Protein AF-A0A5P2QY44-F1 (afdb_monomer_lite)

Radius of gyration: 31.61 Å; chains: 1; bounding box: 91×67×86 Å

Sequence (583 aa):
MTDYTVFSAAGVYVKNLEMPDEANALLNTEPGEQLVEGTYFAQTYLKDGVVKEMPPAPHPDYSFDIASEAWIDPRTEADWTAELYARRAVSSMSRVDFVLRCTSFGILTEAEGLVAASGGVPPAMQAIIDSLPAEEQFEAHVRWAAATVIDRTNPLIISMAAAVYIDEWTLDDVFGVTWPAPDSAAGRETLQYLYWYGLTAQRKGCKAIFLYPPWSPQGMEALDPQTMSWFQRQADWWNARPDATIPAYVMPIPAIVAGFRAMFAPQSIYSDGLHLRGSNDAEPNKHMDALAAGLDMMMTGTRPANDPSWTAEMIAQVDIVWAAIRDYACTGLGGAITVTPTPVSADPLPDPMPLLRYGLGEGQIGIHLTTDGARVDGGGQVTGLINQGAAGALFDATVSGAPLTRNGHTLQLSGSTGTPTLATRASIMGIRLMWVMDCAGLTANMRLFGSDVAGTDDYELRMIVAFNRIYAWTNNGGTSAGQNIHSGNYTYPTSGLHLFEIELSPAGWAVYLDGALIGSAVILAAPFQTDFLLDRIGQGATTAVPLVADMGDILGVRLGAGAEDTIAEARTFLRRRFPGLPQ

Organism: NCBI:txid147645

Secondary structure (DSSP, 8-state):
-EEEEEE-TTSBEEEEEEESSHHHHHTT--TT-EEEES---TTEEEETTEEEEPPPPSSTT-EEETTTTEEE----HHHHHHHHHHHHHH-EEEHHHHHHHHHHTTSS-HHHHHHHHTTPPPHHHHHHHTTS-HHHHHHHHHHHHH-SEEETT-HHHHHHHHHTT--HHHHHHHTT-SSPPTTSHHHHHHHHHHHHHHHHHHHTT---EEE-PPPPPTT-GGGHHHHHHHHHHHHHHHHT-TT--S-EEE--HHHHHHHHHHHHTTS-SBSSSSSBP-TTSSSS--HHHHHHHHHHHHHHSSPPPPPTT--HHHHHHHHHHHHHHHHBT-SSS--SBPPPPPP-SS-S-SS--SSS-BSSSTT-EEEEE-STTSEE-TTS-EEEE-B-STTGGGG-EEEESSPBPEETTEEEE-TTS-EEEEEEEEE-TTEEEEEEEE-TT--TTEEEEE---TTS-EEEEEEEGGGTEEEEEEEGGGSS-EEES--EE----SSSEEEEEEEEETTEEEEEETTEEEEEE---STTTTS--EEEEES--S-TTSB--EEEEEEEEEEPSTTHHHHHHHHHHHHHHHSTT---

Structure (mmCIF, N/CA/C/O backbone):
data_AF-A0A5P2QY44-F1
#
_entry.id   AF-A0A5P2QY44-F1
#
loop_
_atom_site.group_PDB
_atom_site.id
_atom_site.type_symbol
_atom_site.label_atom_id
_atom_site.label_alt_id
_atom_site.label_comp_id
_atom_site.label_asym_id
_atom_site.label_entity_id
_atom_site.label_seq_id
_atom_site.pdbx_PDB_ins_code
_atom_site.Cartn_x
_atom_site.Cartn_y
_atom_site.Cartn_z
_atom_site.occupancy
_atom_site.B_iso_or_equiv
_atom_site.auth_seq_id
_atom_site.auth_comp_id
_atom_site.auth_asym_id
_atom_site.auth_atom_id
_atom_site.pdbx_PDB_model_num
ATOM 1 N N . MET A 1 1 ? 4.195 29.727 35.514 1.00 84.50 1 MET A N 1
ATOM 2 C CA . MET A 1 1 ? 5.010 29.977 34.317 1.00 84.50 1 MET A CA 1
ATOM 3 C C . MET A 1 1 ? 4.118 29.676 33.129 1.00 84.50 1 MET A C 1
ATOM 5 O O . MET A 1 1 ? 3.215 28.860 33.286 1.00 84.50 1 MET A O 1
ATOM 9 N N . THR A 1 2 ? 4.312 30.374 32.022 1.00 92.81 2 THR A N 1
ATOM 10 C CA . THR A 1 2 ? 3.603 30.169 30.761 1.00 92.81 2 THR A CA 1
ATOM 11 C C . THR A 1 2 ? 4.590 29.578 29.767 1.00 92.81 2 THR A C 1
ATOM 13 O O . THR A 1 2 ? 5.735 30.036 29.686 1.00 92.81 2 THR A O 1
ATOM 16 N N . ASP A 1 3 ? 4.146 28.565 29.035 1.00 95.69 3 ASP A N 1
ATOM 17 C CA . ASP A 1 3 ? 4.937 27.952 27.979 1.00 95.69 3 ASP A CA 1
ATOM 18 C C . ASP A 1 3 ? 4.791 28.748 26.687 1.00 95.69 3 ASP A C 1
ATOM 20 O O . ASP A 1 3 ? 3.690 29.137 26.299 1.00 95.69 3 ASP A O 1
ATOM 24 N N . TYR A 1 4 ? 5.909 28.968 26.011 1.00 96.62 4 TYR A N 1
ATOM 25 C CA . TYR A 1 4 ? 5.973 29.576 24.694 1.00 96.62 4 TYR A CA 1
ATOM 26 C C . TYR A 1 4 ? 6.819 28.705 23.776 1.00 96.62 4 TYR A C 1
ATOM 28 O O . TYR A 1 4 ? 7.813 28.115 24.198 1.00 96.62 4 TYR A O 1
ATOM 36 N N . THR A 1 5 ? 6.475 28.690 22.498 1.00 97.31 5 THR A N 1
ATOM 37 C CA . THR A 1 5 ? 7.279 28.077 21.448 1.00 97.31 5 THR A CA 1
ATOM 38 C C . THR A 1 5 ? 7.809 29.145 20.516 1.00 97.31 5 THR A C 1
ATOM 40 O O . THR A 1 5 ? 7.104 30.077 20.128 1.00 97.31 5 THR A O 1
ATOM 43 N N . VAL A 1 6 ? 9.068 28.981 20.140 1.00 96.81 6 VAL A N 1
ATOM 44 C CA . VAL A 1 6 ? 9.763 29.844 19.199 1.00 96.81 6 VAL A CA 1
ATOM 45 C C . VAL A 1 6 ? 9.828 29.149 17.843 1.00 96.81 6 VAL A C 1
ATOM 47 O O . VAL A 1 6 ? 10.281 28.006 17.751 1.00 96.81 6 VAL A O 1
ATOM 50 N N . PHE A 1 7 ? 9.404 29.853 16.798 1.00 96.56 7 PHE A N 1
ATOM 51 C CA . PHE A 1 7 ? 9.526 29.451 15.400 1.00 96.56 7 PHE A CA 1
ATOM 52 C C . PHE A 1 7 ? 10.512 30.366 14.673 1.00 96.56 7 PHE A C 1
ATOM 54 O O . PHE A 1 7 ? 10.629 31.548 14.986 1.00 96.56 7 PHE A O 1
ATOM 61 N N . SER A 1 8 ? 11.218 29.842 13.676 1.00 94.69 8 SER A N 1
ATOM 62 C CA . SER A 1 8 ? 12.124 30.629 12.842 1.00 94.69 8 SER A CA 1
ATOM 63 C C . SER A 1 8 ? 11.354 31.604 11.941 1.00 94.69 8 SER A C 1
ATOM 65 O O . SER A 1 8 ? 10.133 31.514 11.790 1.00 94.69 8 SER A O 1
ATOM 67 N N . ALA A 1 9 ? 12.069 32.501 11.258 1.00 91.44 9 ALA A N 1
ATOM 68 C CA . ALA A 1 9 ? 11.470 33.380 10.248 1.00 91.44 9 ALA A CA 1
ATOM 69 C C . ALA A 1 9 ? 10.750 32.605 9.125 1.00 91.44 9 ALA A C 1
ATOM 71 O O . ALA A 1 9 ? 9.775 33.097 8.564 1.00 91.44 9 ALA A O 1
ATOM 72 N N . ALA A 1 10 ? 11.208 31.385 8.821 1.00 88.94 10 ALA A N 1
ATOM 73 C CA . ALA A 1 10 ? 10.591 30.491 7.840 1.00 88.94 10 ALA A CA 1
ATOM 74 C C . ALA A 1 10 ? 9.438 29.651 8.420 1.00 88.94 10 ALA A C 1
ATOM 76 O O . ALA A 1 10 ? 8.832 28.873 7.692 1.00 88.94 10 ALA A O 1
ATOM 77 N N . GLY A 1 11 ? 9.146 29.785 9.718 1.00 92.75 11 GLY A N 1
ATOM 78 C CA . GLY A 1 11 ? 8.083 29.048 10.391 1.00 92.75 11 GLY A CA 1
ATOM 79 C C . GLY A 1 11 ? 8.494 27.681 10.936 1.00 92.75 11 GLY A C 1
ATOM 80 O O . GLY A 1 11 ? 7.628 26.912 11.321 1.00 92.75 11 GLY A O 1
ATOM 81 N N . VAL A 1 12 ? 9.782 27.339 10.988 1.00 92.94 12 VAL A N 1
ATOM 82 C CA . VAL A 1 12 ? 10.246 26.037 11.513 1.00 92.94 12 VAL A CA 1
ATOM 83 C C . VAL A 1 12 ? 10.336 26.092 13.037 1.00 92.94 12 VAL A C 1
ATOM 85 O O . VAL A 1 12 ? 10.842 27.079 13.566 1.00 92.94 12 VAL A O 1
ATOM 88 N N . TYR A 1 13 ? 9.889 25.052 13.746 1.00 94.75 13 TYR A N 1
ATOM 89 C CA . TYR A 1 13 ? 10.088 24.932 15.195 1.00 94.75 13 TYR A CA 1
ATOM 90 C C . TYR A 1 13 ? 11.567 25.115 15.587 1.00 94.75 13 TYR A C 1
ATOM 92 O O . TYR A 1 13 ? 12.456 24.520 14.977 1.00 94.75 13 TYR A O 1
ATOM 100 N N . VAL A 1 14 ? 11.829 25.897 16.638 1.00 95.19 14 VAL A N 1
ATOM 101 C CA . VAL A 1 14 ? 13.180 26.120 17.180 1.00 95.19 14 VAL A CA 1
ATOM 102 C C . VAL A 1 14 ? 13.312 25.533 18.582 1.00 95.19 14 VAL A C 1
ATOM 104 O O . VAL A 1 14 ? 14.170 24.682 18.822 1.00 95.19 14 VAL A O 1
ATOM 107 N N . LYS A 1 15 ? 12.497 26.006 19.532 1.00 95.62 15 LYS A N 1
ATOM 108 C CA . LYS A 1 15 ? 12.607 25.650 20.957 1.00 95.62 15 LYS A CA 1
ATOM 109 C C . LYS A 1 15 ? 11.345 26.004 21.738 1.00 95.62 15 LYS A C 1
ATOM 111 O O . LYS A 1 15 ? 10.602 26.899 21.343 1.00 95.62 15 LYS A O 1
ATOM 116 N N . ASN A 1 16 ? 11.197 25.370 22.899 1.00 96.31 16 ASN A N 1
ATOM 117 C CA . ASN A 1 16 ? 10.220 25.738 23.921 1.00 96.31 16 ASN A CA 1
ATOM 118 C C . ASN A 1 16 ? 10.878 26.563 25.033 1.00 96.31 16 ASN A C 1
ATOM 120 O O . ASN A 1 16 ? 12.041 26.345 25.380 1.00 96.31 16 ASN A O 1
ATOM 124 N N . LEU A 1 17 ? 10.118 27.498 25.592 1.00 95.50 17 LEU A N 1
ATOM 125 C CA . LEU A 1 17 ? 10.496 28.387 26.682 1.00 95.50 17 LEU A CA 1
ATOM 126 C C . LEU A 1 17 ? 9.420 28.323 27.764 1.00 95.50 17 LEU A C 1
ATOM 128 O O . LEU A 1 17 ? 8.251 28.541 27.474 1.00 95.50 17 LEU A O 1
ATOM 132 N N . GLU A 1 18 ? 9.819 28.110 29.012 1.00 95.69 18 GLU A N 1
ATOM 133 C CA . GLU A 1 18 ? 8.933 28.251 30.168 1.00 95.69 18 GLU A CA 1
ATOM 134 C C . GLU A 1 18 ? 9.299 29.562 30.884 1.00 95.69 18 GLU A C 1
ATOM 136 O O . GLU A 1 18 ? 10.388 29.685 31.450 1.00 95.69 18 GLU A O 1
ATOM 141 N N . MET A 1 19 ? 8.431 30.575 30.805 1.00 95.94 19 MET A N 1
ATOM 142 C CA . MET A 1 19 ? 8.733 31.951 31.235 1.00 95.94 19 MET A CA 1
ATOM 143 C C . MET A 1 19 ? 7.590 32.556 32.063 1.00 95.94 19 MET A C 1
ATOM 145 O O . MET A 1 19 ? 6.446 32.121 31.957 1.00 95.94 19 MET A O 1
ATOM 149 N N . PRO A 1 20 ? 7.842 33.560 32.921 1.00 90.81 20 PRO A N 1
ATOM 150 C CA . PRO A 1 20 ? 6.784 34.177 33.726 1.00 90.81 20 PRO A CA 1
ATOM 151 C C . PRO A 1 20 ? 5.775 34.991 32.898 1.00 90.81 20 PRO A C 1
ATOM 153 O O . PRO A 1 20 ? 4.619 35.079 33.302 1.00 90.81 20 PRO A O 1
ATOM 156 N N . ASP A 1 21 ? 6.198 35.567 31.768 1.00 92.75 21 ASP A N 1
ATOM 157 C CA . ASP A 1 21 ? 5.372 36.357 30.851 1.00 92.75 21 ASP A CA 1
ATOM 158 C C . ASP A 1 21 ? 6.006 36.447 29.445 1.00 92.75 21 ASP A C 1
ATOM 160 O O . ASP A 1 21 ? 7.153 36.043 29.229 1.00 92.75 21 ASP A O 1
ATOM 164 N N . GLU A 1 22 ? 5.244 36.987 28.490 1.00 92.12 22 GLU A N 1
ATOM 165 C CA . GLU A 1 22 ? 5.640 37.141 27.085 1.00 92.12 22 GLU A CA 1
ATOM 166 C C . GLU A 1 22 ? 6.847 38.078 26.923 1.00 92.12 22 GLU A C 1
ATOM 168 O O . GLU A 1 22 ? 7.714 37.843 26.084 1.00 92.12 22 GLU A O 1
ATOM 173 N N . ALA A 1 23 ? 6.966 39.111 27.765 1.00 93.81 23 ALA A N 1
ATOM 174 C CA . ALA A 1 23 ? 8.084 40.050 27.708 1.00 93.81 23 ALA A CA 1
ATOM 175 C C . ALA A 1 23 ? 9.417 39.359 28.032 1.00 93.81 23 ALA A C 1
ATOM 177 O O . ALA A 1 23 ? 10.425 39.613 27.374 1.00 93.81 23 ALA A O 1
ATOM 178 N N . ASN A 1 24 ? 9.423 38.446 29.007 1.00 92.38 24 ASN A N 1
ATOM 179 C CA . ASN A 1 24 ? 10.583 37.613 29.313 1.00 92.38 24 ASN A CA 1
ATOM 180 C C . ASN A 1 24 ? 10.847 36.571 28.216 1.00 92.38 24 ASN A C 1
ATOM 182 O O . ASN A 1 24 ? 12.007 36.299 27.904 1.00 92.38 24 ASN A O 1
ATOM 186 N N . ALA A 1 25 ? 9.804 36.017 27.595 1.00 91.94 25 ALA A N 1
ATOM 187 C CA . ALA A 1 25 ? 9.957 35.090 26.477 1.00 91.94 25 ALA A CA 1
ATOM 188 C C . ALA A 1 25 ? 10.575 35.763 25.234 1.00 91.94 25 ALA A C 1
ATOM 190 O O . ALA A 1 25 ? 11.500 35.205 24.646 1.00 91.94 25 ALA A O 1
ATOM 191 N N . LEU A 1 26 ? 10.175 36.997 24.906 1.00 92.56 26 LEU A N 1
ATOM 192 C CA . LEU A 1 26 ? 10.743 37.794 23.807 1.00 92.56 26 LEU A CA 1
ATOM 193 C C . LEU A 1 26 ? 12.228 38.139 24.006 1.00 92.56 26 LEU A C 1
ATOM 195 O O . LEU A 1 26 ? 12.979 38.240 23.040 1.00 92.56 26 LEU A O 1
ATOM 199 N N . LEU A 1 27 ? 12.697 38.279 25.250 1.00 94.88 27 LEU A N 1
ATOM 200 C CA . LEU A 1 27 ? 14.131 38.461 25.529 1.00 94.88 27 LEU A CA 1
ATOM 201 C C . LEU A 1 27 ? 14.972 37.216 25.197 1.00 94.88 27 LEU A C 1
ATOM 203 O O . LEU A 1 27 ? 16.197 37.303 25.165 1.00 94.88 27 LEU A O 1
ATOM 207 N N . ASN A 1 28 ? 14.325 36.070 24.965 1.00 93.31 28 ASN A N 1
ATOM 208 C CA . ASN A 1 28 ? 14.954 34.792 24.639 1.00 93.31 28 ASN A CA 1
ATOM 209 C C . ASN A 1 28 ? 14.725 34.369 23.171 1.00 93.31 28 ASN A C 1
ATOM 211 O O . ASN A 1 28 ? 15.016 33.219 22.819 1.00 93.31 28 ASN A O 1
ATOM 215 N N . THR A 1 29 ? 14.232 35.277 22.321 1.00 94.00 29 THR A N 1
ATOM 216 C CA . THR A 1 29 ? 14.104 35.091 20.865 1.00 94.00 29 THR A CA 1
ATOM 217 C C . THR A 1 29 ? 15.169 35.875 20.101 1.00 94.00 29 THR A C 1
ATOM 219 O O . THR A 1 29 ? 15.502 37.001 20.471 1.00 94.00 29 THR A O 1
ATOM 222 N N . GLU A 1 30 ? 15.672 35.299 19.017 1.00 94.31 30 GLU A N 1
ATOM 223 C CA . GLU A 1 30 ? 16.575 35.942 18.064 1.00 94.31 30 GLU A CA 1
ATOM 224 C C . GLU A 1 30 ? 15.803 36.821 17.057 1.00 94.31 30 GLU A C 1
ATOM 226 O O . GLU A 1 30 ? 14.608 36.614 16.817 1.00 94.31 30 GLU A O 1
ATOM 231 N N . PRO A 1 31 ? 16.458 37.809 16.414 1.00 92.94 31 PRO A N 1
ATOM 232 C CA . PRO A 1 31 ? 15.817 38.638 15.398 1.00 92.94 31 PRO A CA 1
ATOM 233 C C . PRO A 1 31 ? 15.192 37.814 14.259 1.00 92.94 31 PRO A C 1
ATOM 235 O O . PRO A 1 31 ? 15.877 37.058 13.574 1.00 92.94 31 PRO A O 1
ATOM 238 N N . GLY A 1 32 ? 13.894 38.019 14.018 1.00 90.12 32 GLY A N 1
ATOM 239 C CA . GLY A 1 32 ? 13.133 37.328 12.970 1.00 90.12 32 GLY A CA 1
ATOM 240 C C . GLY A 1 32 ? 12.469 36.024 13.420 1.00 90.12 32 GLY A C 1
ATOM 241 O O . GLY A 1 32 ? 11.687 35.464 12.654 1.00 90.12 32 GLY A O 1
ATOM 242 N N . GLU A 1 33 ? 12.729 35.558 14.641 1.00 95.94 33 GLU A N 1
ATOM 243 C CA . GLU A 1 33 ? 11.946 34.485 15.247 1.00 95.94 33 GLU A CA 1
ATOM 244 C C . GLU A 1 33 ? 10.546 34.978 15.641 1.00 95.94 33 GLU A C 1
ATOM 246 O O . GLU A 1 33 ? 10.319 36.155 15.930 1.00 95.94 33 GLU A O 1
ATOM 251 N N . GLN A 1 34 ? 9.593 34.055 15.629 1.00 95.12 34 GLN A N 1
ATOM 252 C CA . GLN A 1 34 ? 8.196 34.287 15.955 1.00 95.12 34 GLN A CA 1
ATOM 253 C C . GLN A 1 34 ? 7.853 33.519 17.230 1.00 95.12 34 GLN A C 1
ATOM 255 O O . GLN A 1 34 ? 8.134 32.325 17.337 1.00 95.12 34 GLN A O 1
ATOM 260 N N . LEU A 1 35 ? 7.251 34.209 18.196 1.00 96.00 35 LEU A N 1
ATOM 261 C CA . LEU A 1 35 ? 6.861 33.645 19.483 1.00 96.00 35 LEU A CA 1
ATOM 262 C C . LEU A 1 35 ? 5.369 33.302 19.471 1.00 96.00 35 LEU A C 1
ATOM 264 O O . LEU A 1 35 ? 4.547 34.134 19.091 1.00 96.00 35 LEU A O 1
ATOM 268 N N . VAL A 1 36 ? 5.020 32.095 19.911 1.00 95.94 36 VAL A N 1
ATOM 269 C CA . VAL A 1 36 ? 3.630 31.643 20.049 1.00 95.94 36 VAL A CA 1
ATOM 270 C C . VAL A 1 36 ? 3.434 31.059 21.443 1.00 95.94 36 VAL A C 1
ATOM 272 O O . VAL A 1 36 ? 4.240 30.250 21.890 1.00 95.94 36 VAL A O 1
ATOM 275 N N . GLU A 1 37 ? 2.370 31.457 22.138 1.00 95.25 37 GLU A N 1
ATOM 276 C CA . GLU A 1 37 ? 1.998 30.864 23.428 1.00 95.25 37 GLU A CA 1
ATOM 277 C C . GLU A 1 37 ? 1.569 29.393 23.251 1.00 95.25 37 GLU A C 1
ATOM 279 O O . GLU A 1 37 ? 0.818 29.048 22.334 1.00 95.25 37 GLU A O 1
ATOM 284 N N . GLY A 1 38 ? 2.063 28.520 24.128 1.00 91.81 38 GLY A N 1
ATOM 285 C CA . GLY A 1 38 ? 1.855 27.074 24.107 1.00 91.81 38 GLY A CA 1
ATOM 286 C C . GLY A 1 38 ? 3.137 26.269 23.878 1.00 91.81 38 GLY A C 1
ATOM 287 O O . GLY A 1 38 ? 4.174 26.791 23.461 1.00 91.81 38 GLY A O 1
ATOM 288 N N . THR A 1 39 ? 3.052 24.968 24.151 1.00 92.62 39 THR A N 1
ATOM 289 C CA . THR A 1 39 ? 4.124 23.994 23.913 1.00 92.62 39 THR A CA 1
ATOM 290 C C . THR A 1 39 ? 3.870 23.265 22.601 1.00 92.62 39 THR A C 1
ATOM 292 O O . THR A 1 39 ? 2.902 22.514 22.489 1.00 92.62 39 THR A O 1
ATOM 295 N N . TYR A 1 40 ? 4.759 23.437 21.629 1.00 93.75 40 TYR A N 1
ATOM 296 C CA . TYR A 1 40 ? 4.749 22.662 20.392 1.00 93.75 40 TYR A CA 1
ATOM 297 C C . TYR A 1 40 ? 6.075 21.908 20.230 1.00 93.75 40 TYR A C 1
ATOM 299 O O . TYR A 1 40 ? 6.967 21.988 21.075 1.00 93.75 40 TYR A O 1
ATOM 307 N N . PHE A 1 41 ? 6.191 21.094 19.185 1.00 91.12 41 PHE A N 1
ATOM 308 C CA . PHE A 1 41 ? 7.309 20.163 19.021 1.00 91.12 41 PHE A CA 1
ATOM 309 C C . PHE A 1 41 ? 7.918 20.282 17.628 1.00 91.12 41 PHE A C 1
ATOM 311 O O . PHE A 1 41 ? 7.348 20.909 16.746 1.00 91.12 41 PHE A O 1
ATOM 318 N N . ALA A 1 42 ? 9.052 19.618 17.401 1.00 87.19 42 ALA A N 1
ATOM 319 C CA . ALA A 1 42 ? 9.777 19.664 16.127 1.00 87.19 42 ALA A CA 1
ATOM 320 C C . ALA A 1 42 ? 8.945 19.271 14.886 1.00 87.19 42 ALA A C 1
ATOM 322 O O . ALA A 1 42 ? 9.333 19.590 13.770 1.00 87.19 42 ALA A O 1
ATOM 323 N N . GLN A 1 43 ? 7.809 18.597 15.081 1.00 87.88 43 GLN A N 1
ATOM 324 C CA . GLN A 1 43 ? 6.859 18.218 14.032 1.00 87.88 43 GLN A CA 1
ATOM 325 C C . GLN A 1 43 ? 5.833 19.322 13.729 1.00 87.88 43 GLN A C 1
ATOM 327 O O . GLN A 1 43 ? 4.854 19.055 13.044 1.00 87.88 43 GLN A O 1
ATOM 332 N N . THR A 1 44 ? 6.005 20.546 14.233 1.00 91.62 44 THR A N 1
ATOM 333 C CA . THR A 1 44 ? 5.114 21.670 13.931 1.00 91.62 44 THR A CA 1
ATOM 334 C C . THR A 1 44 ? 5.813 22.778 13.158 1.00 91.62 44 THR A C 1
ATOM 336 O O . THR A 1 44 ? 7.029 22.971 13.233 1.00 91.62 44 THR A O 1
ATOM 339 N N . TYR A 1 45 ? 5.020 23.529 12.403 1.00 94.44 45 TYR A N 1
ATOM 340 C CA . TYR A 1 45 ? 5.450 24.723 11.699 1.00 94.44 45 TYR A CA 1
ATOM 341 C C . TYR A 1 45 ? 4.433 25.852 11.858 1.00 94.44 45 TYR A C 1
ATOM 343 O O . TYR A 1 45 ? 3.244 25.618 12.060 1.00 94.44 45 TYR A O 1
ATOM 351 N N . LEU A 1 46 ? 4.904 27.088 11.760 1.00 95.44 46 LEU A N 1
ATOM 352 C CA . LEU A 1 46 ? 4.106 28.301 11.822 1.00 95.44 46 LEU A CA 1
ATOM 353 C C . LEU A 1 46 ? 3.942 28.874 10.414 1.00 95.44 46 LEU A C 1
ATOM 355 O O . LEU A 1 46 ? 4.922 29.252 9.774 1.00 95.44 46 LEU A O 1
ATOM 359 N N . LYS A 1 47 ? 2.702 28.983 9.939 1.00 92.50 47 LYS A N 1
ATOM 360 C CA . LYS A 1 47 ? 2.377 29.642 8.668 1.00 92.50 47 LYS A CA 1
ATOM 361 C C . LYS A 1 47 ? 1.174 30.550 8.860 1.00 92.50 47 LYS A C 1
ATOM 363 O O . LYS A 1 47 ? 0.169 30.131 9.427 1.00 92.50 47 LYS A O 1
ATOM 368 N N . ASP A 1 48 ? 1.294 31.797 8.412 1.00 91.12 48 ASP A N 1
ATOM 369 C CA . ASP A 1 48 ? 0.239 32.815 8.503 1.00 91.12 48 ASP A CA 1
ATOM 370 C C . ASP A 1 48 ? -0.323 32.999 9.930 1.00 91.12 48 ASP A C 1
ATOM 372 O O . ASP A 1 48 ? -1.520 33.202 10.128 1.00 91.12 48 ASP A O 1
ATOM 376 N N . GLY A 1 49 ? 0.549 32.905 10.943 1.00 89.75 49 GLY A N 1
ATOM 377 C CA . GLY A 1 49 ? 0.181 33.039 12.358 1.00 89.75 49 GLY A CA 1
ATOM 378 C C . GLY A 1 49 ? -0.493 31.807 12.973 1.00 89.75 49 GLY A C 1
ATOM 379 O O . GLY A 1 49 ? -0.925 31.868 14.121 1.00 89.75 49 GLY A O 1
ATOM 380 N N . VAL A 1 50 ? -0.579 30.691 12.241 1.00 91.88 50 VAL A N 1
ATOM 381 C CA . VAL A 1 50 ? -1.190 29.437 12.703 1.00 91.88 50 VAL A CA 1
ATOM 382 C C . VAL A 1 50 ? -0.129 28.347 12.824 1.00 91.88 50 VAL A C 1
ATOM 384 O O . VAL A 1 50 ? 0.605 28.082 11.870 1.00 91.88 50 VAL A O 1
ATOM 387 N N . VAL A 1 51 ? -0.064 27.702 13.992 1.00 93.62 51 VAL A N 1
ATOM 388 C CA . VAL A 1 51 ? 0.771 26.512 14.199 1.00 93.62 51 VAL A CA 1
ATOM 389 C C . VAL A 1 51 ? 0.056 25.293 13.620 1.00 93.62 51 VAL A C 1
ATOM 391 O O . VAL A 1 51 ? -1.107 25.041 13.930 1.00 93.62 51 VAL A O 1
ATOM 394 N N . LYS A 1 52 ? 0.751 24.546 12.769 1.00 90.69 52 LYS A N 1
ATOM 395 C CA . LYS A 1 52 ? 0.277 23.343 12.081 1.00 90.69 52 LYS A CA 1
ATOM 396 C C . LYS A 1 52 ? 1.244 22.195 12.338 1.00 90.69 52 LYS A C 1
ATOM 398 O O . LYS A 1 52 ? 2.429 22.434 12.553 1.00 90.69 52 LYS A O 1
ATOM 403 N N . GLU A 1 53 ? 0.763 20.960 12.286 1.00 88.62 53 GLU A N 1
ATOM 404 C CA . GLU A 1 53 ? 1.633 19.781 12.270 1.00 88.62 53 GLU A CA 1
ATOM 405 C C . GLU A 1 53 ? 2.114 19.490 10.845 1.00 88.62 53 GLU A C 1
ATOM 407 O O . GLU A 1 53 ? 1.350 19.587 9.882 1.00 88.62 53 GLU A O 1
ATOM 412 N N . MET A 1 54 ? 3.389 19.131 10.708 1.00 82.56 54 MET A N 1
ATOM 413 C CA . MET A 1 54 ? 3.922 18.560 9.479 1.00 82.56 54 MET A CA 1
ATOM 414 C C . MET A 1 54 ? 3.278 17.175 9.272 1.00 82.56 54 MET A C 1
ATOM 416 O O . MET A 1 54 ? 3.255 16.374 10.209 1.00 82.56 54 MET A O 1
ATOM 420 N N . PRO A 1 55 ? 2.759 16.851 8.072 1.00 75.75 55 PRO A N 1
ATOM 421 C CA . PRO A 1 55 ? 2.306 15.491 7.769 1.00 75.75 55 PRO A CA 1
ATOM 422 C C . PRO A 1 55 ? 3.494 14.521 7.849 1.00 75.75 55 PRO A C 1
ATOM 424 O O . PRO A 1 55 ? 4.601 14.964 7.598 1.00 75.75 55 PRO A O 1
ATOM 427 N N . PRO A 1 56 ? 3.339 13.214 8.120 1.00 65.88 56 PRO A N 1
ATOM 428 C CA . PRO A 1 56 ? 4.480 12.296 8.189 1.00 65.88 56 PRO A CA 1
ATOM 429 C C . PRO A 1 56 ? 5.368 12.343 6.936 1.00 65.88 56 PRO A C 1
ATOM 431 O O . PRO A 1 56 ? 4.857 12.355 5.814 1.00 65.88 56 PRO A O 1
ATOM 434 N N . ALA A 1 57 ? 6.690 12.360 7.130 1.00 55.34 57 ALA A N 1
ATOM 435 C CA . ALA A 1 57 ? 7.651 12.364 6.031 1.00 55.34 57 ALA A CA 1
ATOM 436 C C . ALA A 1 57 ? 7.520 11.079 5.187 1.00 55.34 57 ALA A C 1
ATOM 438 O O . ALA A 1 57 ? 7.564 9.989 5.762 1.00 55.34 57 ALA A O 1
ATOM 439 N N . PRO A 1 58 ? 7.405 11.171 3.844 1.00 44.16 58 PRO A N 1
ATOM 440 C CA . PRO A 1 58 ? 7.377 10.006 2.957 1.00 44.16 58 PRO A CA 1
ATOM 441 C C . PRO A 1 58 ? 8.664 9.185 3.044 1.00 44.16 58 PRO A C 1
ATOM 443 O O . PRO A 1 58 ? 8.653 7.973 2.861 1.00 44.16 58 PRO A O 1
ATOM 446 N N . HIS A 1 59 ? 9.777 9.861 3.326 1.00 47.94 59 HIS A N 1
ATOM 447 C CA . HIS A 1 59 ? 11.085 9.267 3.529 1.00 47.94 59 HIS A CA 1
ATOM 448 C C . HIS A 1 59 ? 11.894 10.152 4.495 1.00 47.94 59 HIS A C 1
ATOM 450 O O . HIS A 1 59 ? 11.721 11.373 4.456 1.00 47.94 59 HIS A O 1
ATOM 456 N N . PRO A 1 60 ? 12.786 9.589 5.335 1.00 61.28 60 PRO A N 1
ATOM 457 C CA . PRO A 1 60 ? 13.589 10.356 6.296 1.00 61.28 60 PRO A CA 1
ATOM 458 C C . PRO A 1 60 ? 14.426 11.493 5.696 1.00 61.28 60 PRO A C 1
ATOM 460 O O . PRO A 1 60 ? 14.744 12.447 6.398 1.00 61.28 60 PRO A O 1
ATOM 463 N N . ASP A 1 61 ? 14.766 11.391 4.410 1.00 56.16 61 ASP A N 1
ATOM 464 C CA . ASP A 1 61 ? 15.597 12.380 3.713 1.00 56.16 61 ASP A CA 1
ATOM 465 C C . ASP A 1 61 ? 14.800 13.549 3.118 1.00 56.16 61 ASP A C 1
ATOM 467 O O . ASP A 1 61 ? 15.397 14.513 2.647 1.00 56.16 61 ASP A O 1
ATOM 471 N N . TYR A 1 62 ? 13.465 13.484 3.116 1.00 72.81 62 TYR A N 1
ATOM 472 C CA . TYR A 1 62 ? 12.639 14.556 2.564 1.00 72.81 62 TYR A CA 1
ATOM 473 C C . TYR A 1 62 ? 12.585 15.728 3.545 1.00 72.81 62 TYR A C 1
ATOM 475 O O . TYR A 1 62 ? 12.539 15.544 4.762 1.00 72.81 62 TYR A O 1
ATOM 483 N N . SER A 1 63 ? 12.551 16.947 3.012 1.00 80.25 63 SER A N 1
ATOM 484 C CA . SER A 1 63 ? 12.351 18.173 3.780 1.00 80.25 63 SER A CA 1
ATOM 485 C C . SER A 1 63 ? 10.969 18.753 3.491 1.00 80.25 63 SER A C 1
ATOM 487 O O . SER A 1 63 ? 10.472 18.701 2.365 1.00 80.25 63 SER A O 1
ATOM 489 N N . PHE A 1 64 ? 10.302 19.261 4.528 1.00 82.94 64 PHE A N 1
ATOM 490 C CA . PHE A 1 64 ? 8.982 19.860 4.372 1.00 82.94 64 PHE A CA 1
ATOM 491 C C . PHE A 1 64 ? 9.135 21.326 3.972 1.00 82.94 64 PHE A C 1
ATOM 493 O O . PHE A 1 64 ? 9.647 22.137 4.747 1.00 82.94 64 PHE A O 1
ATOM 500 N N . ASP A 1 65 ? 8.689 21.674 2.768 1.00 85.94 65 ASP A N 1
ATOM 501 C CA . ASP A 1 65 ? 8.630 23.063 2.333 1.00 85.94 65 ASP A CA 1
ATOM 502 C C . ASP A 1 65 ? 7.351 23.721 2.853 1.00 85.94 65 ASP A C 1
ATOM 504 O O . ASP A 1 65 ? 6.245 23.460 2.380 1.00 85.94 65 ASP A O 1
ATOM 508 N N . ILE A 1 66 ? 7.508 24.624 3.820 1.00 89.44 66 ILE A N 1
ATOM 509 C CA . ILE A 1 66 ? 6.404 25.357 4.449 1.00 89.44 66 ILE A CA 1
ATOM 510 C C . ILE A 1 66 ? 5.688 26.275 3.442 1.00 89.44 66 ILE A C 1
ATOM 512 O O . ILE A 1 66 ? 4.480 26.513 3.566 1.00 89.44 66 ILE A O 1
ATOM 516 N N . ALA A 1 67 ? 6.391 26.789 2.424 1.00 84.56 67 ALA A N 1
ATOM 517 C CA . ALA A 1 67 ? 5.793 27.697 1.449 1.00 84.56 67 ALA A CA 1
ATOM 518 C C . ALA A 1 67 ? 4.741 26.976 0.594 1.00 84.56 67 ALA A C 1
ATOM 520 O O . ALA A 1 67 ? 3.600 27.445 0.506 1.00 84.56 67 ALA A O 1
ATOM 521 N N . SER A 1 68 ? 5.100 25.820 0.030 1.00 81.75 68 SER A N 1
ATOM 522 C CA . SER A 1 68 ? 4.196 24.981 -0.767 1.00 81.75 68 SER A CA 1
ATOM 523 C C . SER A 1 68 ? 3.366 23.984 0.051 1.00 81.75 68 SER A C 1
ATOM 525 O O . SER A 1 68 ? 2.417 23.421 -0.488 1.00 81.75 68 SER A O 1
ATOM 527 N N . GLU A 1 69 ? 3.678 23.802 1.339 1.00 82.69 69 GLU A N 1
ATOM 528 C CA . GLU A 1 69 ? 3.098 22.769 2.215 1.00 82.69 69 GLU A CA 1
ATOM 529 C C . GLU A 1 69 ? 3.235 21.354 1.626 1.00 82.69 69 GLU A C 1
ATOM 531 O O . GLU A 1 69 ? 2.322 20.531 1.717 1.00 82.69 69 GLU A O 1
ATOM 536 N N . ALA A 1 70 ? 4.393 21.071 1.020 1.00 69.06 70 ALA A N 1
ATOM 537 C CA . ALA A 1 70 ? 4.704 19.798 0.381 1.00 69.06 70 ALA A CA 1
ATOM 538 C C . ALA A 1 70 ? 6.056 19.238 0.841 1.00 69.06 70 ALA A C 1
ATOM 540 O O . ALA A 1 70 ? 6.989 19.969 1.172 1.00 69.06 70 ALA A O 1
ATOM 541 N N . TRP A 1 71 ? 6.164 17.911 0.820 1.00 65.69 71 TRP A N 1
ATOM 542 C CA . TRP A 1 71 ? 7.430 17.214 1.005 1.00 65.69 71 TRP A CA 1
ATOM 543 C C . TRP A 1 71 ? 8.257 17.289 -0.279 1.00 65.69 71 TRP A C 1
ATOM 545 O O . TRP A 1 71 ? 7.790 16.881 -1.343 1.00 65.69 71 TRP A O 1
ATOM 555 N N . ILE A 1 72 ? 9.482 17.793 -0.172 1.00 61.03 72 ILE A N 1
ATOM 556 C CA . ILE A 1 72 ? 10.447 17.882 -1.267 1.00 61.03 72 ILE A CA 1
ATOM 557 C C . ILE A 1 72 ? 11.594 16.929 -0.949 1.00 61.03 72 ILE A C 1
ATOM 559 O O . ILE A 1 72 ? 12.052 16.883 0.190 1.00 61.03 72 ILE A O 1
ATOM 563 N N . ASP A 1 73 ? 12.062 16.178 -1.943 1.00 60.59 73 ASP A N 1
ATOM 564 C CA . ASP A 1 73 ? 13.326 15.456 -1.822 1.00 60.59 73 ASP A CA 1
ATOM 565 C C . ASP A 1 73 ? 14.471 16.440 -2.099 1.00 60.59 73 ASP A C 1
ATOM 567 O O . ASP A 1 73 ? 14.628 16.879 -3.243 1.00 60.59 73 ASP A O 1
ATOM 571 N N . PRO A 1 74 ? 15.247 16.859 -1.085 1.00 65.94 74 PRO A N 1
ATOM 572 C CA . PRO A 1 74 ? 16.345 17.788 -1.291 1.00 65.94 74 PRO A CA 1
ATOM 573 C C . PRO A 1 74 ? 17.565 17.106 -1.924 1.00 65.94 74 PRO A C 1
ATOM 575 O O . PRO A 1 74 ? 18.531 17.800 -2.245 1.00 65.94 74 PRO A O 1
ATOM 578 N N . ARG A 1 75 ? 17.558 15.771 -2.070 1.00 64.44 75 ARG A N 1
ATOM 579 C CA . ARG A 1 75 ? 18.705 15.003 -2.553 1.00 64.44 75 ARG A CA 1
ATOM 580 C C . ARG A 1 75 ? 18.975 15.285 -4.025 1.00 64.44 75 ARG A C 1
ATOM 582 O O . ARG A 1 75 ? 18.123 15.141 -4.902 1.00 64.44 75 ARG A O 1
ATOM 589 N N . THR A 1 76 ? 20.210 15.677 -4.284 1.00 59.88 76 THR A N 1
ATOM 590 C CA . THR A 1 76 ? 20.778 15.918 -5.607 1.00 59.88 76 THR A CA 1
ATOM 591 C C . THR A 1 76 ? 21.226 14.609 -6.260 1.00 59.88 76 THR A C 1
ATOM 593 O O . THR A 1 76 ? 21.357 13.580 -5.603 1.00 59.88 76 THR A O 1
ATOM 596 N N . GLU A 1 77 ? 21.539 14.631 -7.558 1.00 45.09 77 GLU A N 1
ATOM 597 C CA . GLU A 1 77 ? 22.150 13.488 -8.261 1.00 45.09 77 GLU A CA 1
ATOM 598 C C . GLU A 1 77 ? 23.409 12.953 -7.550 1.00 45.09 77 GLU A C 1
ATOM 600 O O . GLU A 1 77 ? 23.647 11.744 -7.509 1.00 45.09 77 GLU A O 1
ATOM 605 N N . ALA A 1 78 ? 24.185 13.844 -6.925 1.00 49.47 78 ALA A N 1
ATOM 606 C CA . ALA A 1 78 ? 25.352 13.469 -6.137 1.00 49.47 78 ALA A CA 1
ATOM 607 C C . ALA A 1 78 ? 24.975 12.673 -4.875 1.00 49.47 78 ALA A C 1
ATOM 609 O O . ALA A 1 78 ? 25.690 11.738 -4.517 1.00 49.47 78 ALA A O 1
ATOM 610 N N . ASP A 1 79 ? 23.844 12.989 -4.241 1.00 50.31 79 ASP A N 1
ATOM 611 C CA . ASP A 1 79 ? 23.348 12.289 -3.052 1.00 50.31 79 ASP A CA 1
ATOM 612 C C . ASP A 1 79 ? 22.815 10.896 -3.411 1.00 50.31 79 ASP A C 1
ATOM 614 O O . ASP A 1 79 ? 23.140 9.914 -2.745 1.00 50.31 79 ASP A O 1
ATOM 618 N N . TRP A 1 80 ? 22.093 10.774 -4.529 1.00 46.94 80 TRP A N 1
ATOM 619 C CA . TRP A 1 80 ? 21.650 9.481 -5.067 1.00 46.94 80 TRP A CA 1
ATOM 620 C C . TRP A 1 80 ? 22.817 8.576 -5.450 1.00 46.94 80 TRP A C 1
ATOM 622 O O . TRP A 1 80 ? 22.835 7.378 -5.163 1.00 46.94 80 TRP A O 1
ATOM 632 N N . THR A 1 81 ? 23.832 9.176 -6.060 1.00 56.00 81 THR A N 1
ATOM 633 C CA . THR A 1 81 ? 25.082 8.507 -6.399 1.00 56.00 81 THR A CA 1
ATOM 634 C C . THR A 1 81 ? 25.817 8.051 -5.134 1.00 56.00 81 THR A C 1
ATOM 636 O O . THR A 1 81 ? 26.306 6.922 -5.075 1.00 56.00 81 THR A O 1
ATOM 639 N N . ALA A 1 82 ? 25.856 8.885 -4.091 1.00 60.19 82 ALA A N 1
ATOM 640 C CA . ALA A 1 82 ? 26.429 8.524 -2.799 1.00 60.19 82 ALA A CA 1
ATOM 641 C C . ALA A 1 82 ? 25.659 7.377 -2.123 1.00 60.19 82 ALA A C 1
ATOM 643 O O . ALA A 1 82 ? 26.288 6.481 -1.560 1.00 60.19 82 ALA A O 1
ATOM 644 N N . GLU A 1 83 ? 24.328 7.348 -2.226 1.00 56.31 83 GLU A N 1
ATOM 645 C CA . GLU A 1 83 ? 23.499 6.255 -1.709 1.00 56.31 83 GLU A CA 1
ATOM 646 C C . GLU A 1 83 ? 23.771 4.936 -2.448 1.00 56.31 83 GLU A C 1
ATOM 648 O O . GLU A 1 83 ? 23.978 3.898 -1.812 1.00 56.31 83 GLU A O 1
ATOM 653 N N . LEU A 1 84 ? 23.849 4.963 -3.782 1.00 58.03 84 LEU A N 1
ATOM 654 C CA . LEU A 1 84 ? 24.244 3.800 -4.580 1.00 58.03 84 LEU A CA 1
ATOM 655 C C . LEU A 1 84 ? 25.639 3.302 -4.180 1.00 58.03 84 LEU A C 1
ATOM 657 O O . LEU A 1 84 ? 25.833 2.102 -3.976 1.00 58.03 84 LEU A O 1
ATOM 661 N N . TYR A 1 85 ? 26.607 4.206 -4.003 1.00 70.31 85 TYR A N 1
ATOM 662 C CA . TYR A 1 85 ? 27.941 3.837 -3.529 1.00 70.31 85 TYR A CA 1
ATOM 663 C C . TYR A 1 85 ? 27.929 3.270 -2.108 1.00 70.31 85 TYR A C 1
ATOM 665 O O . TYR A 1 85 ? 28.655 2.312 -1.844 1.00 70.31 85 TYR A O 1
ATOM 673 N N . ALA A 1 86 ? 27.087 3.786 -1.212 1.00 65.44 86 ALA A N 1
ATOM 674 C CA . ALA A 1 86 ? 26.923 3.245 0.133 1.00 65.44 86 ALA A CA 1
ATOM 675 C C . ALA A 1 86 ? 26.336 1.824 0.100 1.00 65.44 86 ALA A C 1
ATOM 677 O O . ALA A 1 86 ? 26.853 0.934 0.775 1.00 65.44 86 ALA A O 1
ATOM 678 N N . ARG A 1 87 ? 25.322 1.576 -0.741 1.00 59.56 87 ARG A N 1
ATOM 679 C CA . ARG A 1 87 ? 24.746 0.237 -0.962 1.00 59.56 87 ARG A CA 1
ATOM 680 C C . ARG A 1 87 ? 25.782 -0.729 -1.536 1.00 59.56 87 ARG A C 1
ATOM 682 O O . ARG A 1 87 ? 25.941 -1.832 -1.016 1.00 59.56 87 ARG A O 1
ATOM 689 N N . ARG A 1 88 ? 26.546 -0.305 -2.547 1.00 77.81 88 ARG A N 1
ATOM 690 C CA . ARG A 1 88 ? 27.670 -1.075 -3.110 1.00 77.81 88 ARG A CA 1
ATOM 691 C C . ARG A 1 88 ? 28.722 -1.396 -2.049 1.00 77.81 88 ARG A C 1
ATOM 693 O O . ARG A 1 88 ? 29.186 -2.528 -1.989 1.00 77.81 88 ARG A O 1
ATOM 700 N N . ALA A 1 89 ? 29.067 -0.432 -1.195 1.00 74.56 89 ALA A N 1
ATOM 701 C CA . ALA A 1 89 ? 30.091 -0.582 -0.162 1.00 74.56 89 ALA A CA 1
ATOM 702 C C . ALA A 1 89 ? 29.742 -1.618 0.914 1.00 74.56 89 ALA A C 1
ATOM 704 O O . ALA A 1 89 ? 30.651 -2.215 1.484 1.00 74.56 89 ALA A O 1
ATOM 705 N N . VAL A 1 90 ? 28.452 -1.844 1.180 1.00 72.69 90 VAL A N 1
ATOM 706 C CA . VAL A 1 90 ? 27.986 -2.856 2.144 1.00 72.69 90 VAL A CA 1
ATOM 707 C C . VAL A 1 90 ? 27.530 -4.162 1.485 1.00 72.69 90 VAL A C 1
ATOM 709 O O . VAL A 1 90 ? 27.162 -5.099 2.189 1.00 72.69 90 VAL A O 1
ATOM 712 N N . SER A 1 91 ? 27.540 -4.238 0.150 1.00 77.75 91 SER A N 1
ATOM 713 C CA . SER A 1 91 ? 27.104 -5.420 -0.595 1.00 77.75 91 SER A CA 1
ATOM 714 C C . SER A 1 91 ? 28.211 -6.468 -0.646 1.00 77.75 91 SER A C 1
ATOM 716 O O . SER A 1 91 ? 29.264 -6.261 -1.253 1.00 77.75 91 SER A O 1
ATOM 718 N N . SER A 1 92 ? 27.951 -7.618 -0.035 1.00 87.94 92 SER A N 1
ATOM 719 C CA . SER A 1 92 ? 28.859 -8.759 -0.021 1.00 87.94 92 SER A CA 1
ATOM 720 C C . SER A 1 92 ? 28.087 -10.076 0.009 1.00 87.94 92 SER A C 1
ATOM 722 O O . SER A 1 92 ? 26.894 -10.116 0.315 1.00 87.94 92 SER A O 1
ATOM 724 N N . MET A 1 93 ? 28.754 -11.173 -0.339 1.00 84.50 93 MET A N 1
ATOM 725 C CA . MET A 1 93 ? 28.188 -12.520 -0.232 1.00 84.50 93 MET A CA 1
ATOM 726 C C . MET A 1 93 ? 29.263 -13.572 0.006 1.00 84.50 93 MET A C 1
ATOM 728 O O . MET A 1 93 ? 30.455 -13.290 -0.103 1.00 84.50 93 MET A O 1
ATOM 732 N N . SER A 1 94 ? 28.865 -14.807 0.318 1.00 92.19 94 SER A N 1
ATOM 733 C CA . SER A 1 94 ? 29.833 -15.895 0.451 1.00 92.19 94 SER A CA 1
ATOM 734 C C . SER A 1 94 ? 30.528 -16.183 -0.888 1.00 92.19 94 SER A C 1
ATOM 736 O O . SER A 1 94 ? 29.934 -16.023 -1.955 1.00 92.19 94 SER A O 1
ATOM 738 N N . ARG A 1 95 ? 31.779 -16.665 -0.859 1.00 91.62 95 ARG A N 1
ATOM 739 C CA . ARG A 1 95 ? 32.490 -17.076 -2.089 1.00 91.62 95 ARG A CA 1
ATOM 740 C C . ARG A 1 95 ? 31.716 -18.132 -2.880 1.00 91.62 95 ARG A C 1
ATOM 742 O O . ARG A 1 95 ? 31.759 -18.129 -4.105 1.00 91.62 95 ARG A O 1
ATOM 749 N N . VAL A 1 96 ? 31.001 -19.019 -2.189 1.00 85.81 96 VAL A N 1
ATOM 750 C CA . VAL A 1 96 ? 30.180 -20.058 -2.823 1.00 85.81 96 VAL A CA 1
ATOM 751 C C . VAL A 1 96 ? 29.017 -19.430 -3.591 1.00 85.81 96 VAL A C 1
ATOM 753 O O . VAL A 1 96 ? 28.839 -19.744 -4.765 1.00 85.81 96 VAL A O 1
ATOM 756 N N . ASP A 1 97 ? 28.281 -18.505 -2.974 1.00 78.94 97 ASP A N 1
ATOM 757 C CA . ASP A 1 97 ? 27.152 -17.827 -3.625 1.00 78.94 97 ASP A CA 1
ATOM 758 C C . ASP A 1 97 ? 27.616 -16.952 -4.791 1.00 78.94 97 ASP A C 1
ATOM 760 O O . ASP A 1 97 ? 26.988 -16.954 -5.849 1.00 78.94 97 ASP A O 1
ATOM 764 N N . PHE A 1 98 ? 28.757 -16.274 -4.632 1.00 86.94 98 PHE A N 1
ATOM 765 C CA . PHE A 1 98 ? 29.373 -15.476 -5.691 1.00 86.94 98 PHE A CA 1
ATOM 766 C C . PHE A 1 98 ? 29.691 -16.333 -6.916 1.00 86.94 98 PHE A C 1
ATOM 768 O O . PHE A 1 98 ? 29.298 -16.002 -8.031 1.00 86.94 98 PHE A O 1
ATOM 775 N N . VAL A 1 99 ? 30.336 -17.481 -6.712 1.00 89.38 99 VAL A N 1
ATOM 776 C CA . VAL A 1 99 ? 30.690 -18.405 -7.793 1.00 89.38 99 VAL A CA 1
ATOM 777 C C . VAL A 1 99 ? 29.453 -19.013 -8.459 1.00 89.38 99 VAL A C 1
ATOM 779 O O . VAL A 1 99 ? 29.408 -19.109 -9.688 1.00 89.38 99 VAL A O 1
ATOM 782 N N . LEU A 1 100 ? 28.437 -19.395 -7.677 1.00 77.69 100 LEU A N 1
ATOM 783 C CA . LEU A 1 100 ? 27.170 -19.904 -8.210 1.00 77.69 100 LEU A CA 1
ATOM 784 C C . LEU A 1 100 ? 26.471 -18.854 -9.077 1.00 77.69 100 LEU A C 1
ATOM 786 O O . LEU A 1 100 ? 26.022 -19.177 -10.177 1.00 77.69 100 LEU A O 1
ATOM 790 N N . ARG A 1 101 ? 26.442 -17.594 -8.626 1.00 76.44 101 ARG A N 1
ATOM 791 C CA . ARG A 1 101 ? 25.890 -16.479 -9.401 1.00 76.44 101 ARG A CA 1
ATOM 792 C C . ARG A 1 101 ? 26.712 -16.186 -10.650 1.00 76.44 101 ARG A C 1
ATOM 794 O O . ARG A 1 101 ? 26.149 -16.113 -11.734 1.00 76.44 101 ARG A O 1
ATOM 801 N N . CYS A 1 102 ? 28.036 -16.112 -10.566 1.00 77.31 102 CYS A N 1
ATOM 802 C CA . CYS A 1 102 ? 28.867 -15.947 -11.760 1.00 77.31 102 CYS A CA 1
ATOM 803 C C . CYS A 1 102 ? 28.637 -17.073 -12.781 1.00 77.31 102 CYS A C 1
ATOM 805 O O . CYS A 1 102 ? 28.581 -16.814 -13.980 1.00 77.31 102 CYS A O 1
ATOM 807 N N . THR A 1 103 ? 28.430 -18.309 -12.325 1.00 78.00 103 THR A N 1
ATOM 808 C CA . THR A 1 103 ? 28.114 -19.437 -13.215 1.00 78.00 103 THR A CA 1
ATOM 809 C C . THR A 1 103 ? 26.722 -19.291 -13.841 1.00 78.00 103 THR A C 1
ATOM 811 O O . THR A 1 103 ? 26.569 -19.497 -15.043 1.00 78.00 103 THR A O 1
ATOM 814 N N . SER A 1 104 ? 25.704 -18.873 -13.077 1.00 64.75 104 SER A N 1
ATOM 815 C CA . SER A 1 104 ? 24.346 -18.673 -13.612 1.00 64.75 104 SER A CA 1
ATOM 816 C C . SER A 1 104 ? 24.252 -17.520 -14.612 1.00 64.75 104 SER A C 1
ATOM 818 O O . SER A 1 104 ? 23.418 -17.559 -15.510 1.00 64.75 104 SER A O 1
ATOM 820 N N . PHE A 1 105 ? 25.109 -16.507 -14.467 1.00 58.78 105 PHE A N 1
ATOM 821 C CA . PHE A 1 105 ? 25.246 -15.397 -15.414 1.00 58.78 105 PHE A CA 1
ATOM 822 C C . PHE A 1 105 ? 26.161 -15.736 -16.607 1.00 58.78 105 PHE A C 1
ATOM 824 O O . PHE A 1 105 ? 26.381 -14.890 -17.468 1.00 58.78 105 PHE A O 1
ATOM 831 N N . GLY A 1 106 ? 26.706 -16.958 -16.679 1.00 67.31 106 GLY A N 1
ATOM 832 C CA . GLY A 1 106 ? 27.613 -17.382 -17.752 1.00 67.31 106 GLY A CA 1
ATOM 833 C C . GLY A 1 106 ? 28.989 -16.708 -17.719 1.00 67.31 106 GLY A C 1
ATOM 834 O O . GLY A 1 106 ? 29.737 -16.804 -18.688 1.00 67.31 106 GLY A O 1
ATOM 835 N N . ILE A 1 107 ? 29.324 -16.039 -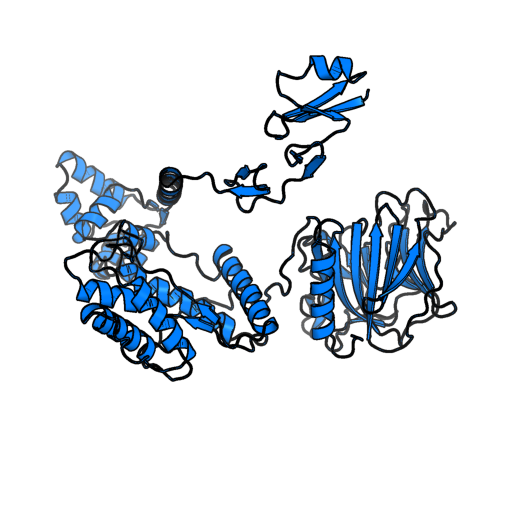16.613 1.00 75.31 107 ILE A N 1
ATOM 836 C CA . ILE A 1 107 ? 30.605 -15.359 -16.382 1.00 75.31 107 ILE A CA 1
ATOM 837 C C . ILE A 1 107 ? 31.716 -16.385 -16.150 1.00 75.31 107 ILE A C 1
ATOM 839 O O . ILE A 1 107 ? 32.843 -16.208 -16.603 1.00 75.31 107 ILE A O 1
ATOM 843 N N . LEU A 1 108 ? 31.388 -17.465 -15.439 1.00 82.38 108 LEU A N 1
ATOM 844 C CA . LEU A 1 108 ? 32.248 -18.630 -15.278 1.00 82.38 108 LEU A CA 1
ATOM 845 C C . LEU A 1 108 ? 31.587 -19.828 -15.948 1.00 82.38 108 LEU A C 1
ATOM 847 O O . LEU A 1 108 ? 30.379 -20.035 -15.828 1.00 82.38 108 LEU A O 1
ATOM 851 N N . THR A 1 109 ? 32.386 -20.666 -16.599 1.00 85.62 109 THR A N 1
ATOM 852 C CA . THR A 1 109 ? 31.932 -22.019 -16.933 1.00 85.62 109 THR A CA 1
ATOM 853 C C . THR A 1 109 ? 31.799 -22.859 -15.659 1.00 85.62 109 THR A C 1
ATOM 855 O O . THR A 1 109 ? 32.436 -22.576 -14.646 1.00 85.62 109 THR A O 1
ATOM 858 N N . GLU A 1 110 ? 31.027 -23.948 -15.696 1.00 85.12 110 GLU A N 1
ATOM 859 C CA . GLU A 1 110 ? 30.890 -24.850 -14.538 1.00 85.12 110 GLU A CA 1
ATOM 860 C C . GLU A 1 110 ? 32.246 -25.380 -14.034 1.00 85.12 110 GLU A C 1
ATOM 862 O O . GLU A 1 110 ? 32.477 -25.481 -12.829 1.00 85.12 110 GLU A O 1
ATOM 867 N N . ALA A 1 111 ? 33.174 -25.676 -14.952 1.00 89.56 111 ALA A N 1
ATOM 868 C CA . ALA A 1 111 ? 34.517 -26.140 -14.609 1.00 89.56 111 ALA A CA 1
ATOM 869 C C . ALA A 1 111 ? 35.324 -25.062 -13.868 1.00 89.56 111 ALA A C 1
ATOM 871 O O . ALA A 1 111 ? 36.002 -25.353 -12.883 1.00 89.56 111 ALA A O 1
ATOM 872 N N . GLU A 1 112 ? 35.221 -23.811 -14.311 1.00 88.12 112 GLU A N 1
ATOM 873 C CA . GLU A 1 112 ? 35.864 -22.670 -13.659 1.00 88.12 112 GLU A CA 1
ATOM 874 C C . GLU A 1 112 ? 35.209 -22.341 -12.321 1.00 88.12 112 GLU A C 1
ATOM 876 O O . GLU A 1 112 ? 35.912 -22.026 -11.362 1.00 88.12 112 GLU A O 1
ATOM 881 N N . GLY A 1 113 ? 33.887 -22.494 -12.225 1.00 88.25 113 GLY A N 1
ATOM 882 C CA . GLY A 1 113 ? 33.147 -22.364 -10.980 1.00 88.25 113 GLY A CA 1
ATOM 883 C C . GLY A 1 113 ? 33.621 -23.367 -9.927 1.00 88.25 113 GLY A C 1
ATOM 884 O O . GLY A 1 113 ? 33.885 -22.990 -8.790 1.00 88.25 113 GLY A O 1
ATOM 885 N N . LEU A 1 114 ? 33.847 -24.632 -10.290 1.00 90.44 114 LEU A N 1
ATOM 886 C CA . LEU A 1 114 ? 34.389 -25.628 -9.354 1.00 90.44 114 LEU A CA 1
ATOM 887 C C . LEU A 1 114 ? 35.799 -25.268 -8.857 1.00 90.44 114 LEU A C 1
ATOM 889 O O . LEU A 1 114 ? 36.087 -25.402 -7.664 1.00 90.44 114 LEU A O 1
ATOM 893 N N . VAL A 1 115 ? 36.664 -24.765 -9.745 1.00 91.56 115 VAL A N 1
ATOM 894 C CA . VAL A 1 115 ? 38.002 -24.279 -9.371 1.00 91.56 115 VAL A CA 1
ATOM 895 C C . VAL A 1 115 ? 37.882 -23.098 -8.403 1.00 91.56 115 VAL A C 1
ATOM 897 O O . VAL A 1 115 ? 38.456 -23.145 -7.313 1.00 91.56 115 VAL A O 1
ATOM 900 N N . ALA A 1 116 ? 37.065 -22.102 -8.746 1.00 89.12 116 ALA A N 1
ATOM 901 C CA . ALA A 1 116 ? 36.821 -20.900 -7.955 1.00 89.12 116 ALA A CA 1
ATOM 902 C C . ALA A 1 116 ? 36.236 -21.209 -6.564 1.00 89.12 116 ALA A C 1
ATOM 904 O O . ALA A 1 116 ? 36.711 -20.690 -5.552 1.00 89.12 116 ALA A O 1
ATOM 905 N N . ALA A 1 117 ? 35.255 -22.113 -6.487 1.00 87.50 117 ALA A N 1
ATOM 906 C CA . ALA A 1 117 ? 34.623 -22.528 -5.235 1.00 87.50 117 ALA A CA 1
ATOM 907 C C . ALA A 1 117 ? 35.617 -23.194 -4.270 1.00 87.50 117 ALA A C 1
ATOM 909 O O . ALA A 1 117 ? 35.529 -23.002 -3.055 1.00 87.50 117 ALA A O 1
ATOM 910 N N . SER A 1 118 ? 36.597 -23.935 -4.801 1.00 88.19 118 SER A N 1
ATOM 911 C CA . SER A 1 118 ? 37.643 -24.589 -4.003 1.00 88.19 118 SER A CA 1
ATOM 912 C C . SER A 1 118 ? 38.752 -23.641 -3.517 1.00 88.19 118 SER A C 1
ATOM 914 O O . SER A 1 118 ? 39.645 -24.067 -2.786 1.00 88.19 118 SER A O 1
ATOM 916 N N . GLY A 1 119 ? 38.694 -22.357 -3.891 1.00 86.00 119 GLY A N 1
ATOM 917 C CA . GLY A 1 119 ? 39.726 -21.356 -3.603 1.00 86.00 119 GLY A CA 1
ATOM 918 C C . GLY A 1 119 ? 40.878 -21.341 -4.612 1.00 86.00 119 GLY A C 1
ATOM 919 O O . GLY A 1 119 ? 41.833 -20.587 -4.432 1.00 86.00 119 GLY A O 1
ATOM 920 N N . GLY A 1 120 ? 40.792 -22.147 -5.674 1.00 89.75 120 GLY A N 1
ATOM 921 C CA . GLY A 1 120 ? 41.665 -22.037 -6.839 1.00 89.75 120 GLY A CA 1
ATOM 922 C C . GLY A 1 120 ? 41.310 -20.814 -7.687 1.00 89.75 120 GLY A C 1
ATOM 923 O O . GLY A 1 120 ? 40.176 -20.340 -7.666 1.00 89.75 120 GLY A O 1
ATOM 924 N N . VAL A 1 121 ? 42.278 -20.294 -8.438 1.00 88.38 121 VAL A N 1
ATOM 925 C CA . VAL A 1 121 ? 42.071 -19.161 -9.351 1.00 88.38 121 VAL A CA 1
ATOM 926 C C . VAL A 1 121 ? 41.601 -19.700 -10.711 1.00 88.38 121 VAL A C 1
ATOM 928 O O . VAL A 1 121 ? 42.334 -20.478 -11.326 1.00 88.38 121 VAL A O 1
ATOM 931 N N . PRO A 1 122 ? 40.395 -19.349 -11.198 1.00 86.38 122 PRO A N 1
ATOM 932 C CA . PRO A 1 122 ? 39.951 -19.756 -12.530 1.00 86.38 122 PRO A CA 1
ATOM 933 C C . PRO A 1 122 ? 40.752 -19.032 -13.634 1.00 86.38 122 PRO A C 1
ATOM 935 O O . PRO A 1 122 ? 41.210 -17.913 -13.405 1.00 86.38 122 PRO A O 1
ATOM 938 N N . PRO A 1 123 ? 40.895 -19.604 -14.847 1.00 83.50 123 PRO A N 1
ATOM 939 C CA . PRO A 1 123 ? 41.665 -19.018 -15.951 1.00 83.50 123 PRO A CA 1
ATOM 940 C C . PRO A 1 123 ? 41.270 -17.579 -16.298 1.00 83.50 123 PRO A C 1
ATOM 942 O O . PRO A 1 123 ? 42.150 -16.747 -16.515 1.00 83.50 123 PRO A O 1
ATOM 945 N N . ALA A 1 124 ? 39.969 -17.267 -16.280 1.00 72.75 124 ALA A N 1
ATOM 946 C CA . ALA A 1 124 ? 39.474 -15.907 -16.486 1.00 72.75 124 ALA A CA 1
ATOM 947 C C . ALA A 1 124 ? 40.039 -14.909 -15.459 1.00 72.75 124 ALA A C 1
ATOM 949 O O . ALA A 1 124 ? 40.415 -13.802 -15.822 1.00 72.75 124 ALA A O 1
ATOM 950 N N . MET A 1 125 ? 40.164 -15.312 -14.191 1.00 79.94 125 MET A N 1
ATOM 951 C CA . MET A 1 125 ? 40.758 -14.493 -13.130 1.00 79.94 125 MET A CA 1
ATOM 952 C C . MET A 1 125 ? 42.288 -14.489 -13.201 1.00 79.94 125 MET A C 1
ATOM 954 O O . MET A 1 125 ? 42.908 -13.460 -12.940 1.00 79.94 125 MET A O 1
ATOM 958 N N . GLN A 1 126 ? 42.901 -15.606 -13.601 1.00 86.12 126 GLN A N 1
ATOM 959 C CA . GLN A 1 126 ? 44.351 -15.716 -13.753 1.00 86.12 126 GLN A CA 1
ATOM 960 C C . GLN A 1 126 ? 44.880 -14.707 -14.772 1.00 86.12 126 GLN A C 1
ATOM 962 O O . GLN A 1 126 ? 45.840 -14.004 -14.481 1.00 86.12 126 GLN A O 1
ATOM 967 N N . ALA A 1 127 ? 44.202 -14.557 -15.914 1.00 80.31 127 ALA A N 1
ATOM 968 C CA . ALA A 1 127 ? 44.572 -13.578 -16.934 1.00 80.31 127 ALA A CA 1
ATOM 969 C C . ALA A 1 127 ? 44.603 -12.131 -16.399 1.00 80.31 127 ALA A C 1
ATOM 971 O O . ALA A 1 127 ? 45.369 -11.305 -16.893 1.00 80.31 127 ALA A O 1
ATOM 972 N N . ILE A 1 128 ? 43.796 -11.825 -15.376 1.00 78.50 128 ILE A N 1
ATOM 973 C CA . ILE A 1 128 ? 43.728 -10.488 -14.768 1.00 78.50 128 ILE A CA 1
ATOM 974 C C . ILE A 1 128 ? 44.833 -10.315 -13.754 1.00 78.50 128 ILE A C 1
ATOM 976 O O . ILE A 1 128 ? 45.511 -9.290 -13.761 1.00 78.50 128 ILE A O 1
ATOM 980 N N . ILE A 1 129 ? 45.064 -11.333 -12.931 1.00 83.44 129 ILE A N 1
ATOM 981 C CA . ILE A 1 129 ? 46.176 -11.313 -11.991 1.00 83.44 129 ILE A CA 1
ATOM 982 C C . ILE A 1 129 ? 47.503 -11.187 -12.748 1.00 83.44 129 ILE A C 1
ATOM 984 O O . ILE A 1 129 ? 48.342 -10.387 -12.353 1.00 83.44 129 ILE A O 1
ATOM 988 N N . ASP A 1 130 ? 47.659 -11.872 -13.881 1.00 86.50 130 ASP A N 1
ATOM 989 C CA . ASP A 1 130 ? 48.855 -11.788 -14.725 1.00 86.50 130 ASP A CA 1
ATOM 990 C C . ASP A 1 130 ? 49.070 -10.384 -15.329 1.00 86.50 130 ASP A C 1
ATOM 992 O O . ASP A 1 130 ? 50.195 -10.037 -15.698 1.00 86.50 130 ASP A O 1
ATOM 996 N N . SER A 1 131 ? 48.013 -9.565 -15.416 1.00 78.75 131 SER A N 1
ATOM 997 C CA . SER A 1 131 ? 48.073 -8.176 -15.895 1.00 78.75 131 SER A CA 1
ATOM 998 C C . SER A 1 131 ? 48.451 -7.155 -14.812 1.00 78.75 131 SER A C 1
ATOM 1000 O O . SER A 1 131 ? 48.797 -6.019 -15.143 1.00 78.75 131 SER A O 1
ATOM 1002 N N . LEU A 1 132 ? 48.418 -7.547 -13.531 1.00 76.81 132 LEU A N 1
ATOM 1003 C CA . LEU A 1 132 ? 48.855 -6.704 -12.416 1.00 76.81 132 LEU A CA 1
ATOM 1004 C C . LEU A 1 132 ? 50.395 -6.616 -12.362 1.00 76.81 132 LEU A C 1
ATOM 1006 O O . LEU A 1 132 ? 51.078 -7.540 -12.821 1.00 76.81 132 LEU A O 1
ATOM 1010 N N . PRO A 1 133 ? 50.971 -5.551 -11.766 1.00 85.62 133 PRO A N 1
ATOM 1011 C CA . PRO A 1 133 ? 52.398 -5.494 -11.446 1.00 85.62 133 PRO A CA 1
ATOM 1012 C C . PRO A 1 133 ? 52.853 -6.745 -10.686 1.00 85.62 133 PRO A C 1
ATOM 1014 O O . PRO A 1 133 ? 52.116 -7.264 -9.848 1.00 85.62 133 PRO A O 1
ATOM 1017 N N . ALA A 1 134 ? 54.065 -7.236 -10.963 1.00 84.19 134 ALA A N 1
ATOM 1018 C CA . ALA A 1 134 ? 54.565 -8.514 -10.438 1.00 84.19 134 ALA A CA 1
ATOM 1019 C C . ALA A 1 134 ? 54.500 -8.600 -8.899 1.00 84.19 134 ALA A C 1
ATOM 1021 O O . ALA A 1 134 ? 54.261 -9.666 -8.332 1.00 84.19 134 ALA A O 1
ATOM 1022 N N . GLU A 1 135 ? 54.684 -7.465 -8.231 1.00 82.00 135 GLU A N 1
ATOM 1023 C CA . GLU A 1 135 ? 54.577 -7.286 -6.787 1.00 82.00 135 GLU A CA 1
ATOM 1024 C C . GLU A 1 135 ? 53.148 -7.452 -6.228 1.00 82.00 135 GLU A C 1
ATOM 1026 O O . GLU A 1 135 ? 53.000 -7.866 -5.079 1.00 82.00 135 GLU A O 1
ATOM 1031 N N . GLU A 1 136 ? 52.105 -7.205 -7.024 1.00 79.06 136 GLU A N 1
ATOM 1032 C CA . GLU A 1 136 ? 50.689 -7.292 -6.627 1.00 79.06 136 GLU A CA 1
ATOM 1033 C C . GLU A 1 136 ? 50.070 -8.665 -6.940 1.00 79.06 136 GLU A C 1
ATOM 1035 O O . GLU A 1 136 ? 49.084 -9.074 -6.317 1.00 79.06 136 GLU A O 1
ATOM 1040 N N . GLN A 1 137 ? 50.671 -9.429 -7.861 1.00 85.31 137 GLN A N 1
ATOM 1041 C CA . GLN A 1 137 ? 50.135 -10.724 -8.294 1.00 85.31 137 GLN A CA 1
ATOM 1042 C C . GLN A 1 137 ? 50.056 -11.729 -7.143 1.00 85.31 137 GLN A C 1
ATOM 1044 O O . GLN A 1 137 ? 49.042 -12.407 -6.969 1.00 85.31 137 GLN A O 1
ATOM 1049 N N . PHE A 1 138 ? 51.114 -11.828 -6.332 1.00 85.06 138 PHE A N 1
ATOM 1050 C CA . PHE A 1 138 ? 51.146 -12.747 -5.191 1.00 85.06 138 PHE A CA 1
ATOM 1051 C C . PHE A 1 138 ? 50.052 -12.415 -4.169 1.00 85.06 138 PHE A C 1
ATOM 1053 O O . PHE A 1 138 ? 49.367 -13.310 -3.673 1.00 85.06 138 PHE A O 1
ATOM 1060 N N . GLU A 1 139 ? 49.845 -11.128 -3.893 1.00 81.38 139 GLU A N 1
ATOM 1061 C CA . GLU A 1 139 ? 48.816 -10.671 -2.966 1.00 81.38 139 GLU A CA 1
ATOM 1062 C C . GLU A 1 139 ? 47.402 -10.985 -3.475 1.00 81.38 139 GLU A C 1
ATOM 1064 O O . GLU A 1 139 ? 46.577 -11.474 -2.700 1.00 81.38 139 GLU A O 1
ATOM 1069 N N . ALA A 1 140 ? 47.130 -10.794 -4.769 1.00 81.56 140 ALA A N 1
ATOM 1070 C CA . ALA A 1 140 ? 45.843 -11.137 -5.374 1.00 81.56 140 ALA A CA 1
ATOM 1071 C C . ALA A 1 140 ? 45.518 -12.640 -5.248 1.00 81.56 140 ALA A C 1
ATOM 1073 O O . ALA A 1 140 ? 44.408 -12.994 -4.841 1.00 81.56 140 ALA A O 1
ATOM 1074 N N . HIS A 1 141 ? 46.498 -13.521 -5.498 1.00 86.69 141 HIS A N 1
ATOM 1075 C CA . HIS A 1 141 ? 46.337 -14.971 -5.318 1.00 86.69 141 HIS A CA 1
ATOM 1076 C C . HIS A 1 141 ? 46.023 -15.335 -3.861 1.00 86.69 141 HIS A C 1
ATOM 1078 O O . HIS A 1 141 ? 45.107 -16.114 -3.597 1.00 86.69 141 HIS A O 1
ATOM 1084 N N . VAL A 1 142 ? 46.767 -14.767 -2.906 1.00 82.38 142 VAL A N 1
ATOM 1085 C CA . VAL A 1 142 ? 46.580 -15.049 -1.474 1.00 82.38 142 VAL A CA 1
ATOM 1086 C C . VAL A 1 142 ? 45.223 -14.541 -0.986 1.00 82.38 142 VAL A C 1
ATOM 1088 O O . VAL A 1 142 ? 44.512 -15.274 -0.296 1.00 82.38 142 VAL A O 1
ATOM 1091 N N . ARG A 1 143 ? 44.834 -13.316 -1.362 1.00 83.25 143 ARG A N 1
ATOM 1092 C CA . ARG A 1 143 ? 43.549 -12.718 -0.973 1.00 83.25 143 ARG A CA 1
ATOM 1093 C C . ARG A 1 143 ? 42.367 -13.511 -1.524 1.00 83.25 143 ARG A C 1
ATOM 1095 O O . ARG A 1 143 ? 41.447 -13.795 -0.765 1.00 83.25 143 ARG A O 1
ATOM 1102 N N . TRP A 1 144 ? 42.403 -13.921 -2.793 1.00 87.50 144 TRP A N 1
ATOM 1103 C CA . TRP A 1 144 ? 41.355 -14.766 -3.375 1.00 87.50 144 TRP A CA 1
ATOM 1104 C C . TRP A 1 144 ? 41.253 -16.131 -2.682 1.00 87.50 144 TRP A C 1
ATOM 1106 O O . TRP A 1 144 ? 40.167 -16.549 -2.268 1.00 87.50 144 TRP A O 1
ATOM 1116 N N . ALA A 1 145 ? 42.390 -16.810 -2.502 1.00 87.81 145 ALA A N 1
ATOM 1117 C CA . ALA A 1 145 ? 42.428 -18.132 -1.887 1.00 87.81 145 ALA A CA 1
ATOM 1118 C C . ALA A 1 145 ? 41.869 -18.116 -0.452 1.00 87.81 145 ALA A C 1
ATOM 1120 O O . ALA A 1 145 ? 41.148 -19.037 -0.055 1.00 87.81 145 ALA A O 1
ATOM 1121 N N . ALA A 1 146 ? 42.149 -17.050 0.305 1.00 85.69 146 ALA A N 1
ATOM 1122 C CA . ALA A 1 146 ? 41.681 -16.869 1.677 1.00 85.69 146 ALA A CA 1
ATOM 1123 C C . ALA A 1 146 ? 40.247 -16.317 1.796 1.00 85.69 146 ALA A C 1
ATOM 1125 O O . ALA A 1 146 ? 39.652 -16.425 2.869 1.00 85.69 146 ALA A O 1
ATOM 1126 N N . ALA A 1 147 ? 39.684 -15.729 0.736 1.00 86.88 147 ALA A N 1
ATOM 1127 C CA . ALA A 1 147 ? 38.384 -15.072 0.800 1.00 86.88 147 ALA A CA 1
ATOM 1128 C C . ALA A 1 147 ? 37.243 -16.070 1.052 1.00 86.88 147 ALA A C 1
ATOM 1130 O O . ALA A 1 147 ? 36.983 -16.970 0.255 1.00 86.88 147 ALA A O 1
ATOM 1131 N N . THR A 1 148 ? 36.524 -15.887 2.157 1.00 89.12 148 THR A N 1
ATOM 1132 C CA . THR A 1 148 ? 35.272 -16.604 2.460 1.00 89.12 148 THR A CA 1
ATOM 1133 C C . THR A 1 148 ? 34.037 -15.756 2.160 1.00 89.12 148 THR A C 1
ATOM 1135 O O . THR A 1 148 ? 32.975 -16.303 1.858 1.00 89.12 148 THR A O 1
ATOM 1138 N N . VAL A 1 149 ? 34.204 -14.433 2.182 1.00 90.38 149 VAL A N 1
ATOM 1139 C CA . VAL A 1 149 ? 33.233 -13.410 1.790 1.00 90.38 149 VAL A CA 1
ATOM 1140 C C . VAL A 1 149 ? 33.847 -12.594 0.658 1.00 90.38 149 VAL A C 1
ATOM 1142 O O . VAL A 1 149 ? 35.039 -12.283 0.689 1.00 90.38 149 VAL A O 1
ATOM 1145 N N . ILE A 1 150 ? 33.039 -12.293 -0.349 1.00 91.50 150 ILE A N 1
ATOM 1146 C CA . ILE A 1 150 ? 33.393 -11.466 -1.492 1.00 91.50 150 ILE A CA 1
ATOM 1147 C C . ILE A 1 150 ? 32.598 -10.174 -1.375 1.00 91.50 150 ILE A C 1
ATOM 1149 O O . ILE A 1 150 ? 31.370 -10.213 -1.322 1.00 91.50 150 ILE A O 1
ATOM 1153 N N . ASP A 1 151 ? 33.300 -9.048 -1.342 1.00 89.75 151 ASP A N 1
ATOM 1154 C CA . ASP A 1 151 ? 32.696 -7.719 -1.356 1.00 89.75 151 ASP A CA 1
ATOM 1155 C C . ASP A 1 151 ? 32.572 -7.223 -2.796 1.00 89.75 151 ASP A C 1
ATOM 1157 O O . ASP A 1 151 ? 33.509 -7.366 -3.589 1.00 89.75 151 ASP A O 1
ATOM 1161 N N . ARG A 1 152 ? 31.447 -6.581 -3.126 1.00 88.38 152 ARG A N 1
ATOM 1162 C CA . ARG A 1 152 ? 31.219 -5.982 -4.449 1.00 88.38 152 ARG A CA 1
ATOM 1163 C C . ARG A 1 152 ? 32.322 -4.991 -4.804 1.00 88.38 152 ARG A C 1
ATOM 1165 O O . ARG A 1 152 ? 32.786 -4.942 -5.939 1.00 88.38 152 ARG A O 1
ATOM 1172 N N . THR A 1 153 ? 32.748 -4.193 -3.829 1.00 85.44 153 THR A N 1
ATOM 1173 C CA . THR A 1 153 ? 33.762 -3.141 -3.994 1.00 85.44 153 THR A CA 1
ATOM 1174 C C . THR A 1 153 ? 35.201 -3.656 -3.972 1.00 85.44 153 THR A C 1
ATOM 1176 O O . THR A 1 153 ? 36.135 -2.855 -4.018 1.00 85.44 153 THR A O 1
ATOM 1179 N N . ASN A 1 154 ? 35.419 -4.974 -3.912 1.00 85.06 154 ASN A N 1
ATOM 1180 C CA . ASN A 1 154 ? 36.761 -5.539 -3.917 1.00 85.06 154 ASN A CA 1
ATOM 1181 C C . ASN A 1 154 ? 37.483 -5.212 -5.248 1.00 85.06 154 ASN A C 1
ATOM 1183 O O . ASN A 1 154 ? 36.981 -5.577 -6.313 1.00 85.06 154 ASN A O 1
ATOM 1187 N N . PRO A 1 155 ? 38.680 -4.587 -5.220 1.00 79.50 155 PRO A N 1
ATOM 1188 C CA . PRO A 1 155 ? 39.399 -4.182 -6.432 1.00 79.50 155 PRO A CA 1
ATOM 1189 C C . PRO A 1 155 ? 39.696 -5.320 -7.415 1.00 79.50 155 PRO A C 1
ATOM 1191 O O . PRO A 1 155 ? 39.699 -5.092 -8.624 1.00 79.50 155 PRO A O 1
ATOM 1194 N N . LEU A 1 156 ? 39.902 -6.547 -6.920 1.00 79.50 156 LEU A N 1
ATOM 1195 C CA . LEU A 1 156 ? 40.110 -7.724 -7.768 1.00 79.50 156 LEU A CA 1
ATOM 1196 C C . LEU A 1 156 ? 38.820 -8.112 -8.504 1.00 79.50 156 LEU A C 1
ATOM 1198 O O . LEU A 1 156 ? 38.871 -8.500 -9.665 1.00 79.50 156 LEU A O 1
ATOM 1202 N N . ILE A 1 157 ? 37.666 -7.962 -7.849 1.00 84.75 157 ILE A N 1
ATOM 1203 C CA . ILE A 1 157 ? 36.346 -8.256 -8.422 1.00 84.75 157 ILE A CA 1
ATOM 1204 C C . ILE A 1 157 ? 35.958 -7.207 -9.466 1.00 84.75 157 ILE A C 1
ATOM 1206 O O . ILE A 1 157 ? 35.520 -7.577 -10.551 1.00 84.75 157 ILE A O 1
ATOM 1210 N N . ILE A 1 158 ? 36.195 -5.922 -9.185 1.00 78.00 158 ILE A N 1
ATOM 1211 C CA . ILE A 1 158 ? 35.975 -4.828 -10.146 1.00 78.00 158 ILE A CA 1
ATOM 1212 C C . ILE A 1 158 ? 36.883 -5.003 -11.374 1.00 78.00 158 ILE A C 1
ATOM 1214 O O . ILE A 1 158 ? 36.416 -4.930 -12.508 1.00 78.00 158 ILE A O 1
ATOM 1218 N N . SER A 1 159 ? 38.170 -5.297 -11.161 1.00 71.81 159 SER A N 1
ATOM 1219 C CA . SER A 1 159 ? 39.126 -5.532 -12.256 1.00 71.81 159 SER A CA 1
ATOM 1220 C C . SER A 1 159 ? 38.760 -6.762 -13.086 1.00 71.81 159 SER A C 1
ATOM 1222 O O . SER A 1 159 ? 38.874 -6.737 -14.310 1.00 71.81 159 SER A O 1
ATOM 1224 N N . MET A 1 160 ? 38.283 -7.827 -12.433 1.00 71.88 160 MET A N 1
ATOM 1225 C CA . MET A 1 160 ? 37.786 -9.015 -13.119 1.00 71.88 160 MET A CA 1
ATOM 1226 C C . MET A 1 160 ? 36.569 -8.676 -13.978 1.00 71.88 160 MET A C 1
ATOM 1228 O O . MET A 1 160 ? 36.572 -9.005 -15.160 1.00 71.88 160 MET A O 1
ATOM 1232 N N . ALA A 1 161 ? 35.575 -7.981 -13.415 1.00 68.62 161 ALA A N 1
ATOM 1233 C CA . ALA A 1 161 ? 34.379 -7.565 -14.139 1.00 68.62 161 ALA A CA 1
ATOM 1234 C C . ALA A 1 161 ? 34.735 -6.734 -15.381 1.00 68.62 161 ALA A C 1
ATOM 1236 O O . ALA A 1 161 ? 34.351 -7.096 -16.492 1.00 68.62 161 ALA A O 1
ATOM 1237 N N . ALA A 1 162 ? 35.578 -5.711 -15.223 1.00 63.66 162 ALA A N 1
ATOM 1238 C CA . ALA A 1 162 ? 36.020 -4.865 -16.328 1.00 63.66 162 ALA A CA 1
ATOM 1239 C C . ALA A 1 162 ? 36.696 -5.660 -17.460 1.00 63.66 162 ALA A C 1
ATOM 1241 O O . ALA A 1 162 ? 36.485 -5.377 -18.639 1.00 63.66 162 ALA A O 1
ATOM 1242 N N . ALA A 1 163 ? 37.496 -6.669 -17.122 1.00 62.47 163 ALA A N 1
ATOM 1243 C CA . ALA A 1 163 ? 38.280 -7.402 -18.104 1.00 62.47 163 ALA A CA 1
ATOM 1244 C C . ALA A 1 163 ? 37.524 -8.524 -18.831 1.00 62.47 163 ALA A C 1
ATOM 1246 O O . ALA A 1 163 ? 37.923 -8.913 -19.929 1.00 62.47 163 ALA A O 1
ATOM 1247 N N . VAL A 1 164 ? 36.417 -9.008 -18.264 1.00 63.16 164 VAL A N 1
ATOM 1248 C CA . VAL A 1 164 ? 35.454 -9.862 -18.980 1.00 63.16 164 VAL A CA 1
ATOM 1249 C C . VAL A 1 164 ? 34.273 -9.064 -19.548 1.00 63.16 164 VAL A C 1
ATOM 1251 O O . VAL A 1 164 ? 33.264 -9.650 -19.929 1.00 63.16 164 VAL A O 1
ATOM 1254 N N . TYR A 1 165 ? 34.413 -7.736 -19.651 1.00 59.03 165 TYR A N 1
ATOM 1255 C CA . TYR A 1 165 ? 33.410 -6.811 -20.194 1.00 59.03 165 TYR A CA 1
ATOM 1256 C C . TYR A 1 165 ? 32.056 -6.852 -19.466 1.00 59.03 165 TYR A C 1
ATOM 1258 O O . TYR A 1 165 ? 31.009 -6.625 -20.068 1.00 59.03 165 TYR A O 1
ATOM 1266 N N . ILE A 1 166 ? 32.084 -7.127 -18.163 1.00 60.34 166 ILE A N 1
ATOM 1267 C CA . ILE A 1 166 ? 30.941 -6.996 -17.260 1.00 60.34 166 ILE A CA 1
ATOM 1268 C C . ILE A 1 166 ? 30.894 -5.546 -16.786 1.00 60.34 166 ILE A C 1
ATOM 1270 O O . ILE A 1 166 ? 31.845 -5.053 -16.175 1.00 60.34 166 ILE A O 1
ATOM 1274 N N . ASP A 1 167 ? 29.789 -4.865 -17.071 1.00 61.94 167 ASP A N 1
ATOM 1275 C CA . ASP A 1 167 ? 29.556 -3.508 -16.585 1.00 61.94 167 ASP A CA 1
ATOM 1276 C C . ASP A 1 167 ? 29.242 -3.476 -15.075 1.00 61.94 167 ASP A C 1
ATOM 1278 O O . ASP A 1 167 ? 28.938 -4.485 -14.433 1.00 61.94 167 ASP A O 1
ATOM 1282 N N . GLU A 1 168 ? 29.320 -2.281 -14.484 1.00 64.75 168 GLU A N 1
ATOM 1283 C CA . GLU A 1 168 ? 29.072 -2.056 -13.051 1.00 64.75 168 GLU A CA 1
ATOM 1284 C C . GLU A 1 168 ? 27.675 -2.517 -12.600 1.00 64.75 168 GLU A C 1
ATOM 1286 O O . GLU A 1 168 ? 27.473 -2.752 -11.410 1.00 64.75 168 GLU A O 1
ATOM 1291 N N . TRP A 1 169 ? 26.734 -2.666 -13.533 1.00 57.84 169 TRP A N 1
ATOM 1292 C CA . TRP A 1 169 ? 25.339 -3.012 -13.276 1.00 57.84 169 TRP A CA 1
ATOM 1293 C C . TRP A 1 169 ? 25.091 -4.515 -13.287 1.00 57.84 169 TRP A C 1
ATOM 1295 O O . TRP A 1 169 ? 24.441 -5.043 -12.399 1.00 57.84 169 TRP A O 1
ATOM 1305 N N . THR A 1 170 ? 25.702 -5.236 -14.217 1.00 62.97 170 THR A N 1
ATOM 1306 C CA . THR A 1 170 ? 25.750 -6.698 -14.206 1.00 62.97 170 THR A CA 1
ATOM 1307 C C . THR A 1 170 ? 26.533 -7.183 -12.987 1.00 62.97 170 THR A C 1
ATOM 1309 O O . THR A 1 170 ? 26.187 -8.190 -12.369 1.00 62.97 170 THR A O 1
ATOM 1312 N N . LEU A 1 171 ? 27.572 -6.442 -12.585 1.00 78.62 171 LEU A N 1
ATOM 1313 C CA . LEU A 1 171 ? 28.252 -6.690 -11.321 1.00 78.62 171 LEU A CA 1
ATOM 1314 C C . LEU A 1 171 ? 27.319 -6.434 -10.127 1.00 78.62 171 LEU A C 1
ATOM 1316 O O . LEU A 1 171 ? 27.234 -7.264 -9.227 1.00 78.62 171 LEU A O 1
ATOM 1320 N N . ASP A 1 172 ? 26.577 -5.332 -10.132 1.00 75.62 172 ASP A N 1
ATOM 1321 C CA . ASP A 1 172 ? 25.530 -5.042 -9.148 1.00 75.62 172 ASP A CA 1
ATOM 1322 C C . ASP A 1 172 ? 24.472 -6.163 -9.087 1.00 75.62 172 ASP A C 1
ATOM 1324 O O . ASP A 1 172 ? 24.1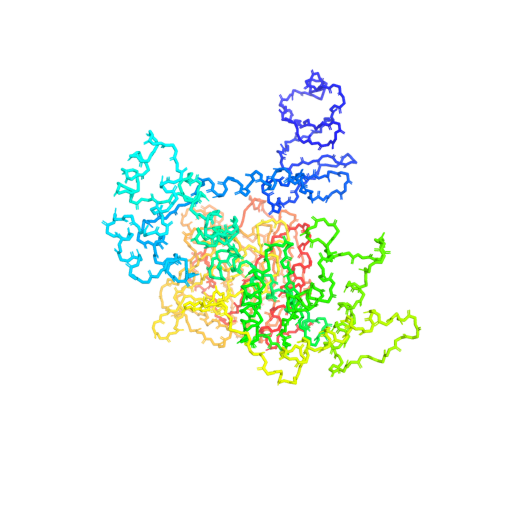36 -6.609 -7.992 1.00 75.62 172 ASP A O 1
ATOM 1328 N N . ASP A 1 173 ? 24.058 -6.736 -10.217 1.00 66.56 173 ASP A N 1
ATOM 1329 C CA . ASP A 1 173 ? 23.134 -7.874 -10.296 1.00 66.56 173 ASP A CA 1
ATOM 1330 C C . ASP A 1 173 ? 23.713 -9.153 -9.689 1.00 66.56 173 ASP A C 1
ATOM 1332 O O . ASP A 1 173 ? 23.031 -9.851 -8.924 1.00 66.56 173 ASP A O 1
ATOM 1336 N N . VAL A 1 174 ? 24.992 -9.444 -9.962 1.00 74.62 174 VAL A N 1
ATOM 1337 C CA . VAL A 1 174 ? 25.720 -10.525 -9.286 1.00 74.62 174 VAL A CA 1
ATOM 1338 C C . VAL A 1 174 ? 25.644 -10.304 -7.779 1.00 74.62 174 VAL A C 1
ATOM 1340 O O . VAL A 1 174 ? 25.334 -11.252 -7.066 1.00 74.62 174 VAL A O 1
ATOM 1343 N N . PHE A 1 175 ? 25.784 -9.065 -7.300 1.00 78.00 175 PHE A N 1
ATOM 1344 C CA . PHE A 1 175 ? 25.689 -8.694 -5.884 1.00 78.00 175 PHE A CA 1
ATOM 1345 C C . PHE A 1 175 ? 24.277 -8.409 -5.345 1.00 78.00 175 PHE A C 1
ATOM 1347 O O . PHE A 1 175 ? 24.131 -8.155 -4.151 1.00 78.00 175 PHE A O 1
ATOM 1354 N N . GLY A 1 176 ? 23.229 -8.549 -6.162 1.00 62.38 176 GLY A N 1
ATOM 1355 C CA . GLY A 1 176 ? 21.838 -8.347 -5.740 1.00 62.38 176 GLY A CA 1
ATOM 1356 C C . GLY A 1 176 ? 21.430 -6.882 -5.549 1.00 62.38 176 GLY A C 1
ATOM 1357 O O . GLY A 1 176 ? 20.458 -6.603 -4.851 1.00 62.38 176 GLY A O 1
ATOM 1358 N N . VAL A 1 177 ? 22.141 -5.951 -6.177 1.00 67.38 177 VAL A N 1
ATOM 1359 C CA . VAL A 1 177 ? 21.806 -4.525 -6.271 1.00 67.38 177 VAL A CA 1
ATOM 1360 C C . VAL A 1 177 ? 20.841 -4.329 -7.470 1.00 67.38 177 VAL A C 1
ATOM 1362 O O . VAL A 1 177 ? 21.153 -3.644 -8.434 1.00 67.38 177 VAL A O 1
ATOM 1365 N N . THR A 1 178 ? 19.673 -4.992 -7.423 1.00 64.38 178 THR A N 1
ATOM 1366 C CA . THR A 1 178 ? 18.637 -5.088 -8.489 1.00 64.38 178 THR A CA 1
ATOM 1367 C C . THR A 1 178 ? 17.317 -4.397 -8.098 1.00 64.38 178 THR A C 1
ATOM 1369 O O . THR A 1 178 ? 17.186 -3.883 -6.984 1.00 64.38 178 THR A O 1
ATOM 1372 N N . TRP A 1 179 ? 16.277 -4.480 -8.952 1.00 67.81 179 TRP A N 1
ATOM 1373 C CA . TRP A 1 179 ? 14.879 -4.286 -8.520 1.00 67.81 179 TRP A CA 1
ATOM 1374 C C . TRP A 1 179 ? 14.586 -5.099 -7.244 1.00 67.81 179 TRP A C 1
ATOM 1376 O O . TRP A 1 179 ? 15.066 -6.236 -7.131 1.00 67.81 179 TRP A O 1
ATOM 1386 N N . PRO A 1 180 ? 13.788 -4.573 -6.292 1.00 68.38 180 PRO A N 1
ATOM 1387 C CA . PRO A 1 180 ? 13.440 -5.317 -5.089 1.00 68.38 180 PRO A CA 1
ATOM 1388 C C . PRO A 1 180 ? 12.741 -6.631 -5.439 1.00 68.38 180 PRO A C 1
ATOM 1390 O O . PRO A 1 180 ? 11.840 -6.659 -6.282 1.00 68.38 180 PRO A O 1
ATOM 1393 N N . ALA A 1 181 ? 13.111 -7.721 -4.765 1.00 72.00 181 ALA A N 1
ATOM 1394 C CA . ALA A 1 181 ? 12.403 -8.989 -4.922 1.00 72.00 181 ALA A CA 1
ATOM 1395 C C . ALA A 1 181 ? 10.901 -8.789 -4.612 1.00 72.00 181 ALA A C 1
ATOM 1397 O O . ALA A 1 181 ? 10.588 -8.087 -3.645 1.00 72.00 181 ALA A O 1
ATOM 1398 N N . PRO A 1 182 ? 9.957 -9.360 -5.384 1.00 75.94 182 PRO A N 1
ATOM 1399 C CA . PRO A 1 182 ? 8.526 -9.109 -5.174 1.00 75.94 182 PRO A CA 1
ATOM 1400 C C . PRO A 1 182 ? 8.013 -9.487 -3.773 1.00 75.94 182 PRO A C 1
ATOM 1402 O O . PRO A 1 182 ? 7.079 -8.871 -3.274 1.00 75.94 182 PRO A O 1
ATOM 1405 N N . ASP A 1 183 ? 8.637 -10.469 -3.120 1.00 75.12 183 ASP A N 1
ATOM 1406 C CA . ASP A 1 183 ? 8.341 -10.931 -1.757 1.00 75.12 183 ASP A CA 1
ATOM 1407 C C . ASP A 1 183 ? 9.111 -10.170 -0.654 1.00 75.12 183 ASP A C 1
ATOM 1409 O O . ASP A 1 183 ? 8.857 -10.357 0.545 1.00 75.12 183 ASP A O 1
ATOM 1413 N N . SER A 1 184 ? 10.011 -9.257 -1.029 1.00 70.12 184 SER A N 1
ATOM 1414 C CA . SER A 1 184 ? 10.639 -8.311 -0.100 1.00 70.12 184 SER A CA 1
ATOM 1415 C C . SER A 1 184 ? 9.627 -7.286 0.431 1.00 70.12 184 SER A C 1
ATOM 1417 O O . SER A 1 184 ? 8.519 -7.161 -0.087 1.00 70.12 184 SER A O 1
ATOM 1419 N N . ALA A 1 185 ? 10.002 -6.521 1.461 1.00 61.75 185 ALA A N 1
ATOM 1420 C CA . ALA A 1 185 ? 9.151 -5.453 1.993 1.00 61.75 185 ALA A CA 1
ATOM 1421 C C . ALA A 1 185 ? 8.797 -4.400 0.923 1.00 61.75 185 ALA A C 1
ATOM 1423 O O . ALA A 1 185 ? 7.625 -4.085 0.747 1.00 61.75 185 ALA A O 1
ATOM 1424 N N . ALA A 1 186 ? 9.784 -3.934 0.150 1.00 63.94 186 ALA A N 1
ATOM 1425 C CA . ALA A 1 186 ? 9.571 -2.964 -0.929 1.00 63.94 186 ALA A CA 1
ATOM 1426 C C . ALA A 1 186 ? 8.779 -3.554 -2.116 1.00 63.94 186 ALA A C 1
ATOM 1428 O O . ALA A 1 186 ? 7.966 -2.870 -2.741 1.00 63.94 186 ALA A O 1
ATOM 1429 N N . GLY A 1 187 ? 8.968 -4.845 -2.414 1.00 74.00 187 GLY A N 1
ATOM 1430 C CA . GLY A 1 187 ? 8.161 -5.554 -3.413 1.00 74.00 187 GLY A CA 1
ATOM 1431 C C . GLY A 1 187 ? 6.689 -5.649 -3.004 1.00 74.00 187 GLY A C 1
ATOM 1432 O O . GLY A 1 187 ? 5.800 -5.308 -3.784 1.00 74.00 187 GLY A O 1
ATOM 1433 N N . ARG A 1 188 ? 6.429 -6.015 -1.744 1.00 75.94 188 ARG A N 1
ATOM 1434 C CA . ARG A 1 188 ? 5.081 -6.038 -1.160 1.00 75.94 188 ARG A CA 1
ATOM 1435 C C . ARG A 1 188 ? 4.433 -4.665 -1.138 1.00 75.94 188 ARG A C 1
ATOM 1437 O O . ARG A 1 188 ? 3.261 -4.549 -1.475 1.00 75.94 188 ARG A O 1
ATOM 1444 N N . GLU A 1 189 ? 5.190 -3.632 -0.793 1.00 72.19 189 GLU A N 1
ATOM 1445 C CA . GLU A 1 189 ? 4.717 -2.251 -0.842 1.00 72.19 189 GLU A CA 1
ATOM 1446 C C . GLU A 1 189 ? 4.307 -1.844 -2.266 1.00 72.19 189 GLU A C 1
ATOM 1448 O O . GLU A 1 189 ? 3.225 -1.296 -2.471 1.00 72.19 189 GLU A O 1
ATOM 1453 N N . THR A 1 190 ? 5.105 -2.195 -3.276 1.00 81.00 190 THR A N 1
ATOM 1454 C CA . THR A 1 190 ? 4.746 -1.951 -4.683 1.00 81.00 190 THR A CA 1
ATOM 1455 C C . THR A 1 190 ? 3.418 -2.624 -5.047 1.00 81.00 190 THR A C 1
ATOM 1457 O O . THR A 1 190 ? 2.539 -1.995 -5.638 1.00 81.00 190 THR A O 1
ATOM 1460 N N . LEU A 1 191 ? 3.237 -3.893 -4.668 1.00 87.62 191 LEU A N 1
ATOM 1461 C CA . LEU A 1 191 ? 1.989 -4.623 -4.915 1.00 87.62 191 LEU A CA 1
ATOM 1462 C C . LEU A 1 191 ? 0.805 -4.021 -4.154 1.00 87.62 191 LEU A C 1
ATOM 1464 O O . LEU A 1 191 ? -0.308 -3.981 -4.679 1.00 87.62 191 LEU A O 1
ATOM 1468 N N . GLN A 1 192 ? 1.045 -3.500 -2.952 1.00 82.38 192 GLN A N 1
ATOM 1469 C CA . GLN A 1 192 ? 0.041 -2.797 -2.164 1.00 82.38 192 GLN A CA 1
ATOM 1470 C C . GLN A 1 192 ? -0.428 -1.516 -2.872 1.00 82.38 192 GLN A C 1
ATOM 1472 O O . GLN A 1 192 ? -1.635 -1.268 -2.956 1.00 82.38 192 GLN A O 1
ATOM 1477 N N . TYR A 1 193 ? 0.491 -0.745 -3.459 1.00 79.31 193 TYR A N 1
ATOM 1478 C CA . TYR A 1 193 ? 0.136 0.406 -4.289 1.00 79.31 193 TYR A CA 1
ATOM 1479 C C . TYR A 1 193 ? -0.611 -0.005 -5.555 1.00 79.31 193 TYR A C 1
ATOM 1481 O O . TYR A 1 193 ? -1.654 0.575 -5.859 1.00 79.31 193 TYR A O 1
ATOM 1489 N N . LEU A 1 194 ? -0.129 -1.023 -6.275 1.00 90.56 194 LEU A N 1
ATOM 1490 C CA . LEU A 1 194 ? -0.814 -1.540 -7.460 1.00 90.56 194 LEU A CA 1
ATOM 1491 C C . LEU A 1 194 ? -2.250 -1.956 -7.132 1.00 90.56 194 LEU A C 1
ATOM 1493 O O . LEU A 1 194 ? -3.173 -1.614 -7.868 1.00 90.56 194 LEU A O 1
ATOM 1497 N N . TYR A 1 195 ? -2.453 -2.635 -6.008 1.00 85.88 195 TYR A N 1
ATOM 1498 C CA . TYR A 1 195 ? -3.775 -3.026 -5.545 1.00 85.88 195 TYR A CA 1
ATOM 1499 C C . TYR A 1 195 ? -4.692 -1.823 -5.333 1.00 85.88 195 TYR A C 1
ATOM 1501 O O . TYR A 1 195 ? -5.805 -1.782 -5.863 1.00 85.88 195 TYR A O 1
ATOM 1509 N N . TRP A 1 196 ? -4.220 -0.799 -4.622 1.00 80.06 196 TRP A N 1
ATOM 1510 C CA . TRP A 1 196 ? -4.996 0.417 -4.405 1.00 80.06 196 TRP A CA 1
ATOM 1511 C C . TRP A 1 196 ? -5.300 1.178 -5.696 1.00 80.06 196 TRP A C 1
ATOM 1513 O O . TRP A 1 196 ? -6.435 1.635 -5.893 1.00 80.06 196 TRP A O 1
ATOM 1523 N N . TYR A 1 197 ? -4.319 1.305 -6.591 1.00 83.38 197 TYR A N 1
ATOM 1524 C CA . TYR A 1 197 ? -4.510 1.940 -7.891 1.00 83.38 197 TYR A CA 1
ATOM 1525 C C . TYR A 1 197 ? -5.498 1.160 -8.747 1.00 83.38 197 TYR A C 1
ATOM 1527 O O . TYR A 1 197 ? -6.404 1.761 -9.326 1.00 83.38 197 TYR A O 1
ATOM 1535 N N . GLY A 1 198 ? -5.393 -0.166 -8.769 1.00 87.00 198 GLY A N 1
ATOM 1536 C CA . GLY A 1 198 ? -6.288 -1.024 -9.525 1.00 87.00 198 GLY A CA 1
ATOM 1537 C C . GLY A 1 198 ? -7.721 -0.981 -9.005 1.00 87.00 198 GLY A C 1
ATOM 1538 O O . GLY A 1 198 ? -8.650 -0.752 -9.780 1.00 87.00 198 GLY A O 1
ATOM 1539 N N . LEU A 1 199 ? -7.927 -1.070 -7.687 1.00 80.56 199 LEU A N 1
ATOM 1540 C CA . LEU A 1 199 ? -9.254 -0.892 -7.090 1.00 80.56 199 LEU A CA 1
ATOM 1541 C C . LEU A 1 199 ? -9.833 0.494 -7.393 1.00 80.56 199 LEU A C 1
ATOM 1543 O O . LEU A 1 199 ? -11.024 0.633 -7.679 1.00 80.56 199 LEU A O 1
ATOM 1547 N N . THR A 1 200 ? -9.001 1.532 -7.356 1.00 76.00 200 THR A N 1
ATOM 1548 C CA . THR A 1 200 ? -9.416 2.898 -7.690 1.00 76.00 200 THR A CA 1
ATOM 1549 C C . THR A 1 200 ? -9.792 3.033 -9.162 1.00 76.00 200 THR A C 1
ATOM 1551 O O . THR A 1 200 ? -10.829 3.625 -9.464 1.00 76.00 200 THR A O 1
ATOM 1554 N N . ALA A 1 201 ? -9.018 2.443 -10.070 1.00 81.62 201 ALA A N 1
ATOM 1555 C CA . ALA A 1 201 ? -9.323 2.402 -11.495 1.00 81.62 201 ALA A CA 1
ATOM 1556 C C . ALA A 1 201 ? -10.663 1.690 -11.753 1.00 81.62 201 ALA A C 1
ATOM 1558 O O . ALA A 1 201 ? -11.527 2.235 -12.442 1.00 81.62 201 ALA A O 1
ATOM 1559 N N . GLN A 1 202 ? -10.898 0.536 -11.118 1.00 88.75 202 GLN A N 1
ATOM 1560 C CA . GLN A 1 202 ? -12.181 -0.179 -11.187 1.00 88.75 202 GLN A CA 1
ATOM 1561 C C . GLN A 1 202 ? -13.351 0.684 -10.713 1.00 88.75 202 GLN A C 1
ATOM 1563 O O . GLN A 1 202 ? -14.367 0.775 -11.400 1.00 88.75 202 GLN A O 1
ATOM 1568 N N . ARG A 1 203 ? -13.201 1.363 -9.566 1.00 76.50 203 ARG A N 1
ATOM 1569 C CA . ARG A 1 203 ? -14.226 2.273 -9.019 1.00 76.50 203 ARG A CA 1
ATOM 1570 C C . ARG A 1 203 ? -14.537 3.432 -9.965 1.00 76.50 203 ARG A C 1
ATOM 1572 O O . ARG A 1 203 ? -15.688 3.840 -10.069 1.00 76.50 203 ARG A O 1
ATOM 1579 N N . LYS A 1 204 ? -13.528 3.938 -10.678 1.00 76.31 204 LYS A N 1
ATOM 1580 C CA . LYS A 1 204 ? -13.676 4.998 -11.687 1.00 76.31 204 LYS A CA 1
ATOM 1581 C C . LYS A 1 204 ? -14.212 4.493 -13.033 1.00 76.31 204 LYS A C 1
ATOM 1583 O O . LYS A 1 204 ? -14.381 5.290 -13.950 1.00 76.31 204 LYS A O 1
ATOM 1588 N N . GLY A 1 205 ? -14.492 3.196 -13.166 1.00 85.62 205 GLY A N 1
ATOM 1589 C CA . GLY A 1 205 ? -15.019 2.606 -14.395 1.00 85.62 205 GLY A CA 1
ATOM 1590 C C . GLY A 1 205 ? -13.976 2.411 -15.499 1.00 85.62 205 GLY A C 1
ATOM 1591 O O . GLY A 1 205 ? -14.361 2.204 -16.654 1.00 85.62 205 GLY A O 1
ATOM 1592 N N . CYS A 1 206 ? -12.679 2.457 -15.165 1.00 88.31 206 CYS A N 1
ATOM 1593 C CA . CYS A 1 206 ? -11.606 2.084 -16.087 1.00 88.31 206 CYS A CA 1
ATOM 1594 C C . CYS A 1 206 ? -11.803 0.644 -16.585 1.00 88.31 206 CYS A C 1
ATOM 1596 O O . CYS A 1 206 ? -12.508 -0.152 -15.966 1.00 88.31 206 CYS A O 1
ATOM 1598 N N . LYS A 1 207 ? -11.195 0.311 -17.728 1.00 88.62 207 LYS A N 1
ATOM 1599 C CA . LYS A 1 207 ? -11.342 -1.008 -18.369 1.00 88.62 207 LYS A CA 1
ATOM 1600 C C . LYS A 1 207 ? -10.094 -1.878 -18.298 1.00 88.62 207 LYS A C 1
ATOM 1602 O O . LYS A 1 207 ? -10.210 -3.077 -18.504 1.00 88.62 207 LYS A O 1
ATOM 1607 N N . ALA A 1 208 ? -8.943 -1.285 -18.006 1.00 88.44 208 ALA A N 1
ATOM 1608 C CA . ALA A 1 208 ? -7.668 -1.970 -17.864 1.00 88.44 208 ALA A CA 1
ATOM 1609 C C . ALA A 1 208 ? -6.686 -1.100 -17.067 1.00 88.44 208 ALA A C 1
ATOM 1611 O O . ALA A 1 208 ? -6.908 0.105 -16.903 1.00 88.44 208 ALA A O 1
ATOM 1612 N N . ILE A 1 209 ? -5.600 -1.720 -16.615 1.00 90.56 209 ILE A N 1
ATOM 1613 C CA . ILE A 1 209 ? -4.401 -1.074 -16.077 1.00 90.56 209 ILE A CA 1
ATOM 1614 C C . ILE A 1 209 ? -3.263 -1.332 -17.064 1.00 90.56 209 ILE A C 1
ATOM 1616 O O . ILE A 1 209 ? -3.052 -2.467 -17.486 1.00 90.56 209 ILE A O 1
ATOM 1620 N N . PHE A 1 210 ? -2.513 -0.293 -17.413 1.00 88.81 210 PHE A N 1
ATOM 1621 C CA . PHE A 1 210 ? -1.300 -0.426 -18.213 1.00 88.81 210 PHE A CA 1
ATOM 1622 C C . PHE A 1 210 ? -0.100 -0.102 -17.332 1.00 88.81 210 PHE A C 1
ATOM 1624 O O . PHE A 1 210 ? 0.086 1.041 -16.920 1.00 88.81 210 PHE A O 1
ATOM 1631 N N . LEU A 1 211 ? 0.685 -1.126 -17.010 1.00 90.62 211 LEU A N 1
ATOM 1632 C CA . LEU A 1 211 ? 1.961 -0.970 -16.338 1.00 90.62 211 LEU A CA 1
ATOM 1633 C C . LEU A 1 211 ? 2.996 -0.503 -17.361 1.00 90.62 211 LEU A C 1
ATOM 1635 O O . LEU A 1 211 ? 3.103 -1.082 -18.444 1.00 90.62 211 LEU A O 1
ATOM 1639 N N . TYR A 1 212 ? 3.742 0.537 -17.001 1.00 89.44 212 TYR A N 1
ATOM 1640 C CA . TYR A 1 212 ? 4.754 1.171 -17.839 1.00 89.44 212 TYR A CA 1
ATOM 1641 C C . TYR A 1 212 ? 6.138 0.899 -17.238 1.00 89.44 212 TYR A C 1
ATOM 1643 O O . TYR A 1 212 ? 6.543 1.610 -16.315 1.00 89.44 212 TYR A O 1
ATOM 1651 N N . PRO A 1 213 ? 6.854 -0.145 -17.690 1.00 88.75 213 PRO A N 1
ATOM 1652 C CA . PRO A 1 213 ? 8.206 -0.402 -17.225 1.00 88.75 213 PRO A CA 1
ATOM 1653 C C . PRO A 1 213 ? 9.147 0.704 -17.711 1.00 88.75 213 PRO A C 1
ATOM 1655 O O . PRO A 1 213 ? 9.002 1.155 -18.852 1.00 88.75 213 PRO A O 1
ATOM 1658 N N . PRO A 1 214 ? 10.128 1.128 -16.902 1.00 83.25 214 PRO A N 1
ATOM 1659 C CA . PRO A 1 214 ? 11.186 1.990 -17.402 1.00 83.25 214 PRO A CA 1
ATOM 1660 C C . PRO A 1 214 ? 12.030 1.236 -18.438 1.00 83.25 214 PRO A C 1
ATOM 1662 O O . PRO A 1 214 ? 12.120 0.008 -18.424 1.00 83.25 214 PRO A O 1
ATOM 1665 N N . TRP A 1 215 ? 12.646 1.978 -19.347 1.00 82.44 215 TRP A N 1
ATOM 1666 C CA . TRP A 1 215 ? 13.665 1.450 -20.250 1.00 82.44 215 TRP A CA 1
ATOM 1667 C C . TRP A 1 215 ? 15.046 1.501 -19.588 1.00 82.44 215 TRP A C 1
ATOM 1669 O O . TRP A 1 215 ? 15.286 2.324 -18.701 1.00 82.44 215 TRP A O 1
ATOM 1679 N N . SER A 1 216 ? 15.976 0.663 -20.051 1.00 74.56 216 SER A N 1
ATOM 1680 C CA . SER A 1 216 ? 17.373 0.744 -19.624 1.00 74.56 216 SER A CA 1
ATOM 1681 C C . SER A 1 216 ? 18.029 2.091 -19.964 1.00 74.56 216 SER A C 1
ATOM 1683 O O . SER A 1 216 ? 17.823 2.600 -21.077 1.00 74.56 216 SER A O 1
ATOM 1685 N N . PRO A 1 217 ? 18.889 2.626 -19.074 1.00 71.12 217 PRO A N 1
ATOM 1686 C CA . PRO A 1 217 ? 19.850 3.665 -19.433 1.00 71.12 217 PRO A CA 1
ATOM 1687 C C . PRO A 1 217 ? 20.776 3.214 -20.573 1.00 71.12 217 PRO A C 1
ATOM 1689 O O . PRO A 1 217 ? 20.926 2.019 -20.852 1.00 71.12 217 PRO A O 1
ATOM 1692 N N . GLN A 1 218 ? 21.419 4.174 -21.232 1.00 68.00 218 GLN A N 1
ATOM 1693 C CA . GLN A 1 218 ? 22.365 3.907 -22.309 1.00 68.00 218 GLN A CA 1
ATOM 1694 C C . GLN A 1 218 ? 23.535 3.048 -21.811 1.00 68.00 218 GLN A C 1
ATOM 1696 O O . GLN A 1 218 ? 24.195 3.399 -20.834 1.00 68.00 218 GLN A O 1
ATOM 1701 N N . GLY A 1 219 ? 23.826 1.952 -22.515 1.00 58.22 219 GLY A N 1
ATOM 1702 C CA . GLY A 1 219 ? 24.880 1.013 -22.128 1.00 58.22 219 GLY A CA 1
ATOM 1703 C C . GLY A 1 219 ? 24.471 0.033 -21.025 1.00 58.22 219 GLY A C 1
ATOM 1704 O O . GLY A 1 219 ? 25.331 -0.674 -20.517 1.00 58.22 219 GLY A O 1
ATOM 1705 N N . MET A 1 220 ? 23.190 0.002 -20.641 1.00 60.41 220 MET A N 1
ATOM 1706 C CA . MET A 1 220 ? 22.629 -0.909 -19.633 1.00 60.41 220 MET A CA 1
ATOM 1707 C C . MET A 1 220 ? 21.491 -1.763 -20.204 1.00 60.41 220 MET A C 1
ATOM 1709 O O . MET A 1 220 ? 20.573 -2.184 -19.494 1.00 60.41 220 MET A O 1
ATOM 1713 N N . GLU A 1 221 ? 21.508 -2.011 -21.512 1.00 74.12 221 GLU A N 1
ATOM 1714 C CA . GLU A 1 221 ? 20.443 -2.702 -22.245 1.00 74.12 221 GLU A CA 1
ATOM 1715 C C . GLU A 1 221 ? 20.197 -4.137 -21.742 1.00 74.12 221 GLU A C 1
ATOM 1717 O O . GLU A 1 221 ? 19.129 -4.701 -21.967 1.00 74.12 221 GLU A O 1
ATOM 1722 N N . ALA A 1 222 ? 21.149 -4.718 -21.006 1.00 66.00 222 ALA A N 1
ATOM 1723 C CA . ALA A 1 222 ? 20.999 -6.014 -20.350 1.00 66.00 222 ALA A CA 1
ATOM 1724 C C . ALA A 1 222 ? 19.895 -6.046 -19.269 1.00 66.00 222 ALA A C 1
ATOM 1726 O O . ALA A 1 222 ? 19.385 -7.125 -18.968 1.00 66.00 222 ALA A O 1
ATOM 1727 N N . LEU A 1 223 ? 19.475 -4.894 -18.722 1.00 66.38 223 LEU A N 1
ATOM 1728 C CA . LEU A 1 223 ? 18.396 -4.822 -17.721 1.00 66.38 223 LEU A CA 1
ATOM 1729 C C . LEU A 1 223 ? 16.984 -4.936 -18.316 1.00 66.38 223 LEU A C 1
ATOM 1731 O O . LEU A 1 223 ? 16.019 -5.177 -17.583 1.00 66.38 223 LEU A O 1
ATOM 1735 N N . ASP A 1 224 ? 16.837 -4.773 -19.631 1.00 80.38 224 ASP A N 1
ATOM 1736 C CA . ASP A 1 224 ? 15.537 -4.737 -20.301 1.00 80.38 224 ASP A CA 1
ATOM 1737 C C . ASP A 1 224 ? 14.708 -6.028 -20.065 1.00 80.38 224 ASP A C 1
ATOM 1739 O O . ASP A 1 224 ? 13.538 -5.925 -19.674 1.00 80.38 224 ASP A O 1
ATOM 1743 N N . PRO A 1 225 ? 15.265 -7.255 -20.199 1.00 79.94 225 PRO A N 1
ATOM 1744 C CA . PRO A 1 225 ? 14.533 -8.488 -19.895 1.00 79.94 225 PRO A CA 1
ATOM 1745 C C . PRO A 1 225 ? 14.133 -8.624 -18.421 1.00 79.94 225 PRO A C 1
ATOM 1747 O O . PRO A 1 225 ? 13.032 -9.096 -18.127 1.00 79.94 225 PRO A O 1
ATOM 1750 N N . GLN A 1 226 ? 14.998 -8.208 -17.490 1.00 76.81 226 GLN A N 1
ATOM 1751 C CA . GLN A 1 226 ? 14.719 -8.276 -16.052 1.00 76.81 226 GLN A CA 1
ATOM 1752 C C . GLN A 1 226 ? 13.578 -7.326 -15.678 1.00 76.81 226 GLN A C 1
ATOM 1754 O O . GLN A 1 226 ? 12.653 -7.710 -14.960 1.00 76.81 226 GLN A O 1
ATOM 1759 N N . THR A 1 227 ? 13.608 -6.112 -16.225 1.00 84.56 227 THR A N 1
ATOM 1760 C CA . THR A 1 227 ? 12.564 -5.106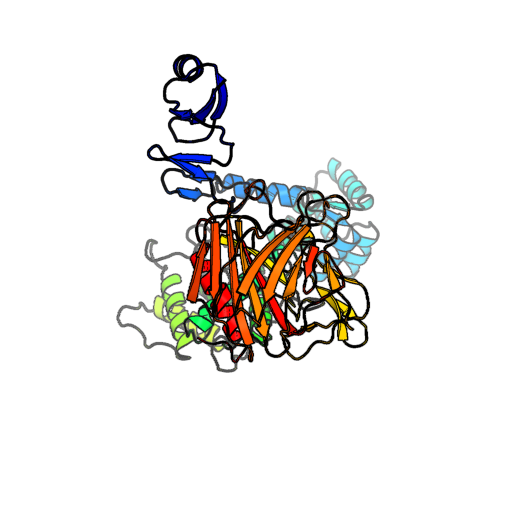 -16.032 1.00 84.56 227 THR A CA 1
ATOM 1761 C C . THR A 1 227 ? 11.222 -5.610 -16.562 1.00 84.56 227 THR A C 1
ATOM 1763 O O . THR A 1 227 ? 10.221 -5.573 -15.845 1.00 84.56 227 THR A O 1
ATOM 1766 N N . MET A 1 228 ? 11.198 -6.203 -17.762 1.00 89.19 228 MET A N 1
ATOM 1767 C CA . MET A 1 228 ? 9.990 -6.850 -18.287 1.00 89.19 228 MET A CA 1
ATOM 1768 C C . MET A 1 228 ? 9.484 -7.975 -17.373 1.00 89.19 228 MET A C 1
ATOM 1770 O O . MET A 1 228 ? 8.289 -8.040 -17.090 1.00 89.19 228 MET A O 1
ATOM 1774 N N . SER A 1 229 ? 10.374 -8.840 -16.879 1.00 86.19 229 SER A N 1
ATOM 1775 C CA . SER A 1 229 ? 10.016 -9.963 -15.999 1.00 86.19 229 SER A CA 1
ATOM 1776 C C . SER A 1 229 ? 9.405 -9.504 -14.667 1.00 86.19 229 SER A C 1
ATOM 1778 O O . SER A 1 229 ? 8.407 -10.068 -14.202 1.00 86.19 229 SER A O 1
ATOM 1780 N N . TRP A 1 230 ? 9.948 -8.434 -14.080 1.00 87.81 230 TRP A N 1
ATOM 1781 C CA . TRP A 1 230 ? 9.481 -7.891 -12.805 1.00 87.81 230 TRP A CA 1
ATOM 1782 C C . TRP A 1 230 ? 8.100 -7.234 -12.923 1.00 87.81 230 TRP A C 1
ATOM 1784 O O . TRP A 1 230 ? 7.217 -7.468 -12.094 1.00 87.81 230 TRP A O 1
ATOM 1794 N N . PHE A 1 231 ? 7.860 -6.472 -13.992 1.00 92.44 231 PHE A N 1
ATOM 1795 C CA . PHE A 1 231 ? 6.540 -5.895 -14.258 1.00 92.44 231 PHE A CA 1
ATOM 1796 C C . PHE A 1 231 ? 5.510 -6.948 -14.677 1.00 92.44 231 PHE A C 1
ATOM 1798 O O . PHE A 1 231 ? 4.349 -6.859 -14.270 1.00 92.44 231 PHE A O 1
ATOM 1805 N N . GLN A 1 232 ? 5.923 -7.990 -15.408 1.00 91.69 232 GLN A N 1
ATOM 1806 C CA . GLN A 1 232 ? 5.035 -9.111 -15.722 1.00 91.69 232 GLN A CA 1
ATOM 1807 C C . GLN A 1 232 ? 4.552 -9.802 -14.449 1.00 91.69 232 GLN A C 1
ATOM 1809 O O . GLN A 1 232 ? 3.367 -10.106 -14.333 1.00 91.69 232 GLN A O 1
ATOM 1814 N N . ARG A 1 233 ? 5.425 -9.973 -13.445 1.00 92.31 233 ARG A N 1
ATOM 1815 C CA . ARG A 1 233 ? 5.016 -10.554 -12.161 1.00 92.31 233 ARG A CA 1
ATOM 1816 C C . ARG A 1 233 ? 3.911 -9.755 -11.475 1.00 92.31 233 ARG A C 1
ATOM 1818 O O . ARG A 1 233 ? 2.990 -10.357 -10.930 1.00 92.31 233 ARG A O 1
ATOM 1825 N N . GLN A 1 234 ? 3.985 -8.430 -11.511 1.00 93.00 234 GLN A N 1
ATOM 1826 C CA . GLN A 1 234 ? 2.961 -7.566 -10.924 1.00 93.00 234 GLN A CA 1
ATOM 1827 C C . GLN A 1 234 ? 1.632 -7.637 -11.678 1.00 93.00 234 GLN A C 1
ATOM 1829 O O . GLN A 1 234 ? 0.579 -7.745 -11.049 1.00 93.00 234 GLN A O 1
ATOM 1834 N N . ALA A 1 235 ? 1.673 -7.619 -13.016 1.00 92.81 235 ALA A N 1
ATOM 1835 C CA . ALA A 1 235 ? 0.476 -7.781 -13.836 1.00 92.81 235 ALA A CA 1
ATOM 1836 C C . ALA A 1 235 ? -0.194 -9.137 -13.575 1.00 92.81 235 ALA A C 1
ATOM 1838 O O . ALA A 1 235 ? -1.399 -9.189 -13.346 1.00 92.81 235 ALA A O 1
ATOM 1839 N N . ASP A 1 236 ? 0.585 -10.220 -13.541 1.00 92.44 236 ASP A N 1
ATOM 1840 C CA . ASP A 1 236 ? 0.086 -11.562 -13.235 1.00 92.44 236 ASP A CA 1
ATOM 1841 C C . ASP A 1 236 ? -0.529 -11.641 -11.838 1.00 92.44 236 ASP A C 1
ATOM 1843 O O . ASP A 1 236 ? -1.595 -12.229 -11.674 1.00 92.44 236 ASP A O 1
ATOM 1847 N N . TRP A 1 237 ? 0.134 -11.051 -10.836 1.00 95.25 237 TRP A N 1
ATOM 1848 C CA . TRP A 1 237 ? -0.373 -11.009 -9.468 1.00 95.25 237 TRP A CA 1
ATOM 1849 C C . TRP A 1 237 ? -1.730 -10.311 -9.411 1.00 95.25 237 TRP A C 1
ATOM 1851 O O . TRP A 1 237 ? -2.678 -10.891 -8.891 1.00 95.25 237 TRP A O 1
ATOM 1861 N N . TRP A 1 238 ? -1.850 -9.119 -10.011 1.00 94.75 238 TRP A N 1
ATOM 1862 C CA . TRP A 1 238 ? -3.116 -8.387 -10.095 1.00 94.75 238 TRP A CA 1
ATOM 1863 C C . TRP A 1 238 ? -4.196 -9.201 -10.820 1.00 94.75 238 TRP A C 1
ATOM 1865 O O . TRP A 1 238 ? -5.302 -9.353 -10.310 1.00 94.75 238 TRP A O 1
ATOM 1875 N N . ASN A 1 239 ? -3.867 -9.773 -11.979 1.00 92.38 239 ASN A N 1
ATOM 1876 C CA . ASN A 1 239 ? -4.803 -10.544 -12.800 1.00 92.38 239 ASN A CA 1
ATOM 1877 C C . ASN A 1 239 ? -5.276 -11.841 -12.133 1.00 92.38 239 ASN A C 1
ATOM 1879 O O . ASN A 1 239 ? -6.354 -12.335 -12.457 1.00 92.38 239 ASN A O 1
ATOM 1883 N N . ALA A 1 240 ? -4.480 -12.407 -11.225 1.00 92.38 240 ALA A N 1
ATOM 1884 C CA . ALA A 1 240 ? -4.852 -13.590 -10.460 1.00 92.38 240 ALA A CA 1
ATOM 1885 C C . ALA A 1 240 ? -5.788 -13.273 -9.283 1.00 92.38 240 ALA A C 1
ATOM 1887 O O . ALA A 1 240 ? -6.337 -14.199 -8.679 1.00 92.38 240 ALA A O 1
ATOM 1888 N N . ARG A 1 241 ? -5.972 -11.993 -8.927 1.00 88.50 241 ARG A N 1
ATOM 1889 C CA . ARG A 1 241 ? -6.751 -11.636 -7.746 1.00 88.50 241 ARG A CA 1
ATOM 1890 C C . ARG A 1 241 ? -8.255 -11.822 -7.955 1.00 88.50 241 ARG A C 1
ATOM 1892 O O . ARG A 1 241 ? -8.790 -11.424 -8.988 1.00 88.50 241 ARG A O 1
ATOM 1899 N N . PRO A 1 242 ? -8.984 -12.318 -6.939 1.00 85.06 242 PRO A N 1
ATOM 1900 C CA . PRO A 1 242 ? -10.436 -12.480 -7.024 1.00 85.06 242 PRO A CA 1
ATOM 1901 C C . PRO A 1 242 ? -11.203 -11.146 -7.028 1.00 85.06 242 PRO A C 1
ATOM 1903 O O . PRO A 1 242 ? -12.348 -11.092 -7.468 1.00 85.06 242 PRO A O 1
ATOM 1906 N N . ASP A 1 243 ? -10.592 -10.076 -6.520 1.00 80.75 243 ASP A N 1
ATOM 1907 C CA . ASP A 1 243 ? -11.158 -8.724 -6.445 1.00 80.75 243 ASP A CA 1
ATOM 1908 C C . ASP A 1 243 ? -10.785 -7.838 -7.655 1.00 80.75 243 ASP A C 1
ATOM 1910 O O . ASP A 1 243 ? -11.318 -6.726 -7.803 1.00 80.75 243 ASP A O 1
ATOM 1914 N N . ALA A 1 244 ? -9.935 -8.344 -8.556 1.00 89.56 244 ALA A N 1
ATOM 1915 C CA . ALA A 1 244 ? -9.619 -7.720 -9.830 1.00 89.56 244 ALA A CA 1
ATOM 1916 C C . ALA A 1 244 ? -10.691 -8.065 -10.881 1.00 89.56 244 ALA A C 1
ATOM 1918 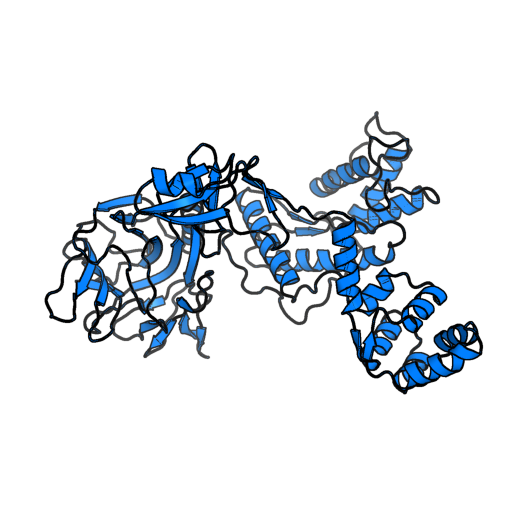O O . ALA A 1 244 ? -10.856 -9.201 -11.314 1.00 89.56 244 ALA A O 1
ATOM 1919 N N . THR A 1 245 ? -11.441 -7.053 -11.306 1.00 91.44 245 THR A N 1
ATOM 1920 C CA . THR A 1 245 ? -12.460 -7.109 -12.364 1.00 91.44 245 THR A CA 1
ATOM 1921 C C . THR A 1 245 ? -11.995 -6.485 -13.680 1.00 91.44 245 THR A C 1
ATOM 1923 O O . THR A 1 245 ? -12.676 -6.634 -14.695 1.00 91.44 245 THR A O 1
ATOM 1926 N N . ILE A 1 246 ? -10.844 -5.801 -13.685 1.00 91.69 246 ILE A N 1
ATOM 1927 C CA . ILE A 1 246 ? -10.191 -5.289 -14.898 1.00 91.69 246 ILE A CA 1
ATOM 1928 C C . ILE A 1 246 ? -8.789 -5.889 -15.033 1.00 91.69 246 ILE A C 1
ATOM 1930 O O . ILE A 1 246 ? -8.102 -6.032 -14.023 1.00 91.69 246 ILE A O 1
ATOM 1934 N N . PRO A 1 247 ? -8.333 -6.215 -16.251 1.00 90.62 247 PRO A N 1
ATOM 1935 C CA . PRO A 1 247 ? -6.998 -6.759 -16.464 1.00 90.62 247 PRO A CA 1
ATOM 1936 C C . PRO A 1 247 ? -5.896 -5.696 -16.324 1.00 90.62 247 PRO A C 1
ATOM 1938 O O . PRO A 1 247 ? -6.101 -4.526 -16.656 1.00 90.62 247 PRO A O 1
ATOM 1941 N N . ALA A 1 248 ? -4.709 -6.121 -15.895 1.00 91.38 248 ALA A N 1
ATOM 1942 C CA . ALA A 1 248 ? -3.453 -5.390 -16.014 1.00 91.38 248 ALA A CA 1
ATOM 1943 C C . ALA A 1 248 ? -2.599 -5.959 -17.155 1.00 91.38 248 ALA A C 1
ATOM 1945 O O . ALA A 1 248 ? -2.482 -7.177 -17.308 1.00 91.38 248 ALA A O 1
ATOM 1946 N N . TYR A 1 249 ? -1.963 -5.075 -17.918 1.00 89.00 249 TYR A N 1
ATOM 1947 C CA . TYR A 1 249 ? -1.034 -5.411 -18.996 1.00 89.00 249 TYR A CA 1
ATOM 1948 C C . TYR A 1 249 ? 0.290 -4.679 -18.802 1.00 89.00 249 TYR A C 1
ATOM 1950 O O . TYR A 1 249 ? 0.316 -3.587 -18.239 1.00 89.00 249 TYR A O 1
ATOM 1958 N N . VAL A 1 250 ? 1.378 -5.254 -19.309 1.00 90.00 250 VAL A N 1
ATOM 1959 C CA . VAL A 1 250 ? 2.705 -4.630 -19.300 1.00 90.00 250 VAL A CA 1
ATOM 1960 C C . VAL A 1 250 ? 3.002 -4.089 -20.685 1.00 90.00 250 VAL A C 1
ATOM 1962 O O . VAL A 1 250 ? 3.067 -4.864 -21.632 1.00 90.00 250 VAL A O 1
ATOM 1965 N N . MET A 1 251 ? 3.201 -2.780 -20.822 1.00 90.44 251 MET A N 1
ATOM 1966 C CA . MET A 1 251 ? 3.661 -2.210 -22.088 1.00 90.44 251 MET A CA 1
ATOM 1967 C C . MET A 1 251 ? 5.117 -2.642 -22.346 1.00 90.44 251 MET A C 1
ATOM 1969 O O . MET A 1 251 ? 5.936 -2.542 -21.431 1.00 90.44 251 MET A O 1
ATOM 1973 N N . PRO A 1 252 ? 5.495 -3.095 -23.558 1.00 91.81 252 PRO A N 1
ATOM 1974 C CA . PRO A 1 252 ? 6.813 -3.668 -23.823 1.00 91.81 252 PRO A CA 1
ATOM 1975 C C . PRO A 1 252 ? 7.843 -2.565 -24.104 1.00 91.81 252 PRO A C 1
ATOM 1977 O O . PRO A 1 252 ? 8.540 -2.583 -25.115 1.00 91.81 252 PRO A O 1
ATOM 1980 N N . ILE A 1 253 ? 7.910 -1.577 -23.210 1.00 93.12 253 ILE A N 1
ATOM 1981 C CA . ILE A 1 253 ? 8.726 -0.367 -23.334 1.00 93.12 253 ILE A CA 1
ATOM 1982 C C . ILE A 1 253 ? 10.206 -0.698 -23.584 1.00 93.12 253 ILE A C 1
ATOM 1984 O O . ILE A 1 253 ? 10.723 -0.253 -24.610 1.00 93.12 253 ILE A O 1
ATOM 1988 N N . PRO A 1 254 ? 10.866 -1.540 -22.764 1.00 92.00 254 PRO A N 1
ATOM 1989 C CA . PRO A 1 254 ? 12.196 -2.073 -23.055 1.00 92.00 254 PRO A CA 1
ATOM 1990 C C . PRO A 1 254 ? 12.401 -2.579 -24.494 1.00 92.00 254 PRO A C 1
ATOM 1992 O O . PRO A 1 254 ? 13.370 -2.217 -25.159 1.00 92.00 254 PRO A O 1
ATOM 1995 N N . ALA A 1 255 ? 11.458 -3.364 -25.027 1.00 91.62 255 ALA A N 1
ATOM 1996 C CA . ALA A 1 255 ? 11.559 -3.916 -26.380 1.00 91.62 255 ALA A CA 1
ATOM 1997 C C . ALA A 1 255 ? 11.380 -2.843 -27.468 1.00 91.62 255 ALA A C 1
ATOM 1999 O O . ALA A 1 255 ? 12.076 -2.863 -28.485 1.00 91.62 255 ALA A O 1
ATOM 2000 N N . ILE A 1 256 ? 10.478 -1.882 -27.248 1.00 94.75 256 ILE A N 1
ATOM 2001 C CA . ILE A 1 256 ? 10.281 -0.738 -28.146 1.00 94.75 256 ILE A CA 1
ATOM 2002 C C . ILE A 1 256 ? 11.563 0.096 -28.216 1.00 94.75 256 ILE A C 1
ATOM 2004 O O . ILE A 1 256 ? 12.059 0.392 -29.305 1.00 94.75 256 ILE A O 1
ATOM 2008 N N . VAL A 1 257 ? 12.128 0.437 -27.056 1.00 93.19 257 VAL A N 1
ATOM 2009 C CA . VAL A 1 257 ? 13.341 1.254 -26.960 1.00 93.19 257 VAL A CA 1
ATOM 2010 C C . VAL A 1 257 ? 14.547 0.518 -27.546 1.00 93.19 257 VAL A C 1
ATOM 2012 O O . VAL A 1 257 ? 15.350 1.137 -28.241 1.00 93.19 257 VAL A O 1
ATOM 2015 N N . ALA A 1 258 ? 14.638 -0.807 -27.393 1.00 90.38 258 ALA A N 1
ATOM 2016 C CA . ALA A 1 258 ? 15.630 -1.617 -28.101 1.00 90.38 258 ALA A CA 1
ATOM 2017 C C . ALA A 1 258 ? 15.523 -1.478 -29.629 1.00 90.38 258 ALA A C 1
ATOM 2019 O O . ALA A 1 258 ? 16.542 -1.328 -30.308 1.00 90.38 258 ALA A O 1
ATOM 2020 N N . GLY A 1 259 ? 14.300 -1.466 -30.167 1.00 93.50 259 GLY A N 1
ATOM 2021 C CA . GLY A 1 259 ? 14.052 -1.206 -31.583 1.00 93.50 259 GLY A CA 1
ATOM 2022 C C . GLY A 1 259 ? 14.500 0.193 -32.016 1.00 93.50 259 GLY A C 1
ATOM 2023 O O . GLY A 1 259 ? 15.138 0.332 -33.060 1.00 93.50 259 GLY A O 1
ATOM 2024 N N . PHE A 1 260 ? 14.249 1.219 -31.197 1.00 93.50 260 PHE A N 1
ATOM 2025 C CA . PHE A 1 260 ? 14.747 2.574 -31.461 1.00 93.50 260 PHE A CA 1
ATOM 2026 C C . PHE A 1 260 ? 16.278 2.622 -31.461 1.00 93.50 260 PHE A C 1
ATOM 2028 O O . PHE A 1 260 ? 16.866 3.134 -32.410 1.00 93.50 260 PHE A O 1
ATOM 2035 N N . ARG A 1 261 ? 16.946 2.023 -30.466 1.00 88.62 261 ARG A N 1
ATOM 2036 C CA . ARG A 1 261 ? 18.419 1.956 -30.427 1.00 88.62 261 ARG A CA 1
ATOM 2037 C C . ARG A 1 261 ? 18.982 1.292 -31.680 1.00 88.62 261 ARG A C 1
ATOM 2039 O O . ARG A 1 261 ? 19.947 1.791 -32.245 1.00 88.62 261 ARG A O 1
ATOM 2046 N N . ALA A 1 262 ? 18.363 0.207 -32.148 1.00 90.94 262 ALA A N 1
ATOM 2047 C CA . ALA A 1 262 ? 18.780 -0.469 -33.374 1.00 90.94 262 ALA A CA 1
ATOM 2048 C C . ALA A 1 262 ? 18.586 0.404 -34.626 1.00 90.94 262 ALA A C 1
ATOM 2050 O O . ALA A 1 262 ? 19.446 0.415 -35.504 1.00 90.94 262 ALA A O 1
ATOM 2051 N N . MET A 1 263 ? 17.477 1.145 -34.703 1.00 91.56 263 MET A N 1
ATOM 2052 C CA . MET A 1 263 ? 17.173 2.041 -35.821 1.00 91.56 263 MET A CA 1
ATOM 2053 C C . MET A 1 263 ? 18.150 3.219 -35.915 1.00 91.56 263 MET A C 1
ATOM 2055 O O . MET A 1 263 ? 18.530 3.607 -37.018 1.00 91.56 263 MET A O 1
ATOM 2059 N N . PHE A 1 264 ? 18.545 3.779 -34.773 1.00 85.56 264 PHE A N 1
ATOM 2060 C CA . PHE A 1 264 ? 19.368 4.985 -34.703 1.00 85.56 264 PHE A CA 1
ATOM 2061 C C . PHE A 1 264 ? 20.847 4.714 -34.438 1.00 85.56 264 PHE A C 1
ATOM 2063 O O . PHE A 1 264 ? 21.611 5.662 -34.327 1.00 85.56 264 PHE A O 1
ATOM 2070 N N . ALA A 1 265 ? 21.289 3.458 -34.354 1.00 79.06 265 ALA A N 1
ATOM 2071 C CA . ALA A 1 265 ? 22.697 3.152 -34.131 1.00 79.06 265 ALA A CA 1
ATOM 2072 C C . ALA A 1 265 ? 23.594 3.704 -35.266 1.00 79.06 265 ALA A C 1
ATOM 2074 O O . ALA A 1 265 ? 23.265 3.549 -36.446 1.00 79.06 265 ALA A O 1
ATOM 2075 N N . PRO A 1 266 ? 24.775 4.276 -34.944 1.00 78.88 266 PRO A N 1
ATOM 2076 C CA . PRO A 1 266 ? 25.392 4.380 -33.615 1.00 78.88 266 PRO A CA 1
ATOM 2077 C C . PRO A 1 266 ? 25.001 5.644 -32.822 1.00 78.88 266 PRO A C 1
ATOM 2079 O O . PRO A 1 266 ? 25.577 5.897 -31.764 1.00 78.88 266 PRO A O 1
ATOM 2082 N N . GLN A 1 267 ? 24.090 6.477 -33.328 1.00 79.94 267 GLN A N 1
ATOM 2083 C CA . GLN A 1 267 ? 23.626 7.663 -32.618 1.00 79.94 267 GLN A CA 1
ATOM 2084 C C . GLN A 1 267 ? 22.823 7.274 -31.367 1.00 79.94 267 GLN A C 1
ATOM 2086 O O . GLN A 1 267 ? 21.990 6.370 -31.384 1.00 79.94 267 GLN A O 1
ATOM 2091 N N . SER A 1 268 ? 23.071 7.981 -30.263 1.00 80.38 268 SER A N 1
ATOM 2092 C CA . SER A 1 268 ? 22.280 7.797 -29.046 1.00 80.38 268 SER A CA 1
ATOM 2093 C C . SER A 1 268 ? 20.882 8.386 -29.218 1.00 80.38 268 SER A C 1
ATOM 2095 O O . SER A 1 268 ? 20.737 9.512 -29.697 1.00 80.38 268 SER A O 1
ATOM 2097 N N . ILE A 1 269 ? 19.879 7.636 -28.764 1.00 82.75 269 ILE A N 1
ATOM 2098 C CA . ILE A 1 269 ? 18.478 8.069 -28.653 1.00 82.75 269 ILE A CA 1
ATOM 2099 C C . ILE A 1 269 ? 18.184 8.782 -27.326 1.00 82.75 269 ILE A C 1
ATOM 2101 O O . ILE A 1 269 ? 17.049 9.180 -27.074 1.00 82.75 269 ILE A O 1
ATOM 2105 N N . TYR A 1 270 ? 19.192 8.921 -26.460 1.00 78.25 270 TYR A N 1
ATOM 2106 C CA . TYR A 1 270 ? 19.069 9.526 -25.139 1.00 78.25 270 TYR A CA 1
ATOM 2107 C C . TYR A 1 270 ? 19.637 10.949 -25.137 1.00 78.25 270 TYR A C 1
ATOM 2109 O O . TYR A 1 270 ? 20.594 11.253 -25.864 1.00 78.25 270 TYR A O 1
ATOM 2117 N N . SER A 1 271 ? 19.037 11.839 -24.350 1.00 76.12 271 SER A N 1
ATOM 2118 C CA . SER A 1 271 ? 19.524 13.213 -24.164 1.00 76.12 271 SER A CA 1
ATOM 2119 C C . SER A 1 271 ? 20.625 13.283 -23.100 1.00 76.12 271 SER A C 1
ATOM 2121 O O . SER A 1 271 ? 21.611 13.990 -23.291 1.00 76.12 271 SER A O 1
ATOM 2123 N N . ASP A 1 272 ? 20.498 12.496 -22.031 1.00 65.25 272 ASP A N 1
ATOM 2124 C CA . ASP A 1 272 ? 21.389 12.485 -20.861 1.00 65.25 272 ASP A CA 1
ATOM 2125 C C . ASP A 1 272 ? 21.853 11.071 -20.455 1.00 65.25 272 ASP A C 1
ATOM 2127 O O . ASP A 1 272 ? 22.378 10.860 -19.367 1.00 65.25 272 ASP A O 1
ATOM 2131 N N . GLY A 1 273 ? 21.659 10.087 -21.336 1.00 64.25 273 GLY A N 1
ATOM 2132 C CA . GLY A 1 273 ? 21.957 8.681 -21.053 1.00 64.25 273 GLY A CA 1
ATOM 2133 C C . GLY A 1 273 ? 20.844 7.939 -20.309 1.00 64.25 273 GLY A C 1
ATOM 2134 O O . GLY A 1 273 ? 20.944 6.723 -20.173 1.00 64.25 273 GLY A O 1
ATOM 2135 N N . LEU A 1 274 ? 19.764 8.613 -19.898 1.00 69.25 274 LEU A N 1
ATOM 2136 C CA . LEU A 1 274 ? 18.578 7.991 -19.308 1.00 69.25 274 LEU A CA 1
ATOM 2137 C C . LEU A 1 274 ? 17.306 8.384 -20.055 1.00 69.25 274 LEU A C 1
ATOM 2139 O O . LEU A 1 274 ? 16.559 7.512 -20.473 1.00 69.25 274 LEU A O 1
ATOM 2143 N N . HIS A 1 275 ? 17.035 9.668 -20.248 1.00 78.44 275 HIS A N 1
ATOM 2144 C CA . HIS A 1 275 ? 15.810 10.146 -20.876 1.00 78.44 275 HIS A CA 1
ATOM 2145 C C . HIS A 1 275 ? 15.889 10.034 -22.397 1.00 78.44 275 HIS A C 1
ATOM 2147 O O . HIS A 1 275 ? 16.884 10.419 -23.014 1.00 78.44 275 HIS A O 1
ATOM 2153 N N . LEU A 1 276 ? 14.822 9.520 -23.015 1.00 82.81 276 LEU A N 1
ATOM 2154 C CA . LEU A 1 276 ? 14.685 9.530 -24.469 1.00 82.81 276 LEU A CA 1
ATOM 2155 C C . LEU A 1 276 ? 14.630 10.972 -24.972 1.00 82.81 276 LEU A C 1
ATOM 2157 O O . LEU A 1 276 ? 13.935 11.811 -24.393 1.00 82.81 276 LEU A O 1
ATOM 2161 N N . ARG A 1 277 ? 15.325 11.242 -26.078 1.00 78.56 277 ARG A N 1
ATOM 2162 C CA . ARG A 1 277 ? 15.242 12.537 -26.755 1.00 78.56 277 ARG A CA 1
ATOM 2163 C C . ARG A 1 277 ? 13.803 12.839 -27.149 1.00 78.56 277 ARG A C 1
ATOM 2165 O O . ARG A 1 277 ? 13.072 11.962 -27.622 1.00 78.56 277 ARG A O 1
ATOM 2172 N N . GLY A 1 278 ? 13.413 14.090 -26.948 1.00 75.06 278 GLY A N 1
ATOM 2173 C CA . GLY A 1 278 ? 12.058 14.574 -27.177 1.00 75.06 278 GLY A CA 1
ATOM 2174 C C . GLY A 1 278 ? 12.007 15.761 -28.131 1.00 75.06 278 GLY A C 1
ATOM 2175 O O . GLY A 1 278 ? 12.999 16.176 -28.722 1.00 75.06 278 GLY A O 1
ATOM 2176 N N . SER A 1 279 ? 10.831 16.376 -28.242 1.00 68.44 279 SER A N 1
ATOM 2177 C CA . SER A 1 279 ? 10.560 17.479 -29.175 1.00 68.44 279 SER A CA 1
ATOM 2178 C C . SER A 1 279 ? 11.461 18.715 -29.029 1.00 68.44 279 SER A C 1
ATOM 2180 O O . SER A 1 279 ? 11.446 19.568 -29.913 1.00 68.44 279 SER A O 1
ATOM 2182 N N . ASN A 1 280 ? 12.198 18.833 -27.921 1.00 72.00 280 ASN A N 1
ATOM 2183 C CA . ASN A 1 280 ? 13.111 19.943 -27.642 1.00 72.00 280 ASN A CA 1
ATOM 2184 C C . ASN A 1 280 ? 14.548 19.694 -28.136 1.00 72.00 280 ASN A C 1
ATOM 2186 O O . ASN A 1 280 ? 15.347 20.629 -28.155 1.00 72.00 280 ASN A O 1
ATOM 2190 N N . ASP A 1 281 ? 14.882 18.467 -28.532 1.00 73.44 281 ASP A N 1
ATOM 2191 C CA . ASP A 1 281 ? 16.197 18.104 -29.058 1.00 73.44 281 ASP A CA 1
ATOM 2192 C C . ASP A 1 281 ? 16.260 18.339 -30.590 1.00 73.44 281 ASP A C 1
ATOM 2194 O O . ASP A 1 281 ? 15.233 18.531 -31.251 1.00 73.44 281 ASP A O 1
ATOM 2198 N N . ALA A 1 282 ? 17.453 18.288 -31.204 1.00 65.75 282 ALA A N 1
ATOM 2199 C CA . ALA A 1 282 ? 17.626 18.340 -32.671 1.00 65.75 282 ALA A CA 1
ATOM 2200 C C . ALA A 1 282 ? 17.457 16.948 -33.303 1.00 65.75 282 ALA A C 1
ATOM 2202 O O . ALA A 1 282 ? 18.015 16.010 -32.742 1.00 65.75 282 ALA A O 1
ATOM 2203 N N . GLU A 1 283 ? 16.650 16.798 -34.369 1.00 59.78 283 GLU A N 1
ATOM 2204 C CA . GLU A 1 283 ? 16.223 15.486 -34.923 1.00 59.78 283 GLU A CA 1
ATOM 2205 C C . GLU A 1 283 ? 17.376 14.460 -34.984 1.00 59.78 283 GLU A C 1
ATOM 2207 O O . GLU A 1 283 ? 18.498 14.843 -35.348 1.00 59.78 283 GLU A O 1
ATOM 2212 N N . PRO A 1 284 ? 17.138 13.170 -34.669 1.00 59.34 284 PRO A N 1
ATOM 2213 C CA . PRO A 1 284 ? 15.836 12.484 -34.634 1.00 59.34 284 PRO A CA 1
ATOM 2214 C C . PRO A 1 284 ? 15.241 12.268 -33.227 1.00 59.34 284 PRO A C 1
ATOM 2216 O O . PRO A 1 284 ? 15.788 11.482 -32.461 1.00 59.34 284 PRO A O 1
ATOM 2219 N N . ASN A 1 285 ? 14.118 12.914 -32.861 1.00 72.00 285 ASN A N 1
ATOM 2220 C CA . ASN A 1 285 ? 13.650 12.928 -31.445 1.00 72.00 285 ASN A CA 1
ATOM 2221 C C . ASN A 1 285 ? 12.153 12.692 -31.246 1.00 72.00 285 ASN A C 1
ATOM 2223 O O . ASN A 1 285 ? 11.500 13.269 -30.370 1.00 72.00 285 ASN A O 1
ATOM 2227 N N . LYS A 1 286 ? 11.587 11.843 -32.096 1.00 80.44 286 LYS A N 1
ATOM 2228 C CA . LYS A 1 286 ? 10.166 11.485 -32.061 1.00 80.44 286 LYS A CA 1
ATOM 2229 C C . LYS A 1 286 ? 9.869 10.230 -31.238 1.00 80.44 286 LYS A C 1
ATOM 2231 O O . LYS A 1 286 ? 8.768 9.699 -31.316 1.00 80.44 286 LYS A O 1
ATOM 2236 N N . HIS A 1 287 ? 10.810 9.794 -30.398 1.00 87.69 287 HIS A N 1
ATOM 2237 C CA . HIS A 1 287 ? 10.700 8.559 -29.616 1.00 87.69 287 HIS A CA 1
ATOM 2238 C C . HIS A 1 287 ? 9.491 8.572 -28.669 1.00 87.69 287 HIS A C 1
ATOM 2240 O O . HIS A 1 287 ? 8.699 7.630 -28.656 1.00 87.69 287 HIS A O 1
ATOM 2246 N N . MET A 1 288 ? 9.313 9.663 -27.913 1.00 82.81 288 MET A N 1
ATOM 2247 C CA . MET A 1 288 ? 8.181 9.818 -26.990 1.00 82.81 288 MET A CA 1
ATOM 2248 C C . MET A 1 288 ? 6.845 9.969 -27.730 1.00 82.81 288 MET A C 1
ATOM 2250 O O . MET A 1 288 ? 5.843 9.399 -27.300 1.00 82.81 288 MET A O 1
ATOM 2254 N N . ASP A 1 289 ? 6.841 10.664 -28.873 1.00 86.44 289 ASP A N 1
ATOM 2255 C CA . ASP A 1 289 ? 5.657 10.798 -29.731 1.00 86.44 289 ASP A CA 1
ATOM 2256 C C . ASP A 1 289 ? 5.231 9.418 -30.277 1.00 86.44 289 ASP A C 1
ATOM 2258 O O . ASP A 1 289 ? 4.047 9.071 -30.273 1.00 86.44 289 ASP A O 1
ATOM 2262 N N . ALA A 1 290 ? 6.192 8.589 -30.704 1.00 90.88 290 ALA A N 1
ATOM 2263 C CA . ALA A 1 290 ? 5.936 7.230 -31.179 1.00 90.88 290 ALA A CA 1
ATOM 2264 C C . ALA A 1 290 ? 5.437 6.315 -30.049 1.00 90.88 290 ALA A C 1
ATOM 2266 O O . ALA A 1 290 ? 4.488 5.553 -30.244 1.00 90.88 290 ALA A O 1
ATOM 2267 N N . LEU A 1 291 ? 6.019 6.422 -28.850 1.00 89.50 291 LEU A N 1
ATOM 2268 C CA . LEU A 1 291 ? 5.554 5.706 -27.659 1.00 89.50 291 LEU A CA 1
ATOM 2269 C C . LEU A 1 291 ? 4.111 6.064 -27.290 1.00 89.50 291 LEU A C 1
ATOM 2271 O O . LEU A 1 291 ? 3.332 5.172 -26.952 1.00 89.50 291 LEU A O 1
ATOM 2275 N N . ALA A 1 292 ? 3.728 7.338 -27.404 1.00 86.56 292 ALA A N 1
ATOM 2276 C CA . ALA A 1 292 ? 2.358 7.779 -27.155 1.00 86.56 292 ALA A CA 1
ATOM 2277 C C . ALA A 1 292 ? 1.353 7.131 -28.126 1.00 86.56 292 ALA A C 1
ATOM 2279 O O . ALA A 1 292 ? 0.279 6.708 -27.697 1.00 86.56 292 ALA A O 1
ATOM 2280 N N . ALA A 1 293 ? 1.715 6.960 -29.406 1.00 89.62 293 ALA A N 1
ATOM 2281 C CA . ALA A 1 293 ? 0.895 6.204 -30.360 1.00 89.62 293 ALA A CA 1
ATOM 2282 C C . ALA A 1 293 ? 0.727 4.730 -29.941 1.00 89.62 293 ALA A C 1
ATOM 2284 O O . ALA A 1 293 ? -0.313 4.125 -30.194 1.00 89.62 293 ALA A O 1
ATOM 2285 N N . GLY A 1 294 ? 1.715 4.165 -29.243 1.00 88.69 294 GLY A N 1
ATOM 2286 C CA . GLY A 1 294 ? 1.634 2.829 -28.662 1.00 88.69 294 GLY A CA 1
ATOM 2287 C C . GLY A 1 294 ? 0.526 2.672 -27.621 1.00 88.69 294 GLY A C 1
ATOM 2288 O O . GLY A 1 294 ? -0.127 1.635 -27.580 1.00 88.69 294 GLY A O 1
ATOM 2289 N N . LEU A 1 295 ? 0.234 3.702 -26.824 1.00 85.25 295 LEU A N 1
ATOM 2290 C CA . LEU A 1 295 ? -0.894 3.650 -25.886 1.00 85.25 295 LEU A CA 1
ATOM 2291 C C . LEU A 1 295 ? -2.236 3.556 -26.625 1.00 85.25 295 LEU A C 1
ATOM 2293 O O . LEU A 1 295 ? -3.110 2.796 -26.213 1.00 85.25 295 LEU A O 1
ATOM 2297 N N . ASP A 1 296 ? -2.392 4.274 -27.740 1.00 87.00 296 ASP A N 1
ATOM 2298 C CA . ASP A 1 296 ? -3.591 4.184 -28.583 1.00 87.00 296 ASP A CA 1
ATOM 2299 C C . ASP A 1 296 ? -3.731 2.796 -29.220 1.00 87.00 296 ASP A C 1
ATOM 2301 O O . ASP A 1 296 ? -4.797 2.179 -29.163 1.00 87.00 296 ASP A O 1
ATOM 2305 N N . MET A 1 297 ? -2.629 2.235 -29.725 1.00 88.50 297 MET A N 1
ATOM 2306 C CA . MET A 1 297 ? -2.595 0.842 -30.183 1.00 88.50 297 MET A CA 1
ATOM 2307 C C . MET A 1 297 ? -2.985 -0.116 -29.061 1.00 88.50 297 MET A C 1
ATOM 2309 O O . MET A 1 297 ? -3.719 -1.074 -29.306 1.00 88.50 297 MET A O 1
ATOM 2313 N N . MET A 1 298 ? -2.537 0.168 -27.831 1.00 84.12 298 MET A N 1
ATOM 2314 C CA . MET A 1 298 ? -2.850 -0.651 -26.671 1.00 84.12 298 MET A CA 1
ATOM 2315 C C . MET A 1 298 ? -4.341 -0.612 -26.282 1.00 84.12 298 MET A C 1
ATOM 2317 O O . MET A 1 298 ? -4.922 -1.590 -25.812 1.00 84.12 298 MET A O 1
ATOM 2321 N N . MET A 1 299 ? -4.992 0.528 -26.485 1.00 81.25 299 MET A N 1
ATOM 2322 C CA . MET A 1 299 ? -6.409 0.706 -26.166 1.00 81.25 299 MET A CA 1
ATOM 2323 C C . MET A 1 299 ? -7.338 0.220 -27.283 1.00 81.25 299 MET A C 1
ATOM 2325 O O . MET A 1 299 ? -8.419 -0.295 -27.000 1.00 81.25 299 MET A O 1
ATOM 2329 N N . THR A 1 300 ? -6.939 0.389 -28.544 1.00 84.31 300 THR A N 1
ATOM 2330 C CA . THR A 1 300 ? -7.784 0.103 -29.716 1.00 84.31 300 THR A CA 1
ATOM 2331 C C . THR A 1 300 ? -7.552 -1.282 -30.311 1.00 84.31 300 THR A C 1
ATOM 2333 O O . THR A 1 300 ? -8.410 -1.786 -31.036 1.00 84.31 300 THR A O 1
ATOM 2336 N N . GLY A 1 301 ? -6.398 -1.899 -30.039 1.00 82.94 301 GLY A N 1
ATOM 2337 C CA . GLY A 1 301 ? -5.963 -3.132 -30.696 1.00 82.94 301 GLY A CA 1
ATOM 2338 C C . GLY A 1 301 ? -5.608 -2.938 -32.175 1.00 82.94 301 GLY A C 1
ATOM 2339 O O . GLY A 1 301 ? -5.516 -3.915 -32.920 1.00 82.94 301 GLY A O 1
ATOM 2340 N N . THR A 1 302 ? -5.433 -1.692 -32.630 1.00 86.94 302 THR A N 1
ATOM 2341 C CA . THR A 1 302 ? -5.158 -1.360 -34.033 1.00 86.94 302 THR A CA 1
ATOM 2342 C C . THR A 1 302 ? -4.023 -0.356 -34.163 1.00 86.94 302 THR A C 1
ATOM 2344 O O . THR A 1 302 ? -3.911 0.573 -33.369 1.00 86.94 302 THR A O 1
ATOM 2347 N N . ARG A 1 303 ? -3.197 -0.498 -35.204 1.00 90.69 303 ARG A N 1
ATOM 2348 C CA . ARG A 1 303 ? -2.236 0.543 -35.585 1.00 90.69 303 ARG A CA 1
ATOM 2349 C C . ARG A 1 303 ? -2.991 1.762 -36.142 1.00 90.69 303 ARG A C 1
ATOM 2351 O O . ARG A 1 303 ? -3.725 1.582 -37.119 1.00 90.69 303 ARG A O 1
ATOM 2358 N N . PRO A 1 304 ? -2.785 2.984 -35.617 1.00 90.19 304 PRO A N 1
ATOM 2359 C CA . PRO A 1 304 ? -3.362 4.190 -36.202 1.00 90.19 304 PRO A CA 1
ATOM 2360 C C . PRO A 1 304 ? -2.868 4.413 -37.639 1.00 90.19 304 PRO A C 1
ATOM 2362 O O . PRO A 1 304 ? -1.786 3.961 -38.031 1.00 90.19 304 PRO A O 1
ATOM 2365 N N . ALA A 1 305 ? -3.667 5.115 -38.446 1.00 93.62 305 ALA A N 1
ATOM 2366 C CA . ALA A 1 305 ? -3.240 5.576 -39.766 1.00 93.62 305 ALA A CA 1
ATOM 2367 C C . ALA A 1 305 ? -2.105 6.606 -39.638 1.00 93.62 305 ALA A C 1
ATOM 2369 O O . ALA A 1 305 ? -2.000 7.289 -38.623 1.00 93.62 305 ALA A O 1
ATOM 2370 N N . ASN A 1 306 ? -1.264 6.731 -40.670 1.00 94.00 306 ASN A N 1
ATOM 2371 C CA . ASN A 1 306 ? -0.196 7.732 -40.661 1.00 94.00 306 ASN A CA 1
ATOM 2372 C C . ASN A 1 306 ? -0.790 9.140 -40.624 1.00 94.00 306 ASN A C 1
ATOM 2374 O O . ASN A 1 306 ? -1.551 9.507 -41.524 1.00 94.00 306 ASN A O 1
ATOM 2378 N N . ASP A 1 307 ? -0.405 9.929 -39.624 1.00 89.31 307 ASP A N 1
ATOM 2379 C CA . ASP A 1 307 ? -0.725 11.349 -39.610 1.00 89.31 307 ASP A CA 1
ATOM 2380 C C . ASP A 1 307 ? 0.048 12.056 -40.742 1.00 89.31 307 ASP A C 1
ATOM 2382 O O . ASP A 1 307 ? 1.245 11.802 -40.914 1.00 89.31 307 ASP A O 1
ATOM 2386 N N . PRO A 1 308 ? -0.587 12.946 -41.527 1.00 92.38 308 PRO A N 1
ATOM 2387 C CA . PRO A 1 308 ? 0.094 13.689 -42.589 1.00 92.38 308 PRO A CA 1
ATOM 2388 C C . PRO A 1 308 ? 1.299 14.523 -42.125 1.00 92.38 308 PRO A C 1
ATOM 2390 O O . PRO A 1 308 ? 2.134 14.885 -42.952 1.00 92.38 308 PRO A O 1
ATOM 2393 N N . SER A 1 309 ? 1.385 14.854 -40.833 1.00 87.94 309 SER A N 1
ATOM 2394 C CA . SER A 1 309 ? 2.516 15.563 -40.224 1.00 87.94 309 SER A CA 1
ATOM 2395 C C . SER A 1 309 ? 3.706 14.661 -39.882 1.00 87.94 309 SER A C 1
ATOM 2397 O O . SER A 1 309 ? 4.790 15.171 -39.591 1.00 87.94 309 SER A O 1
ATOM 2399 N N . TRP A 1 310 ? 3.544 13.335 -39.912 1.00 89.38 310 TRP A N 1
ATOM 2400 C CA . TRP A 1 310 ? 4.619 12.411 -39.571 1.00 89.38 310 TRP A CA 1
ATOM 2401 C C . TRP A 1 310 ? 5.668 12.329 -40.677 1.00 89.38 310 TRP A C 1
ATOM 2403 O O . TRP A 1 310 ? 5.373 12.126 -41.856 1.00 89.38 310 TRP A O 1
ATOM 2413 N N . THR A 1 311 ? 6.930 12.428 -40.271 1.00 89.88 311 THR A N 1
ATOM 2414 C CA . THR A 1 311 ? 8.073 12.142 -41.137 1.00 89.88 311 THR A CA 1
ATOM 2415 C C . THR A 1 311 ? 8.170 10.638 -41.411 1.00 89.88 311 THR A C 1
ATOM 2417 O O . THR A 1 311 ? 7.616 9.815 -40.680 1.00 89.88 311 THR A O 1
ATOM 2420 N N . ALA A 1 312 ? 8.922 10.252 -42.447 1.00 90.25 312 ALA A N 1
ATOM 2421 C CA . ALA A 1 312 ? 9.199 8.838 -42.727 1.00 90.25 312 ALA A CA 1
ATOM 2422 C C . ALA A 1 312 ? 9.845 8.121 -41.527 1.00 90.25 312 ALA A C 1
ATOM 2424 O O . ALA A 1 312 ? 9.587 6.947 -41.280 1.00 90.25 312 ALA A O 1
ATOM 2425 N N . GLU A 1 313 ? 10.651 8.850 -40.761 1.00 89.19 313 GLU A N 1
ATOM 2426 C CA . GLU A 1 313 ? 11.301 8.345 -39.561 1.00 89.19 313 GLU A CA 1
ATOM 2427 C C . GLU A 1 313 ? 10.321 8.135 -38.400 1.00 89.19 313 GLU A C 1
ATOM 2429 O O . GLU A 1 313 ? 10.355 7.090 -37.755 1.00 89.19 313 GLU A O 1
ATOM 2434 N N . MET A 1 314 ? 9.408 9.083 -38.159 1.00 90.31 314 MET A N 1
ATOM 2435 C CA . MET A 1 314 ? 8.334 8.914 -37.176 1.00 90.31 314 MET A CA 1
ATOM 2436 C C . MET A 1 314 ? 7.456 7.707 -37.530 1.00 90.31 314 MET A C 1
ATOM 2438 O O . MET A 1 314 ? 7.143 6.896 -36.665 1.00 90.31 314 MET A O 1
ATOM 2442 N N . ILE A 1 315 ? 7.120 7.533 -38.813 1.00 93.44 315 ILE A N 1
ATOM 2443 C CA . ILE A 1 315 ? 6.363 6.365 -39.290 1.00 93.44 315 ILE A CA 1
ATOM 2444 C C . ILE A 1 315 ? 7.104 5.060 -38.961 1.00 93.44 315 ILE A C 1
ATOM 2446 O O . ILE A 1 315 ? 6.489 4.135 -38.435 1.00 93.44 315 ILE A O 1
ATOM 2450 N N . ALA A 1 316 ? 8.415 4.992 -39.209 1.00 94.19 316 ALA A N 1
ATOM 2451 C CA . ALA A 1 316 ? 9.215 3.808 -38.899 1.00 94.19 316 ALA A CA 1
ATOM 2452 C C . ALA A 1 316 ? 9.288 3.518 -37.387 1.00 94.19 316 ALA A C 1
ATOM 2454 O O . ALA A 1 316 ? 9.191 2.362 -36.978 1.00 94.19 316 ALA A O 1
ATOM 2455 N N . GLN A 1 317 ? 9.384 4.549 -36.543 1.00 93.81 317 GLN A N 1
ATOM 2456 C CA . GLN A 1 317 ? 9.319 4.389 -35.086 1.00 93.81 317 GLN A CA 1
ATOM 2457 C C . GLN A 1 317 ? 7.945 3.885 -34.624 1.00 93.81 317 GLN A C 1
ATOM 2459 O O . GLN A 1 317 ? 7.865 2.971 -33.807 1.00 93.81 317 GLN A O 1
ATOM 2464 N N . VAL A 1 318 ? 6.855 4.415 -35.184 1.00 94.88 318 VAL A N 1
ATOM 2465 C CA . VAL A 1 318 ? 5.489 3.924 -34.931 1.00 94.88 318 VAL A CA 1
ATOM 2466 C C . VAL A 1 318 ? 5.337 2.459 -35.361 1.00 94.88 318 VAL A C 1
ATOM 2468 O O . VAL A 1 318 ? 4.670 1.685 -34.675 1.00 94.88 318 VAL A O 1
ATOM 2471 N N . ASP A 1 319 ? 5.983 2.042 -36.451 1.00 95.12 319 ASP A N 1
ATOM 2472 C CA . ASP A 1 319 ? 5.979 0.643 -36.892 1.00 95.12 319 ASP A CA 1
ATOM 2473 C C . ASP A 1 319 ? 6.759 -0.281 -35.938 1.00 95.12 319 ASP A C 1
ATOM 2475 O O . ASP A 1 319 ? 6.313 -1.402 -35.687 1.00 95.12 319 ASP A O 1
ATOM 2479 N N . ILE A 1 320 ? 7.866 0.191 -35.348 1.00 95.81 320 ILE A N 1
ATOM 2480 C CA . ILE A 1 320 ? 8.592 -0.516 -34.274 1.00 95.81 320 ILE A CA 1
ATOM 2481 C C . ILE A 1 320 ? 7.693 -0.692 -33.045 1.00 95.81 320 ILE A C 1
ATOM 2483 O O . ILE A 1 320 ? 7.580 -1.797 -32.510 1.00 95.81 320 ILE A O 1
ATOM 2487 N N . VAL A 1 321 ? 7.019 0.382 -32.625 1.00 94.31 321 VAL A N 1
ATOM 2488 C CA . VAL A 1 321 ? 6.081 0.367 -31.492 1.00 94.31 321 VAL A CA 1
ATOM 2489 C C . VAL A 1 321 ? 4.957 -0.638 -31.740 1.00 94.31 321 VAL A C 1
ATOM 2491 O O . VAL A 1 321 ? 4.673 -1.478 -30.885 1.00 94.31 321 VAL A O 1
ATOM 2494 N N . TRP A 1 322 ? 4.359 -0.602 -32.933 1.00 92.56 322 TRP A N 1
ATOM 2495 C CA . TRP A 1 322 ? 3.303 -1.530 -33.320 1.00 92.56 322 TRP A CA 1
ATOM 2496 C C . TRP A 1 322 ? 3.774 -2.984 -33.327 1.00 92.56 322 TRP A C 1
ATOM 2498 O O . TRP A 1 322 ? 3.064 -3.853 -32.826 1.00 92.56 322 TRP A O 1
ATOM 2508 N N . ALA A 1 323 ? 4.967 -3.262 -33.860 1.00 90.69 323 ALA A N 1
ATOM 2509 C CA . ALA A 1 323 ? 5.525 -4.610 -33.856 1.00 90.69 323 ALA A CA 1
ATOM 2510 C C . ALA A 1 323 ? 5.673 -5.147 -32.425 1.00 90.69 323 ALA A C 1
ATOM 2512 O O . ALA A 1 323 ? 5.191 -6.241 -32.138 1.00 90.69 323 ALA A O 1
ATOM 2513 N N . ALA A 1 324 ? 6.239 -4.353 -31.510 1.00 91.62 324 ALA A N 1
ATOM 2514 C CA . ALA A 1 324 ? 6.386 -4.753 -30.114 1.00 91.62 324 ALA A CA 1
ATOM 2515 C C . ALA A 1 324 ? 5.028 -4.991 -29.427 1.00 91.62 324 ALA A C 1
ATOM 2517 O O . ALA A 1 324 ? 4.852 -6.011 -28.767 1.00 91.62 324 ALA A O 1
ATOM 2518 N N . ILE A 1 325 ? 4.045 -4.104 -29.615 1.00 88.00 325 ILE A N 1
ATOM 2519 C CA . ILE A 1 325 ? 2.701 -4.242 -29.017 1.00 88.00 325 ILE A CA 1
ATOM 2520 C C . ILE A 1 325 ? 1.918 -5.422 -29.596 1.00 88.00 325 ILE A C 1
ATOM 2522 O O . ILE A 1 325 ? 1.112 -6.022 -28.891 1.00 88.00 325 ILE A O 1
ATOM 2526 N N . ARG A 1 326 ? 2.117 -5.749 -30.876 1.00 85.38 326 ARG A N 1
ATOM 2527 C CA . ARG A 1 326 ? 1.508 -6.924 -31.510 1.00 85.38 326 ARG A CA 1
ATOM 2528 C C . ARG A 1 326 ? 2.134 -8.216 -30.987 1.00 85.38 326 ARG A C 1
ATOM 2530 O O . ARG A 1 326 ? 1.425 -9.195 -30.764 1.00 85.38 326 ARG A O 1
ATOM 2537 N N . ASP A 1 327 ? 3.458 -8.236 -30.851 1.00 84.81 327 ASP A N 1
ATOM 2538 C CA . ASP A 1 327 ? 4.200 -9.455 -30.537 1.00 84.81 327 ASP A CA 1
ATOM 2539 C C . ASP A 1 327 ? 4.118 -9.801 -29.045 1.00 84.81 327 ASP A C 1
ATOM 2541 O O . ASP A 1 327 ? 3.936 -10.969 -28.699 1.00 84.81 327 ASP A O 1
ATOM 2545 N N . TYR A 1 328 ? 4.176 -8.799 -28.166 1.00 82.94 328 TYR A N 1
ATOM 2546 C CA . TYR A 1 328 ? 3.920 -8.942 -26.732 1.00 82.94 328 TYR A CA 1
ATOM 2547 C C . TYR A 1 328 ? 2.421 -8.797 -26.468 1.00 82.94 328 TYR A C 1
ATOM 2549 O O . TYR A 1 328 ? 1.793 -7.902 -27.012 1.00 82.94 328 TYR A O 1
ATOM 2557 N N . ALA A 1 329 ? 1.820 -9.634 -25.621 1.00 65.94 329 ALA A N 1
ATOM 2558 C CA . ALA A 1 329 ? 0.364 -9.698 -25.418 1.00 65.94 329 ALA A CA 1
ATOM 2559 C C . ALA A 1 329 ? -0.256 -8.477 -24.681 1.00 65.94 329 ALA A C 1
ATOM 2561 O O . ALA A 1 329 ? -0.833 -8.605 -23.603 1.00 65.94 329 ALA A O 1
ATOM 2562 N N . CYS A 1 330 ? -0.166 -7.283 -25.269 1.00 65.88 330 CYS A N 1
ATOM 2563 C CA . CYS A 1 330 ? -0.373 -6.002 -24.589 1.00 65.88 330 CYS A CA 1
ATOM 2564 C C . CYS A 1 330 ? -1.769 -5.391 -24.782 1.00 65.88 330 CYS A C 1
ATOM 2566 O O . CYS A 1 330 ? -2.070 -4.360 -24.188 1.00 65.88 330 CYS A O 1
ATOM 2568 N N . THR A 1 331 ? -2.637 -6.048 -25.558 1.00 50.16 331 THR A N 1
ATOM 2569 C CA . THR A 1 331 ? -4.088 -5.783 -25.655 1.00 50.16 331 THR A CA 1
ATOM 2570 C C . THR A 1 331 ? -4.772 -7.095 -25.984 1.00 50.16 331 THR A C 1
ATOM 2572 O O . THR A 1 331 ? -4.249 -7.785 -26.847 1.00 50.16 331 THR A O 1
ATOM 2575 N N . GLY A 1 332 ? -5.880 -7.438 -25.316 1.00 51.53 332 GLY A N 1
ATOM 2576 C CA . GLY A 1 332 ? -6.905 -8.469 -25.617 1.00 51.53 332 GLY A CA 1
ATOM 2577 C C . GLY A 1 332 ? -6.707 -9.672 -26.584 1.00 51.53 332 GLY A C 1
ATOM 2578 O O . GLY A 1 332 ? -7.709 -10.306 -26.893 1.00 51.53 332 GLY A O 1
ATOM 2579 N N . LEU A 1 333 ? -5.524 -10.012 -27.111 1.00 50.81 333 LEU A N 1
ATOM 2580 C CA . LEU A 1 333 ? -5.362 -10.639 -28.437 1.00 50.81 333 LEU A CA 1
ATOM 2581 C C . LEU A 1 333 ? -4.071 -11.477 -28.595 1.00 50.81 333 LEU A C 1
ATOM 2583 O O . LEU A 1 333 ? -3.440 -11.437 -29.644 1.00 50.81 333 LEU A O 1
ATOM 2587 N N . GLY A 1 334 ? -3.673 -12.270 -27.597 1.00 55.19 334 GLY A N 1
ATOM 2588 C CA . GLY A 1 334 ? -2.824 -13.451 -27.848 1.00 55.19 334 GLY A CA 1
ATOM 2589 C C . GLY A 1 334 ? -1.509 -13.213 -28.611 1.00 55.19 334 GLY A C 1
ATOM 2590 O O . GLY A 1 334 ? -1.196 -13.981 -29.522 1.00 55.19 334 GLY A O 1
ATOM 2591 N N . GLY A 1 335 ? -0.757 -12.165 -28.247 1.00 64.75 335 GLY A N 1
ATOM 2592 C CA . GLY A 1 335 ? 0.617 -11.970 -28.723 1.00 64.75 335 GLY A CA 1
ATOM 2593 C C . GLY A 1 335 ? 1.459 -13.235 -28.514 1.00 64.75 335 GLY A C 1
ATOM 2594 O O . GLY A 1 335 ? 1.229 -14.003 -27.578 1.00 64.75 335 GLY A O 1
ATOM 2595 N N . ALA A 1 336 ? 2.409 -13.487 -29.414 1.00 68.38 336 ALA A N 1
ATOM 2596 C CA . ALA A 1 336 ? 3.182 -14.729 -29.412 1.00 68.38 336 ALA A CA 1
ATOM 2597 C C . ALA A 1 336 ? 4.282 -14.758 -28.337 1.00 68.38 336 ALA A C 1
ATOM 2599 O O . ALA A 1 336 ? 4.744 -15.835 -27.957 1.00 68.38 336 ALA A O 1
ATOM 2600 N N . ILE A 1 337 ? 4.716 -13.592 -27.851 1.00 76.56 337 ILE A N 1
ATOM 2601 C CA . ILE A 1 337 ? 5.777 -13.473 -26.854 1.00 76.56 337 ILE A CA 1
ATOM 2602 C C . ILE A 1 337 ? 5.158 -13.482 -25.460 1.00 76.56 337 ILE A C 1
ATOM 2604 O O . ILE A 1 337 ? 4.440 -12.564 -25.061 1.00 76.56 337 ILE A O 1
ATOM 2608 N N . THR A 1 338 ? 5.481 -14.534 -24.709 1.00 75.50 338 THR A N 1
ATOM 2609 C CA . THR A 1 338 ? 5.191 -14.633 -23.277 1.00 75.50 338 THR A CA 1
ATOM 2610 C C . THR A 1 338 ? 6.430 -14.213 -22.500 1.00 75.50 338 THR A C 1
ATOM 2612 O O . THR A 1 338 ? 7.506 -14.779 -22.695 1.00 75.50 338 THR A O 1
ATOM 2615 N N . VAL A 1 339 ? 6.285 -13.230 -21.615 1.00 84.81 339 VAL A N 1
ATOM 2616 C CA . VAL A 1 339 ? 7.343 -12.860 -20.673 1.00 84.81 339 VAL A CA 1
ATOM 2617 C C . VAL A 1 339 ? 7.244 -13.798 -19.479 1.00 84.81 339 VAL A C 1
ATOM 2619 O O . VAL A 1 339 ? 6.197 -13.891 -18.845 1.00 84.81 339 VAL A O 1
ATOM 2622 N N . THR A 1 340 ? 8.326 -14.506 -19.164 1.00 84.94 340 THR A N 1
ATOM 2623 C CA . THR A 1 340 ? 8.386 -15.279 -17.922 1.00 84.94 340 THR A CA 1
ATOM 2624 C C . THR A 1 340 ? 8.494 -14.294 -16.755 1.00 84.94 340 THR A C 1
ATOM 2626 O O . THR A 1 340 ? 9.426 -13.485 -16.748 1.00 84.94 340 THR A O 1
ATOM 2629 N N . PRO A 1 341 ? 7.573 -14.319 -15.780 1.00 87.12 341 PRO A N 1
ATOM 2630 C CA . PRO A 1 341 ? 7.617 -13.405 -14.647 1.00 87.12 341 PRO A CA 1
ATOM 2631 C C . PRO A 1 341 ? 8.717 -13.782 -13.646 1.00 87.12 341 PRO A C 1
ATOM 2633 O O . PRO A 1 341 ? 9.088 -14.955 -13.541 1.00 87.12 341 PRO A O 1
ATOM 2636 N N . THR A 1 342 ? 9.181 -12.808 -12.855 1.00 80.94 342 THR A N 1
ATOM 2637 C CA . THR A 1 342 ? 10.138 -13.053 -11.764 1.00 80.94 342 THR A CA 1
ATOM 2638 C C . THR A 1 342 ? 9.584 -14.124 -10.818 1.00 80.94 342 THR A C 1
ATOM 2640 O O . THR A 1 342 ? 8.452 -13.978 -10.346 1.00 80.94 342 THR A O 1
ATOM 2643 N N . PRO A 1 343 ? 10.332 -15.204 -10.526 1.00 74.69 343 PRO A N 1
ATOM 2644 C CA . PRO A 1 343 ? 9.827 -16.293 -9.702 1.00 74.69 343 PRO A CA 1
ATOM 2645 C C . PRO A 1 343 ? 9.671 -15.863 -8.239 1.00 74.69 343 PRO A C 1
ATOM 2647 O O . PRO A 1 343 ? 10.497 -15.133 -7.697 1.00 74.69 343 PRO A O 1
ATOM 2650 N N . VAL A 1 344 ? 8.624 -16.374 -7.593 1.00 74.81 344 VAL A N 1
ATOM 2651 C CA . VAL A 1 344 ? 8.363 -16.250 -6.152 1.00 74.81 344 VAL A CA 1
ATOM 2652 C C . VAL A 1 344 ? 7.926 -17.607 -5.611 1.00 74.81 344 VAL A C 1
ATOM 2654 O O . VAL A 1 344 ? 7.315 -18.398 -6.330 1.00 74.81 344 VAL A O 1
ATOM 2657 N N . SER A 1 345 ? 8.254 -17.897 -4.353 1.00 74.12 345 SER A N 1
ATOM 2658 C CA . SER A 1 345 ? 7.944 -19.192 -3.727 1.00 74.12 345 SER A CA 1
ATOM 2659 C C . SER A 1 345 ? 6.477 -19.330 -3.290 1.00 74.12 345 SER A C 1
ATOM 2661 O O . SER A 1 345 ? 5.981 -20.447 -3.156 1.00 74.12 345 SER A O 1
ATOM 2663 N N . ALA A 1 346 ? 5.782 -18.208 -3.096 1.00 80.44 346 ALA A N 1
ATOM 2664 C CA . ALA A 1 346 ? 4.373 -18.113 -2.725 1.00 80.44 346 ALA A CA 1
ATOM 2665 C C . ALA A 1 346 ? 3.788 -16.774 -3.213 1.00 80.44 346 ALA A C 1
ATOM 2667 O O . ALA A 1 346 ? 4.515 -15.955 -3.780 1.00 80.44 346 ALA A O 1
ATOM 2668 N N . ASP A 1 347 ? 2.487 -16.546 -2.993 1.00 83.06 347 ASP A N 1
ATOM 2669 C CA . ASP A 1 347 ? 1.886 -15.223 -3.195 1.00 83.06 347 ASP A CA 1
ATOM 2670 C C . ASP A 1 347 ? 2.630 -14.189 -2.325 1.00 83.06 347 ASP A C 1
ATOM 2672 O O . ASP A 1 347 ? 2.663 -14.347 -1.101 1.00 83.06 347 ASP A O 1
ATOM 2676 N N . PRO A 1 348 ? 3.264 -13.165 -2.926 1.00 78.50 348 PRO A N 1
ATOM 2677 C CA . PRO A 1 348 ? 4.021 -12.165 -2.182 1.00 78.50 348 PRO A CA 1
ATOM 2678 C C . PRO A 1 348 ? 3.133 -11.275 -1.299 1.00 78.50 348 PRO A C 1
ATOM 2680 O O . PRO A 1 348 ? 3.619 -10.773 -0.288 1.00 78.50 348 PRO A O 1
ATOM 2683 N N . LEU A 1 349 ? 1.853 -11.085 -1.642 1.00 81.44 349 LEU A N 1
ATOM 2684 C CA . LEU A 1 349 ? 0.908 -10.256 -0.888 1.00 81.44 349 LEU A CA 1
ATOM 2685 C C . LEU A 1 349 ? -0.499 -10.893 -0.915 1.00 81.44 349 LEU A C 1
ATOM 2687 O O . LEU A 1 349 ? -1.385 -10.410 -1.623 1.00 81.44 349 LEU A O 1
ATOM 2691 N N . PRO A 1 350 ? -0.726 -11.978 -0.152 1.00 77.69 350 PRO A N 1
ATOM 2692 C CA . PRO A 1 350 ? -2.000 -12.701 -0.179 1.00 77.69 350 PRO A CA 1
ATOM 2693 C C . PRO A 1 350 ? -3.167 -11.852 0.344 1.00 77.69 350 PRO A C 1
ATOM 2695 O O . PRO A 1 350 ? -4.247 -11.842 -0.252 1.00 77.69 350 PRO A O 1
ATOM 2698 N N . ASP A 1 351 ? -2.916 -11.061 1.390 1.00 70.50 351 ASP A N 1
ATOM 2699 C CA . ASP A 1 351 ? -3.920 -10.268 2.104 1.00 70.50 351 ASP A CA 1
ATOM 2700 C C . ASP A 1 351 ? -3.620 -8.761 1.994 1.00 70.50 351 ASP A C 1
ATOM 2702 O O . ASP A 1 351 ? -3.182 -8.141 2.968 1.00 70.50 351 ASP A O 1
ATOM 2706 N N . PRO A 1 352 ? -3.791 -8.132 0.815 1.00 78.25 352 PRO A N 1
ATOM 2707 C CA . PRO A 1 352 ? -3.511 -6.716 0.670 1.00 78.25 352 PRO A CA 1
ATOM 2708 C C . PRO A 1 352 ? -4.549 -5.872 1.403 1.00 78.25 352 PRO A C 1
ATOM 2710 O O . PRO A 1 352 ? -5.741 -6.181 1.476 1.00 78.25 352 PRO A O 1
ATOM 2713 N N . MET A 1 353 ? -4.090 -4.729 1.886 1.00 75.38 353 MET A N 1
ATOM 2714 C CA . MET A 1 353 ? -4.879 -3.799 2.673 1.00 75.38 353 MET A CA 1
ATOM 2715 C C . MET A 1 353 ? -5.916 -3.109 1.761 1.00 75.38 353 MET A C 1
ATOM 2717 O O . MET A 1 353 ? -5.526 -2.444 0.805 1.00 75.38 353 MET A O 1
ATOM 2721 N N . PRO A 1 354 ? -7.238 -3.260 1.979 1.00 69.25 354 PRO A N 1
ATOM 2722 C CA . PRO A 1 354 ? -8.286 -2.834 1.031 1.00 69.25 354 PRO A CA 1
ATOM 2723 C C . PRO A 1 354 ? -8.591 -1.333 0.996 1.00 69.25 354 PRO A C 1
ATOM 2725 O O . PRO A 1 354 ? -9.353 -0.889 0.136 1.00 69.25 354 PRO A O 1
ATOM 2728 N N . LEU A 1 355 ? -8.019 -0.565 1.918 1.00 72.44 355 LEU A N 1
ATOM 2729 C CA . LEU A 1 355 ? -8.224 0.874 2.078 1.00 72.44 355 LEU A CA 1
ATOM 2730 C C . LEU A 1 355 ? -6.887 1.614 1.974 1.00 72.44 355 LEU A C 1
ATOM 2732 O O . LEU A 1 355 ? -5.848 1.075 2.336 1.00 72.44 355 LEU A O 1
ATOM 2736 N N . LEU A 1 356 ? -6.911 2.846 1.467 1.00 64.56 356 LEU A N 1
ATOM 2737 C CA . LEU A 1 356 ? -5.703 3.617 1.142 1.00 64.56 356 LEU A CA 1
ATOM 27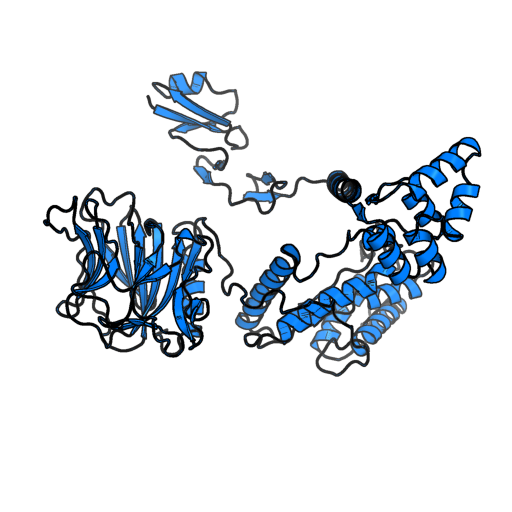38 C C . LEU A 1 356 ? -5.028 4.266 2.358 1.00 64.56 356 LEU A C 1
ATOM 2740 O O . LEU A 1 356 ? -3.848 4.592 2.315 1.00 64.56 356 LEU A O 1
ATOM 2744 N N . ARG A 1 357 ? -5.786 4.519 3.427 1.00 74.44 357 ARG A N 1
ATOM 2745 C CA . ARG A 1 357 ? -5.391 5.452 4.494 1.00 74.44 357 ARG A CA 1
ATOM 2746 C C . ARG A 1 357 ? -5.103 4.749 5.811 1.00 74.44 357 ARG A C 1
ATOM 2748 O O . ARG A 1 357 ? -5.548 5.201 6.858 1.00 74.44 357 ARG A O 1
ATOM 2755 N N . TYR A 1 358 ? -4.390 3.631 5.783 1.00 73.31 358 TYR A N 1
ATOM 2756 C CA . TYR A 1 358 ? -3.914 3.020 7.023 1.00 73.31 358 TYR A CA 1
ATOM 2757 C C . TYR A 1 358 ? -2.785 3.841 7.634 1.00 73.31 358 TYR A C 1
ATOM 2759 O O . TYR A 1 358 ? -1.899 4.320 6.933 1.00 73.31 358 TYR A O 1
ATOM 2767 N N . GLY A 1 359 ? -2.833 4.009 8.949 1.00 73.31 359 GLY A N 1
ATOM 2768 C CA . GLY A 1 359 ? -1.867 4.807 9.690 1.00 73.31 359 GLY A CA 1
ATOM 2769 C C . GLY A 1 359 ? -2.412 5.222 11.053 1.00 73.31 359 GLY A C 1
ATOM 2770 O O . GLY A 1 359 ? -3.534 4.869 11.422 1.00 73.31 359 GLY A O 1
ATOM 2771 N N . LEU A 1 360 ? -1.595 5.939 11.818 1.00 78.31 360 LEU A N 1
ATOM 2772 C CA . LEU A 1 360 ? -1.933 6.392 13.169 1.00 78.31 360 LEU A CA 1
ATOM 2773 C C . LEU A 1 360 ? -2.218 7.893 13.254 1.00 78.31 360 LEU A C 1
ATOM 2775 O O . LEU A 1 360 ? -2.616 8.356 14.320 1.00 78.31 360 LEU A O 1
ATOM 2779 N N . GLY A 1 361 ? -1.998 8.649 12.179 1.00 77.38 361 GLY A N 1
ATOM 2780 C CA . GLY A 1 361 ? -2.277 10.079 12.086 1.00 77.38 361 GLY A CA 1
ATOM 2781 C C . GLY A 1 361 ? -3.762 10.390 11.906 1.00 77.38 361 GLY A C 1
ATOM 2782 O O . GLY A 1 361 ? -4.600 9.494 11.783 1.00 77.38 361 GLY A O 1
ATOM 2783 N N . GLU A 1 362 ? -4.097 11.678 11.922 1.00 87.25 362 GLU A N 1
ATOM 2784 C CA . GLU A 1 362 ? -5.464 12.138 11.677 1.00 87.25 362 GLU A CA 1
ATOM 2785 C C . GLU A 1 362 ? -5.996 11.638 10.329 1.00 87.25 362 GLU A C 1
ATOM 2787 O O . GLU A 1 362 ? -5.275 11.550 9.334 1.00 87.25 362 GLU A O 1
ATOM 2792 N N . GLY A 1 363 ? -7.267 11.247 10.320 1.00 81.38 363 GLY A N 1
ATOM 2793 C CA . GLY A 1 363 ? -7.926 10.685 9.154 1.00 81.38 363 GLY A CA 1
ATOM 2794 C C . GLY A 1 363 ? -7.387 9.333 8.699 1.00 81.38 363 GLY A C 1
ATOM 2795 O O . GLY A 1 363 ? -7.703 8.915 7.590 1.00 81.38 363 GLY A O 1
ATOM 2796 N N . GLN A 1 364 ? -6.601 8.625 9.511 1.00 86.50 364 GLN A N 1
ATOM 2797 C CA . GLN A 1 364 ? -6.069 7.309 9.157 1.00 86.50 364 GLN A CA 1
ATOM 2798 C C . GLN A 1 364 ? -6.742 6.164 9.929 1.00 86.50 364 GLN 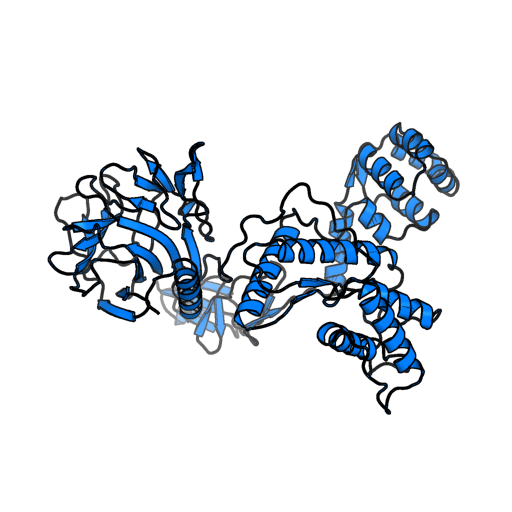A C 1
ATOM 2800 O O . GLN A 1 364 ? -7.341 6.353 10.989 1.00 86.50 364 GLN A O 1
ATOM 2805 N N . ILE A 1 365 ? -6.667 4.958 9.366 1.00 87.75 365 ILE A N 1
ATOM 2806 C CA . ILE A 1 365 ? -7.272 3.731 9.888 1.00 87.75 365 ILE A CA 1
ATOM 2807 C C . ILE A 1 365 ? -6.267 3.035 10.807 1.00 87.75 365 ILE A C 1
ATOM 2809 O O . ILE A 1 365 ? -5.347 2.341 10.356 1.00 87.75 365 ILE A O 1
ATOM 2813 N N . GLY A 1 366 ? -6.473 3.210 12.110 1.00 85.94 366 GLY A N 1
ATOM 2814 C CA . GLY A 1 366 ? -5.701 2.531 13.149 1.00 85.94 366 GLY A CA 1
ATOM 2815 C C . GLY A 1 366 ? -6.252 1.143 13.481 1.00 85.94 366 GLY A C 1
ATOM 2816 O O . GLY A 1 366 ? -5.480 0.239 13.801 1.00 85.94 366 GLY A O 1
ATOM 2817 N N . ILE A 1 367 ? -7.571 0.956 13.358 1.00 95.19 367 ILE A N 1
ATOM 2818 C CA . ILE A 1 367 ? -8.274 -0.281 13.724 1.00 95.19 367 ILE A CA 1
ATOM 2819 C C . ILE A 1 367 ? -8.953 -0.853 12.480 1.00 95.19 367 ILE A C 1
ATOM 2821 O O . ILE A 1 367 ? -9.722 -0.156 11.820 1.00 95.19 367 ILE A O 1
ATOM 2825 N N . HIS A 1 368 ? -8.693 -2.119 12.176 1.00 93.44 368 HIS A N 1
ATOM 2826 C CA . HIS A 1 368 ? -9.419 -2.890 11.176 1.00 93.44 368 HIS A CA 1
ATOM 2827 C C . HIS A 1 368 ? -9.417 -4.369 11.563 1.00 93.44 368 HIS A C 1
ATOM 2829 O O . HIS A 1 368 ? -8.454 -5.092 11.313 1.00 93.44 368 HIS A O 1
ATOM 2835 N N . LEU A 1 369 ? -10.502 -4.809 12.191 1.00 94.38 369 LEU A N 1
ATOM 2836 C CA . LEU A 1 369 ? -10.736 -6.203 12.541 1.00 94.38 369 LEU A CA 1
ATOM 2837 C C . LEU A 1 369 ? -11.698 -6.776 11.510 1.00 94.38 369 LEU A C 1
ATOM 2839 O O . LEU A 1 369 ? -12.893 -6.472 11.535 1.00 94.38 369 LEU A O 1
ATOM 2843 N N . THR A 1 370 ? -11.169 -7.578 10.592 1.00 90.12 370 THR A N 1
ATOM 2844 C CA . THR A 1 370 ? -11.983 -8.265 9.590 1.00 90.12 370 THR A CA 1
ATOM 2845 C C . THR A 1 370 ? -12.268 -9.686 10.018 1.00 90.12 370 THR A C 1
ATOM 2847 O O . THR A 1 370 ? -11.464 -10.342 10.687 1.00 90.12 370 THR A O 1
ATOM 2850 N N . THR A 1 371 ? -13.412 -10.200 9.581 1.00 86.19 371 THR A N 1
ATOM 2851 C CA . THR A 1 371 ? -13.704 -11.619 9.765 1.00 86.19 371 THR A CA 1
ATOM 2852 C C . THR A 1 371 ? -12.747 -12.504 8.979 1.00 86.19 371 THR A C 1
ATOM 2854 O O . THR A 1 371 ? -12.350 -13.535 9.505 1.00 86.19 371 THR A O 1
ATOM 2857 N N . ASP A 1 372 ? -12.296 -12.099 7.789 1.00 80.88 372 ASP A N 1
ATOM 2858 C CA . ASP A 1 372 ? -11.379 -12.905 6.968 1.00 80.88 372 ASP A CA 1
ATOM 2859 C C . ASP A 1 372 ? -9.953 -12.942 7.523 1.00 80.88 372 ASP A C 1
ATOM 2861 O O . ASP A 1 372 ? -9.326 -13.997 7.490 1.00 80.88 372 ASP A O 1
ATOM 2865 N N . GLY A 1 373 ? -9.486 -11.843 8.122 1.00 79.88 373 GLY A N 1
ATOM 2866 C CA . GLY A 1 373 ? -8.190 -11.753 8.799 1.00 79.88 373 GLY A CA 1
ATOM 2867 C C . GLY A 1 373 ? -8.130 -12.414 10.175 1.00 79.88 373 GLY A C 1
ATOM 2868 O O . GLY A 1 373 ? -7.104 -12.343 10.850 1.00 79.88 373 GLY A O 1
ATOM 2869 N N . ALA A 1 374 ? -9.225 -13.020 10.634 1.00 88.44 374 ALA A N 1
ATOM 2870 C CA . ALA A 1 374 ? -9.287 -13.640 11.946 1.00 88.44 374 ALA A CA 1
ATOM 2871 C C . ALA A 1 374 ? -8.423 -14.909 12.026 1.00 88.44 374 ALA A C 1
ATOM 2873 O O . ALA A 1 374 ? -8.376 -15.724 11.102 1.00 88.44 374 ALA A O 1
ATOM 2874 N N . ARG A 1 375 ? -7.806 -15.134 13.190 1.00 91.88 375 ARG A N 1
ATOM 2875 C CA . ARG A 1 375 ? -7.119 -16.389 13.499 1.00 91.88 375 ARG A CA 1
ATOM 2876 C C . ARG A 1 375 ? -8.152 -17.498 13.662 1.00 91.88 375 ARG A C 1
ATOM 2878 O O . ARG A 1 375 ? -9.080 -17.363 14.460 1.00 91.88 375 ARG A O 1
ATOM 2885 N N . VAL A 1 376 ? -7.960 -18.611 12.961 1.00 91.62 376 VAL A N 1
ATOM 2886 C CA . VAL A 1 376 ? -8.854 -19.775 13.019 1.00 91.62 376 VAL A CA 1
ATOM 2887 C C . VAL A 1 376 ? -8.157 -21.020 13.561 1.00 91.62 376 VAL A C 1
ATOM 2889 O O . VAL A 1 376 ? -6.935 -21.148 13.475 1.00 91.62 376 VAL A O 1
ATOM 2892 N N . ASP A 1 377 ? -8.930 -21.925 14.155 1.00 90.12 377 ASP A N 1
ATOM 2893 C CA . ASP A 1 377 ? -8.479 -23.274 14.491 1.00 90.12 377 ASP A CA 1
ATOM 2894 C C . ASP A 1 377 ? -8.512 -24.215 13.270 1.00 90.12 377 ASP A C 1
ATOM 2896 O O . ASP A 1 377 ? -8.883 -23.829 12.160 1.00 90.12 377 ASP A O 1
ATOM 2900 N N . GLY A 1 378 ? -8.130 -25.482 13.468 1.00 85.44 378 GLY A N 1
ATOM 2901 C CA . GLY A 1 378 ? -8.138 -26.492 12.401 1.00 85.44 378 GLY A CA 1
ATOM 2902 C C . GLY A 1 378 ? -9.531 -26.828 11.846 1.00 85.44 378 GLY A C 1
ATOM 2903 O O . GLY A 1 378 ? -9.620 -27.483 10.811 1.00 85.44 378 GLY A O 1
ATOM 2904 N N . GLY A 1 379 ? -10.605 -26.395 12.515 1.00 86.75 379 GLY A N 1
ATOM 2905 C CA . GLY A 1 379 ? -11.990 -26.511 12.061 1.00 86.75 379 GLY A CA 1
ATOM 2906 C C . GLY A 1 379 ? -12.532 -25.238 11.405 1.00 86.75 379 GLY A C 1
ATOM 2907 O O . GLY A 1 379 ? -13.707 -25.210 11.044 1.00 86.75 379 GLY A O 1
ATOM 2908 N N . GLY A 1 380 ? -11.712 -24.192 11.255 1.00 85.19 380 GLY A N 1
ATOM 2909 C CA . GLY A 1 380 ? -12.123 -22.905 10.694 1.00 85.19 380 GLY A CA 1
ATOM 2910 C C . GLY A 1 380 ? -12.897 -22.009 11.667 1.00 85.19 380 GLY A C 1
ATOM 2911 O O . GLY A 1 380 ? -13.412 -20.973 11.245 1.00 85.19 380 GLY A O 1
ATOM 2912 N N . GLN A 1 381 ? -12.993 -22.372 12.951 1.00 91.88 381 GLN A N 1
ATOM 2913 C CA . GLN A 1 381 ? -13.637 -21.526 13.958 1.00 91.88 381 GLN A CA 1
ATOM 2914 C C . GLN A 1 381 ? -12.669 -20.454 14.453 1.00 91.88 381 GLN A C 1
ATOM 2916 O O . GLN A 1 381 ? -11.464 -20.681 14.557 1.00 91.88 381 GLN A O 1
ATOM 2921 N N . VAL A 1 382 ? -13.187 -19.270 14.762 1.00 95.31 382 VAL A N 1
ATOM 2922 C CA . VAL A 1 382 ? -12.367 -18.103 15.090 1.00 95.31 382 VAL A CA 1
ATOM 2923 C C . VAL A 1 382 ? -11.882 -18.172 16.538 1.00 95.31 382 VAL A C 1
ATOM 2925 O O . VAL A 1 382 ? -12.669 -18.239 17.479 1.00 95.31 382 VAL A O 1
ATOM 2928 N N . THR A 1 383 ? -10.564 -18.118 16.709 1.00 96.12 383 THR A N 1
ATOM 2929 C CA . THR A 1 383 ? -9.857 -18.145 18.002 1.00 96.12 383 THR A CA 1
ATOM 2930 C C . THR A 1 383 ? -9.196 -16.810 18.348 1.00 96.12 383 THR A C 1
ATOM 2932 O O . THR A 1 383 ? -8.731 -16.619 19.471 1.00 96.12 383 THR A O 1
ATOM 2935 N N . GLY A 1 384 ? -9.171 -15.860 17.414 1.00 95.31 384 GLY A N 1
ATOM 2936 C CA . GLY A 1 384 ? -8.676 -14.507 17.640 1.00 95.31 384 GLY A CA 1
ATOM 2937 C C . GLY A 1 384 ? -8.973 -13.588 16.462 1.00 95.31 384 GLY A C 1
ATOM 2938 O O . GLY A 1 384 ? -9.238 -14.056 15.358 1.00 95.31 384 GLY A O 1
ATOM 2939 N N . LEU A 1 385 ? -8.915 -12.283 16.696 1.00 95.31 385 LEU A N 1
ATOM 2940 C CA . LEU A 1 385 ? -9.029 -11.242 15.681 1.00 95.31 385 LEU A CA 1
ATOM 2941 C C . LEU A 1 385 ? -7.680 -10.536 15.581 1.00 95.31 385 LEU A C 1
ATOM 2943 O O . LEU A 1 385 ? -7.136 -10.118 16.601 1.00 95.31 385 LEU A O 1
ATOM 2947 N N . ILE A 1 386 ? -7.147 -10.433 14.367 1.00 91.06 386 ILE A N 1
ATOM 2948 C CA . ILE A 1 386 ? -5.891 -9.731 14.101 1.00 91.06 386 ILE A CA 1
ATOM 2949 C C . ILE A 1 386 ? -6.247 -8.350 13.565 1.00 91.06 386 ILE A C 1
ATOM 2951 O O . ILE A 1 386 ? -7.034 -8.230 12.622 1.00 91.06 386 ILE A O 1
ATOM 2955 N N . ASN A 1 387 ? -5.680 -7.310 14.165 1.00 89.75 387 ASN A N 1
ATOM 2956 C CA . ASN A 1 387 ? -5.822 -5.954 13.682 1.00 89.75 387 ASN A CA 1
ATOM 2957 C C . ASN A 1 387 ? -4.968 -5.759 12.430 1.00 89.75 387 ASN A C 1
ATOM 2959 O O . ASN A 1 387 ? -3.742 -5.735 12.475 1.00 89.75 387 ASN A O 1
ATOM 2963 N N . GLN A 1 388 ? -5.646 -5.571 11.305 1.00 81.62 388 GLN A N 1
ATOM 2964 C CA . GLN A 1 388 ? -5.040 -5.225 10.021 1.00 81.62 388 GLN A CA 1
ATOM 2965 C C . GLN A 1 388 ? -4.830 -3.707 9.879 1.00 81.62 388 GLN A C 1
ATOM 2967 O O . GLN A 1 388 ? -4.350 -3.237 8.850 1.00 81.62 388 GLN A O 1
ATOM 2972 N N . GLY A 1 389 ? -5.241 -2.928 10.887 1.00 79.75 389 GLY A N 1
ATOM 2973 C CA . GLY A 1 389 ? -5.003 -1.495 10.978 1.00 79.75 389 GLY A CA 1
ATOM 2974 C C . GLY A 1 389 ? -3.595 -1.150 11.472 1.00 79.75 389 GLY A C 1
ATOM 2975 O O . GLY A 1 389 ? -2.881 -1.988 12.021 1.00 79.75 389 GLY A O 1
ATOM 2976 N N . ALA A 1 390 ? -3.192 0.114 11.331 1.00 76.88 390 ALA A N 1
ATOM 2977 C CA . ALA A 1 390 ? -1.830 0.536 11.676 1.00 76.88 390 ALA A CA 1
ATOM 2978 C C . ALA A 1 390 ? -1.516 0.539 13.182 1.00 76.88 390 ALA A C 1
ATOM 2980 O O . ALA A 1 390 ? -0.351 0.636 13.559 1.00 76.88 390 ALA A O 1
ATOM 2981 N N . ALA A 1 391 ? -2.522 0.406 14.052 1.00 73.25 391 ALA A N 1
ATOM 2982 C CA . ALA A 1 391 ? -2.287 0.214 15.482 1.00 73.25 391 ALA A CA 1
ATOM 2983 C C . ALA A 1 391 ? -1.727 -1.177 15.817 1.00 73.25 391 ALA A C 1
ATOM 2985 O O . ALA A 1 391 ? -1.332 -1.413 16.959 1.00 73.25 391 ALA A O 1
ATOM 2986 N N . GLY A 1 392 ? -1.668 -2.087 14.834 1.00 77.38 392 GLY A N 1
ATOM 2987 C CA . GLY A 1 392 ? -1.078 -3.412 14.975 1.00 77.38 392 GLY A CA 1
ATOM 2988 C C . GLY A 1 392 ? -1.623 -4.151 16.194 1.00 77.38 392 GLY A C 1
ATOM 2989 O O . GLY A 1 392 ? -2.810 -4.039 16.517 1.00 77.38 392 GLY A O 1
ATOM 2990 N N . ALA A 1 393 ? -0.725 -4.826 16.915 1.00 86.56 393 ALA A N 1
ATOM 2991 C CA . ALA A 1 393 ? -1.062 -5.696 18.038 1.00 86.56 393 ALA A CA 1
ATOM 2992 C C . ALA A 1 393 ? -1.785 -5.011 19.212 1.00 86.56 393 ALA A C 1
ATOM 2994 O O . ALA A 1 393 ? -2.327 -5.705 20.069 1.00 86.56 393 ALA A O 1
ATOM 2995 N N . LEU A 1 394 ? -1.841 -3.672 19.254 1.00 85.62 394 LEU A N 1
ATOM 2996 C CA . LEU A 1 394 ? -2.593 -2.939 20.276 1.00 85.62 394 LEU A CA 1
ATOM 2997 C C . LEU A 1 394 ? -4.081 -3.324 20.293 1.00 85.62 394 LEU A C 1
ATOM 2999 O O . LEU A 1 394 ? -4.687 -3.339 21.360 1.00 85.62 394 LEU A O 1
ATOM 3003 N N . PHE A 1 395 ? -4.651 -3.644 19.127 1.00 92.62 395 PHE A N 1
ATOM 3004 C CA . PHE A 1 395 ? -6.053 -4.053 18.979 1.00 92.62 395 PHE A CA 1
ATOM 3005 C C . PHE A 1 395 ? -6.219 -5.524 18.571 1.00 92.62 395 PHE A C 1
ATOM 3007 O O . PHE A 1 395 ? -7.332 -5.941 18.250 1.00 92.62 395 PHE A O 1
ATOM 3014 N N . ASP A 1 396 ? -5.148 -6.323 18.601 1.00 94.00 396 ASP A N 1
ATOM 3015 C CA . ASP A 1 396 ? -5.278 -7.773 18.447 1.00 94.00 396 ASP A CA 1
ATOM 3016 C C . ASP A 1 396 ? -6.081 -8.340 19.619 1.00 94.00 396 ASP A C 1
ATOM 3018 O O . ASP A 1 396 ? -5.839 -8.005 20.782 1.00 94.00 396 ASP A O 1
ATOM 3022 N N . ALA A 1 397 ? -7.013 -9.242 19.321 1.00 95.31 397 ALA A N 1
ATOM 3023 C CA . ALA A 1 397 ? -7.866 -9.874 20.314 1.00 95.31 397 ALA A CA 1
ATOM 3024 C C . ALA A 1 397 ? -7.715 -11.396 20.283 1.00 95.31 397 ALA A C 1
ATOM 3026 O O . ALA A 1 397 ? -7.784 -12.028 19.231 1.00 95.31 397 ALA A O 1
ATOM 3027 N N . THR A 1 398 ? -7.584 -12.014 21.452 1.00 96.44 398 THR A N 1
ATOM 3028 C CA . THR A 1 398 ? -7.703 -13.469 21.607 1.00 96.44 398 THR A CA 1
ATOM 3029 C C . THR A 1 398 ? -9.112 -13.810 22.070 1.00 96.44 398 THR A C 1
ATOM 3031 O O . THR A 1 398 ? -9.656 -13.139 22.944 1.00 96.44 398 THR A O 1
ATOM 3034 N N . VAL A 1 399 ? -9.720 -14.857 21.514 1.00 95.19 399 VAL A N 1
ATOM 3035 C CA . VAL A 1 399 ? -11.013 -15.347 22.001 1.00 95.19 399 VAL A CA 1
ATOM 3036 C C . VAL A 1 399 ? -10.782 -16.149 23.280 1.00 95.19 399 VAL A C 1
ATOM 3038 O O . VAL A 1 399 ? -10.196 -17.230 23.256 1.00 95.19 399 VAL A O 1
ATOM 3041 N N . SER A 1 400 ? -11.245 -15.611 24.407 1.00 88.62 400 SER A N 1
ATOM 3042 C CA . SER A 1 400 ? -11.241 -16.301 25.696 1.00 88.62 400 SER A CA 1
ATOM 3043 C C . SER A 1 400 ? -12.511 -17.139 25.838 1.00 88.62 400 SER A C 1
ATOM 3045 O O . SER A 1 400 ? -13.614 -16.594 25.851 1.00 88.62 400 SER A O 1
ATOM 3047 N N . GLY A 1 401 ? -12.374 -18.463 25.934 1.00 88.88 401 GLY A N 1
ATOM 3048 C CA . GLY A 1 401 ? -13.498 -19.401 26.007 1.00 88.88 401 GLY A CA 1
ATOM 3049 C C . GLY A 1 401 ? -13.697 -20.192 24.714 1.00 88.88 401 GLY A C 1
ATOM 3050 O O . GLY A 1 401 ? -12.729 -20.555 24.051 1.00 88.88 401 GLY A O 1
ATOM 3051 N N . ALA A 1 402 ? -14.950 -20.515 24.384 1.00 92.06 402 ALA A N 1
ATOM 3052 C CA . ALA A 1 402 ? -15.270 -21.268 23.172 1.00 92.06 402 ALA A CA 1
ATOM 3053 C C . ALA A 1 402 ? -14.965 -20.438 21.905 1.00 92.06 402 ALA A C 1
ATOM 3055 O O . ALA A 1 402 ? -15.255 -19.240 21.893 1.00 92.06 402 ALA A O 1
ATOM 3056 N N . PRO A 1 403 ? -14.417 -21.038 20.834 1.00 94.44 403 PRO A N 1
ATOM 3057 C CA . PRO A 1 403 ? -14.174 -20.321 19.584 1.00 94.44 403 PRO A CA 1
ATOM 3058 C C . PRO A 1 403 ? -15.480 -19.790 18.967 1.00 94.44 403 PRO A C 1
ATOM 3060 O O . PRO A 1 403 ? -16.569 -20.313 19.218 1.00 94.44 403 PRO A O 1
ATOM 3063 N N . LEU A 1 404 ? -15.376 -18.718 18.178 1.00 95.19 404 LEU A N 1
ATOM 3064 C CA . LEU A 1 404 ? -16.527 -18.087 17.533 1.00 95.19 404 LEU A CA 1
ATOM 3065 C C . LEU A 1 404 ? -16.852 -18.766 16.204 1.00 95.19 404 LEU A C 1
ATOM 3067 O O . LEU A 1 404 ? -15.965 -19.092 15.412 1.00 95.19 404 LEU A O 1
ATOM 3071 N N . THR A 1 405 ? -18.145 -18.910 15.925 1.00 93.69 405 THR A N 1
ATOM 3072 C CA . THR A 1 405 ? -18.621 -19.392 14.625 1.00 93.69 405 THR A CA 1
ATOM 3073 C C . THR A 1 405 ? -18.686 -18.234 13.635 1.00 93.69 405 THR A C 1
ATOM 3075 O O . THR A 1 405 ? -19.251 -17.183 13.938 1.00 93.69 405 THR A O 1
ATOM 3078 N N . ARG A 1 406 ? -18.119 -18.428 12.440 1.00 91.44 406 ARG A N 1
ATOM 3079 C CA . ARG A 1 406 ? -18.236 -17.489 11.319 1.00 91.44 406 ARG A CA 1
ATOM 3080 C C . ARG A 1 406 ? -19.474 -17.832 10.484 1.00 91.44 406 ARG A C 1
ATOM 3082 O O . ARG A 1 406 ? -19.658 -18.989 10.115 1.00 91.44 406 ARG A O 1
ATOM 3089 N N . ASN A 1 407 ? -20.292 -16.834 10.164 1.00 88.75 407 ASN A N 1
ATOM 3090 C CA . ASN A 1 407 ? -21.459 -16.947 9.291 1.00 88.75 407 ASN A CA 1
ATOM 3091 C C . ASN A 1 407 ? -21.310 -15.966 8.115 1.00 88.75 407 ASN A C 1
ATOM 3093 O O . ASN A 1 407 ? -21.614 -14.782 8.223 1.00 88.75 407 ASN A O 1
ATOM 3097 N N . GLY A 1 408 ? -20.761 -16.428 6.989 1.00 87.06 408 GLY A N 1
ATOM 3098 C CA . GLY A 1 408 ? -20.364 -15.523 5.904 1.00 87.06 408 GLY A CA 1
ATOM 3099 C C . GLY A 1 408 ? -19.291 -14.533 6.373 1.00 87.06 408 GLY A C 1
ATOM 3100 O O . GLY A 1 408 ? -18.227 -14.953 6.821 1.00 87.06 408 GLY A O 1
ATOM 3101 N N . HIS A 1 409 ? -19.574 -13.230 6.289 1.00 89.88 409 HIS A N 1
ATOM 3102 C CA . HIS A 1 409 ? -18.668 -12.168 6.749 1.00 89.88 409 HIS A CA 1
ATOM 3103 C C . HIS A 1 409 ? -18.935 -11.696 8.188 1.00 89.88 409 HIS A C 1
ATOM 3105 O O . HIS A 1 409 ? -18.342 -10.703 8.603 1.00 89.88 409 HIS A O 1
ATOM 3111 N N . THR A 1 410 ? -19.796 -12.375 8.956 1.00 93.44 410 THR A N 1
ATOM 3112 C CA . THR A 1 410 ? -20.080 -12.044 10.363 1.00 93.44 410 THR A CA 1
ATOM 3113 C C . THR A 1 410 ? -19.600 -13.130 11.330 1.00 93.44 410 THR A C 1
ATOM 3115 O O . THR A 1 410 ? -19.329 -14.272 10.946 1.00 93.44 410 THR A O 1
ATOM 3118 N N . LEU A 1 411 ? -19.476 -12.764 12.604 1.00 94.00 411 LEU A N 1
ATOM 3119 C CA . LEU A 1 411 ? -19.181 -13.636 13.736 1.00 94.00 411 LEU A CA 1
ATOM 3120 C C . LEU A 1 411 ? -20.401 -13.708 14.643 1.00 94.00 411 LEU A C 1
ATOM 3122 O O . LEU A 1 411 ? -20.959 -12.676 15.018 1.00 94.00 411 LEU A O 1
ATOM 3126 N N . GLN A 1 412 ? -20.770 -14.925 15.028 1.00 92.00 412 GLN A N 1
ATOM 3127 C CA . GLN A 1 412 ? -21.862 -15.149 15.965 1.00 92.00 412 GLN A CA 1
ATOM 3128 C C . GLN A 1 412 ? -21.369 -14.900 17.390 1.00 92.00 412 GLN A C 1
ATOM 3130 O O . GLN A 1 412 ? -20.524 -15.639 17.903 1.00 92.00 412 GLN A O 1
ATOM 3135 N N . LEU A 1 413 ? -21.908 -13.868 18.030 1.00 91.00 413 LEU A N 1
ATOM 3136 C CA . LEU A 1 413 ? -21.671 -13.549 19.435 1.00 91.00 413 LEU A CA 1
ATOM 3137 C C . LEU A 1 413 ? -22.889 -13.983 20.251 1.00 91.00 413 LEU A C 1
ATOM 3139 O O . LEU A 1 413 ? -24.030 -13.764 19.844 1.00 91.00 413 LEU A O 1
ATOM 3143 N N . SER A 1 414 ? -22.664 -14.635 21.391 1.00 86.94 414 SER A N 1
ATOM 3144 C CA . SER A 1 414 ? -23.721 -15.037 22.321 1.00 86.94 414 SER A CA 1
ATOM 3145 C C . SER A 1 414 ? -23.186 -15.262 23.738 1.00 86.94 414 SER A C 1
ATOM 3147 O O . SER A 1 414 ? -21.982 -15.284 23.974 1.00 86.94 414 SER A O 1
ATOM 3149 N N . GLY A 1 415 ? -24.076 -15.551 24.694 1.00 81.06 415 GLY A N 1
ATOM 3150 C CA . GLY A 1 415 ? -23.663 -15.975 26.039 1.00 81.06 415 GLY A CA 1
ATOM 3151 C C . GLY A 1 415 ? -23.059 -17.375 26.145 1.00 81.06 415 GLY A C 1
ATOM 3152 O O . GLY A 1 415 ? -22.671 -17.775 27.238 1.00 81.06 415 GLY A O 1
ATOM 3153 N N . SER A 1 416 ? -22.986 -18.115 25.039 1.00 82.88 416 SER A N 1
ATOM 3154 C CA . SER A 1 416 ? -22.375 -19.450 24.979 1.00 82.88 416 SER A CA 1
ATOM 3155 C C . SER A 1 416 ? -21.050 -19.490 24.213 1.00 82.88 416 SER A C 1
ATOM 3157 O O . SER A 1 416 ? -20.368 -20.512 24.228 1.00 82.88 416 SER A O 1
ATOM 3159 N N . THR A 1 417 ? -20.678 -18.389 23.559 1.00 86.50 417 THR A N 1
ATOM 3160 C CA . THR A 1 417 ? -19.410 -18.248 22.838 1.00 86.50 417 THR A CA 1
ATOM 3161 C C . THR A 1 417 ? -18.355 -17.601 23.730 1.00 86.50 417 THR A C 1
ATOM 3163 O O . THR A 1 417 ? -18.680 -16.983 24.743 1.00 86.50 417 THR A O 1
ATOM 3166 N N . GLY A 1 418 ? -17.082 -17.737 23.365 1.00 89.94 418 GLY A N 1
ATOM 3167 C CA . GLY A 1 418 ? -16.007 -16.982 23.997 1.00 89.94 418 GLY A CA 1
ATOM 3168 C C . GLY A 1 418 ? -16.079 -15.484 23.695 1.00 89.94 418 GLY A C 1
ATOM 3169 O O . GLY A 1 418 ? -16.893 -15.027 22.892 1.00 89.94 418 GLY A O 1
ATOM 3170 N N . THR A 1 419 ? -15.193 -14.725 24.330 1.00 91.06 419 THR A N 1
ATOM 3171 C CA . THR A 1 419 ? -15.124 -13.264 24.204 1.00 91.06 419 THR A CA 1
ATOM 3172 C C . THR A 1 419 ? -13.803 -12.853 23.557 1.00 91.06 419 THR A C 1
ATOM 3174 O O . THR A 1 419 ? -12.747 -13.146 24.132 1.00 91.06 419 THR A O 1
ATOM 3177 N N . PRO A 1 420 ? -13.809 -12.144 22.413 1.00 94.69 420 PRO A N 1
ATOM 3178 C CA . PRO A 1 420 ? -12.613 -11.474 21.915 1.00 94.69 420 PRO A CA 1
ATOM 3179 C C . PRO A 1 420 ? -12.114 -10.447 22.934 1.00 94.69 420 PRO A C 1
ATOM 3181 O O . PRO A 1 420 ? -12.832 -9.507 23.282 1.00 94.69 420 PRO A O 1
ATOM 3184 N N . THR A 1 421 ? -10.891 -10.656 23.417 1.00 93.50 421 THR A N 1
ATOM 3185 C CA . THR A 1 421 ? -10.254 -9.853 24.462 1.00 93.50 421 THR A CA 1
ATOM 3186 C C . THR A 1 421 ? -8.869 -9.392 24.013 1.00 93.50 421 THR A C 1
ATOM 3188 O O . THR A 1 421 ? -8.049 -10.218 23.604 1.00 93.50 421 THR A O 1
ATOM 3191 N N . LEU A 1 422 ? -8.608 -8.089 24.088 1.00 93.62 422 LEU A N 1
ATOM 3192 C CA . LEU A 1 422 ? -7.315 -7.477 23.790 1.00 93.62 422 LEU A CA 1
ATOM 3193 C C . LEU A 1 422 ? -6.290 -7.831 24.874 1.00 93.62 422 LEU A C 1
ATOM 3195 O O . LEU A 1 422 ? -6.638 -8.037 26.037 1.00 93.62 422 LEU A O 1
ATOM 3199 N N . ALA A 1 423 ? -5.007 -7.865 24.509 1.00 91.06 423 ALA A N 1
ATOM 3200 C CA . ALA A 1 423 ? -3.927 -8.120 25.469 1.00 91.06 423 ALA A CA 1
ATOM 3201 C C . ALA A 1 423 ? -3.765 -6.980 26.493 1.00 91.06 423 ALA A C 1
ATOM 3203 O O . ALA A 1 423 ? -3.444 -7.216 27.659 1.00 91.06 423 ALA A O 1
ATOM 3204 N N . THR A 1 424 ? -3.995 -5.745 26.051 1.00 89.31 424 THR A N 1
ATOM 3205 C CA . THR A 1 424 ? -3.967 -4.528 26.865 1.00 89.31 424 THR A CA 1
ATOM 3206 C C . THR A 1 424 ? -5.136 -3.642 26.476 1.00 89.31 424 THR A C 1
ATOM 3208 O O . THR A 1 424 ? -5.467 -3.554 25.296 1.00 89.31 424 THR A O 1
ATOM 3211 N N . ARG A 1 425 ? -5.726 -2.940 27.448 1.00 88.69 425 ARG A N 1
ATOM 3212 C CA . ARG A 1 425 ? -6.770 -1.953 27.156 1.00 88.69 425 ARG A CA 1
ATOM 3213 C C . ARG A 1 425 ? -6.253 -0.871 26.210 1.00 88.69 425 ARG A C 1
ATOM 3215 O O . ARG A 1 425 ? -5.154 -0.358 26.416 1.00 88.69 425 ARG A O 1
ATOM 3222 N N . ALA A 1 426 ? -7.078 -0.486 25.244 1.00 90.38 426 ALA A N 1
ATOM 3223 C CA . ALA A 1 426 ? -6.765 0.545 24.264 1.00 90.38 426 ALA A CA 1
ATOM 3224 C C . ALA A 1 426 ? -7.872 1.604 24.211 1.00 90.38 426 ALA A C 1
ATOM 3226 O O . ALA A 1 426 ? -9.054 1.296 24.376 1.00 90.38 426 ALA A O 1
ATOM 3227 N N . SER A 1 427 ? -7.479 2.864 24.015 1.00 89.88 427 SER A N 1
ATOM 3228 C CA . SER A 1 427 ? -8.404 3.999 23.977 1.00 89.88 427 SER A CA 1
ATOM 3229 C C . SER A 1 427 ? -9.047 4.128 22.600 1.00 89.88 427 SER A C 1
ATOM 3231 O O . SER A 1 427 ? -8.353 4.042 21.588 1.00 89.88 427 SER A O 1
ATOM 3233 N N . ILE A 1 428 ? -10.356 4.383 22.560 1.00 91.44 428 ILE A N 1
ATOM 3234 C CA . ILE A 1 428 ? -11.060 4.828 21.341 1.00 91.44 428 ILE A CA 1
ATOM 3235 C C . ILE A 1 428 ? -11.401 6.326 21.367 1.00 91.44 428 ILE A C 1
ATOM 3237 O O . ILE A 1 428 ? -12.219 6.795 20.577 1.00 91.44 428 ILE A O 1
ATOM 3241 N N . MET A 1 429 ? -10.803 7.092 22.285 1.00 90.06 429 MET A N 1
ATOM 3242 C CA . MET A 1 429 ? -10.935 8.548 22.292 1.00 90.06 429 MET A CA 1
ATOM 3243 C C . MET A 1 429 ? -10.290 9.146 21.035 1.00 90.06 429 MET A C 1
ATOM 3245 O O . MET A 1 429 ? -9.175 8.785 20.668 1.00 90.06 429 MET A O 1
ATOM 3249 N N . GLY A 1 430 ? -10.988 10.067 20.371 1.00 92.19 430 GLY A N 1
ATOM 3250 C CA . GLY A 1 430 ? -10.548 10.651 19.105 1.00 92.19 430 GLY A CA 1
ATOM 3251 C C . GLY A 1 430 ? -10.727 9.723 17.899 1.00 92.19 430 GLY A C 1
ATOM 3252 O O . GLY A 1 430 ? -10.063 9.929 16.886 1.00 92.19 430 GLY A O 1
ATOM 3253 N N . ILE A 1 431 ? -11.584 8.699 17.987 1.00 94.25 431 ILE A N 1
ATOM 3254 C CA . ILE A 1 431 ? -11.816 7.718 16.917 1.00 94.25 431 ILE A CA 1
ATOM 3255 C C . ILE A 1 431 ? -13.295 7.724 16.502 1.00 94.25 431 ILE A C 1
ATOM 3257 O O . ILE A 1 431 ? -14.198 7.739 17.342 1.00 94.25 431 ILE A O 1
ATOM 3261 N N . ARG A 1 432 ? -13.549 7.660 15.188 1.00 96.31 432 ARG A N 1
ATOM 3262 C CA . ARG A 1 432 ? -14.814 7.174 14.628 1.00 96.31 432 ARG A CA 1
ATOM 3263 C C . ARG A 1 432 ? -14.745 5.653 14.552 1.00 96.31 432 ARG A C 1
ATOM 3265 O O . ARG A 1 432 ? -14.118 5.106 13.643 1.00 96.31 432 ARG A O 1
ATOM 3272 N N . LEU A 1 433 ? -15.360 4.978 15.518 1.00 97.06 433 LEU A N 1
ATOM 3273 C CA . LEU A 1 433 ? -15.482 3.524 15.525 1.00 97.06 433 LEU A CA 1
ATOM 3274 C C . LEU A 1 433 ? -16.714 3.126 14.713 1.00 97.06 433 LEU A C 1
ATOM 3276 O O . LEU A 1 433 ? -17.813 3.610 14.972 1.00 97.06 433 LEU A O 1
ATOM 3280 N N . MET A 1 434 ? -16.531 2.245 13.742 1.00 97.69 434 MET A N 1
ATOM 3281 C CA . MET A 1 434 ? -17.540 1.797 12.791 1.00 97.69 434 MET A CA 1
ATOM 3282 C C . MET A 1 434 ? -17.629 0.278 12.863 1.00 97.69 434 MET A C 1
ATOM 3284 O O . MET A 1 434 ? -16.598 -0.391 12.845 1.00 97.69 434 MET A O 1
ATOM 3288 N N . TRP A 1 435 ? -18.829 -0.286 12.921 1.00 96.12 435 TRP A N 1
ATOM 3289 C CA . TRP A 1 435 ? -18.995 -1.734 12.862 1.00 96.12 435 TRP A CA 1
ATOM 3290 C C . TRP A 1 435 ? -20.311 -2.124 12.203 1.00 96.12 435 TRP A C 1
ATOM 3292 O O . TRP A 1 435 ? -21.310 -1.405 12.268 1.00 96.12 435 TRP A O 1
ATOM 3302 N N . VAL A 1 436 ? -20.308 -3.287 11.562 1.00 95.56 436 VAL A N 1
ATOM 3303 C CA . VAL A 1 436 ? -21.511 -3.873 10.966 1.00 95.56 436 VAL A CA 1
ATOM 3304 C C . VAL A 1 436 ? -22.127 -4.860 11.948 1.00 95.56 436 VAL A C 1
ATOM 3306 O O . VAL A 1 436 ? -21.410 -5.656 12.550 1.00 95.56 436 VAL A O 1
ATOM 3309 N N . MET A 1 437 ? -23.446 -4.829 12.136 1.00 93.00 437 MET A N 1
ATOM 3310 C CA . MET A 1 437 ? -24.112 -5.745 13.065 1.00 93.00 437 MET A CA 1
ATOM 3311 C C . MET A 1 437 ? -25.565 -6.013 12.681 1.00 93.00 437 MET A C 1
ATOM 3313 O O . MET A 1 437 ? -26.278 -5.089 12.287 1.00 93.00 437 MET A O 1
ATOM 3317 N N . ASP A 1 438 ? -26.014 -7.259 12.852 1.00 90.56 438 ASP A N 1
ATOM 3318 C CA . ASP A 1 438 ? -27.438 -7.600 12.855 1.00 90.56 438 ASP A CA 1
ATOM 3319 C C . ASP A 1 438 ? -28.020 -7.447 14.262 1.00 90.56 438 ASP A C 1
ATOM 3321 O O . ASP A 1 438 ? -27.534 -8.027 15.236 1.00 90.56 438 ASP A O 1
ATOM 3325 N N . CYS A 1 439 ? -29.091 -6.666 14.359 1.00 77.81 439 CYS A N 1
ATOM 3326 C CA . CYS A 1 439 ? -29.765 -6.361 15.613 1.00 77.81 439 CYS A CA 1
ATOM 3327 C C . CYS A 1 439 ? -30.856 -7.365 16.016 1.00 77.81 439 CYS A C 1
ATOM 3329 O O . CYS A 1 439 ? -31.452 -7.199 17.081 1.00 77.81 439 CYS A O 1
ATOM 3331 N N . ALA A 1 440 ? -31.124 -8.399 15.211 1.00 81.44 440 ALA A N 1
ATOM 3332 C CA . ALA A 1 440 ? -32.196 -9.370 15.457 1.00 81.44 440 ALA A CA 1
ATOM 3333 C C . ALA A 1 440 ? -32.087 -10.092 16.812 1.00 81.44 440 ALA A C 1
ATOM 3335 O O . ALA A 1 440 ? -33.102 -10.472 17.398 1.00 81.44 440 ALA A O 1
ATOM 3336 N N . GLY A 1 441 ? -30.865 -10.274 17.319 1.00 77.25 441 GLY A N 1
ATOM 3337 C CA . GLY A 1 441 ? -30.597 -10.913 18.607 1.00 77.25 441 GLY A CA 1
ATOM 3338 C C . GLY A 1 441 ? -30.620 -9.969 19.810 1.00 77.25 441 GLY A C 1
ATOM 3339 O O . GLY A 1 441 ? -30.480 -10.443 20.938 1.00 77.25 441 GLY A O 1
ATOM 3340 N N . LEU A 1 442 ? -30.797 -8.655 19.608 1.00 77.75 442 LEU A N 1
ATOM 3341 C CA . LEU A 1 442 ? -30.660 -7.691 20.694 1.00 77.75 442 LEU A CA 1
ATOM 3342 C C . LEU A 1 442 ? -31.747 -7.873 21.760 1.00 77.75 442 LEU A C 1
ATOM 3344 O O . LEU A 1 442 ? -32.946 -7.831 21.487 1.00 77.75 442 LEU A O 1
ATOM 3348 N N . THR A 1 443 ? -31.322 -7.996 23.018 1.00 76.00 443 THR A N 1
ATOM 3349 C CA . THR A 1 443 ? -32.206 -7.962 24.191 1.00 76.00 443 THR A CA 1
ATOM 3350 C C . THR A 1 443 ? -31.944 -6.711 25.033 1.00 76.00 443 THR A C 1
ATOM 3352 O O . THR A 1 443 ? -31.223 -5.794 24.639 1.00 76.00 443 THR A O 1
ATOM 3355 N N . ALA A 1 444 ? -32.542 -6.623 26.224 1.00 74.19 444 ALA A N 1
ATOM 3356 C CA . ALA A 1 444 ? -32.299 -5.496 27.116 1.00 74.19 444 ALA A CA 1
ATOM 3357 C C . ALA A 1 444 ? -30.830 -5.448 27.591 1.00 74.19 444 ALA A C 1
ATOM 3359 O O . ALA A 1 444 ? -30.332 -6.423 28.146 1.00 74.19 444 ALA A O 1
ATOM 3360 N N . ASN A 1 445 ? -30.191 -4.278 27.449 1.00 77.56 445 ASN A N 1
ATOM 3361 C CA . ASN A 1 445 ? -28.909 -3.915 28.073 1.00 77.56 445 ASN A CA 1
ATOM 3362 C C . ASN A 1 445 ? -27.695 -4.751 27.621 1.00 77.56 445 ASN A C 1
ATOM 3364 O O . ASN A 1 445 ? -26.950 -5.278 28.449 1.00 77.56 445 ASN A O 1
ATOM 3368 N N . MET A 1 446 ? -27.493 -4.850 26.307 1.00 84.25 446 MET A N 1
ATOM 3369 C CA . MET A 1 446 ? -26.346 -5.539 25.711 1.00 84.25 446 MET A CA 1
ATOM 3370 C C . MET A 1 446 ? -25.108 -4.652 25.632 1.00 84.25 446 MET A C 1
ATOM 3372 O O . MET A 1 446 ? -25.209 -3.439 25.440 1.00 84.25 446 MET A O 1
ATOM 3376 N N . ARG A 1 447 ? -23.937 -5.281 25.768 1.00 86.50 447 ARG A N 1
ATOM 3377 C CA . ARG A 1 447 ? -22.622 -4.631 25.785 1.00 86.50 447 ARG A CA 1
ATOM 3378 C C . ARG A 1 447 ? -21.900 -4.910 24.476 1.00 86.50 447 ARG A C 1
ATOM 3380 O O . ARG A 1 447 ? -21.534 -6.049 24.212 1.00 86.50 447 ARG A O 1
ATOM 3387 N N . LEU A 1 448 ? -21.737 -3.872 23.665 1.00 89.31 448 LEU A N 1
ATOM 3388 C CA . LEU A 1 448 ? -21.076 -3.956 22.365 1.00 89.31 448 LEU A CA 1
ATOM 3389 C C . LEU A 1 448 ? -19.560 -4.016 22.520 1.00 89.31 448 LEU A C 1
ATOM 3391 O O . LEU A 1 448 ? -18.910 -4.870 21.931 1.00 89.31 448 LEU A O 1
ATOM 3395 N N . PHE A 1 449 ? -19.025 -3.132 23.358 1.00 91.25 449 PHE A N 1
ATOM 3396 C CA . PHE A 1 449 ? -17.621 -3.096 23.738 1.00 91.25 449 PHE A CA 1
ATOM 3397 C C . PHE A 1 449 ? -17.526 -2.764 25.221 1.00 91.25 449 PHE A C 1
ATOM 3399 O O . PHE A 1 449 ? -18.395 -2.064 25.755 1.00 91.25 449 PHE A O 1
ATOM 3406 N N . GLY A 1 450 ? -16.464 -3.205 25.882 1.00 88.50 450 GLY A N 1
ATOM 3407 C CA . GLY A 1 450 ? -16.208 -2.763 27.241 1.00 88.50 450 GLY A CA 1
ATOM 3408 C C . GLY A 1 450 ? -14.816 -3.069 27.763 1.00 88.50 450 GLY A C 1
ATOM 3409 O O . GLY A 1 450 ? -13.943 -3.515 27.024 1.00 88.50 450 GLY A O 1
ATOM 3410 N N . SER A 1 451 ? -14.639 -2.789 29.048 1.00 84.81 451 SER A N 1
ATOM 3411 C CA . SER A 1 451 ? -13.451 -3.086 29.845 1.00 84.81 451 SER A CA 1
ATOM 3412 C C . SER A 1 451 ? -13.871 -3.814 31.118 1.00 84.81 451 SER A C 1
ATOM 3414 O O . SER A 1 451 ? -14.916 -3.486 31.676 1.00 84.81 451 SER A O 1
ATOM 3416 N N . ASP A 1 452 ? -13.066 -4.769 31.580 1.00 73.56 452 ASP A N 1
ATOM 3417 C CA . ASP A 1 452 ? -13.226 -5.433 32.885 1.00 73.56 452 ASP A CA 1
ATOM 3418 C C . ASP A 1 452 ? -11.865 -5.534 33.567 1.00 73.56 452 ASP A C 1
ATOM 3420 O O . ASP A 1 452 ? -11.161 -6.546 33.476 1.00 73.56 452 ASP A O 1
ATOM 3424 N N . VAL A 1 453 ? -11.472 -4.444 34.223 1.00 70.88 453 VAL A N 1
ATOM 3425 C CA . VAL A 1 453 ? -10.234 -4.414 34.998 1.00 70.88 453 VAL A CA 1
ATOM 3426 C C . VAL A 1 453 ? -10.574 -3.997 36.415 1.00 70.88 453 VAL A C 1
ATOM 3428 O O . VAL A 1 453 ? -10.798 -2.822 36.717 1.00 70.88 453 VAL A O 1
ATOM 3431 N N . ALA A 1 454 ? -10.583 -4.997 37.297 1.00 63.09 454 ALA A N 1
ATOM 3432 C CA . ALA A 1 454 ? -10.893 -4.839 38.709 1.00 63.09 454 ALA A CA 1
ATOM 3433 C C . ALA A 1 454 ? -10.125 -3.664 39.343 1.00 63.09 454 ALA A C 1
ATOM 3435 O O . ALA A 1 454 ? -8.901 -3.577 39.253 1.00 63.09 454 ALA A O 1
ATOM 3436 N N . GLY A 1 455 ? -10.857 -2.778 40.026 1.00 61.91 455 GLY A N 1
ATOM 3437 C CA . GLY A 1 455 ? -10.287 -1.624 40.727 1.00 61.91 455 GLY A CA 1
ATOM 3438 C C . GLY A 1 455 ? -9.972 -0.413 39.842 1.00 61.91 455 GLY A C 1
ATOM 3439 O O . GLY A 1 455 ? -9.313 0.508 40.317 1.00 61.91 455 GLY A O 1
ATOM 3440 N N . THR A 1 456 ? -10.434 -0.394 38.589 1.00 68.19 456 THR A N 1
ATOM 3441 C CA . THR A 1 456 ? -10.304 0.757 37.681 1.00 68.19 456 THR A CA 1
ATOM 3442 C C . THR A 1 456 ? -11.663 1.215 37.150 1.00 68.19 456 THR A C 1
ATOM 3444 O O . THR A 1 456 ? -12.682 0.584 37.432 1.00 68.19 456 THR A O 1
ATOM 3447 N N . ASP A 1 457 ? -11.681 2.325 36.410 1.00 69.31 457 ASP A N 1
ATOM 3448 C CA . ASP A 1 457 ? -12.875 2.769 35.695 1.00 69.31 457 ASP A CA 1
ATOM 3449 C C . ASP A 1 457 ? -13.162 1.806 34.540 1.00 69.31 457 ASP A C 1
ATOM 3451 O O . ASP A 1 457 ? -12.397 1.720 33.576 1.00 69.31 457 ASP A O 1
ATOM 3455 N N . ASP A 1 458 ? -14.270 1.077 34.641 1.00 76.69 458 ASP A N 1
ATOM 3456 C CA . ASP A 1 458 ? -14.761 0.266 33.535 1.00 76.69 458 ASP A CA 1
ATOM 3457 C C . ASP A 1 458 ? -15.542 1.163 32.576 1.00 76.69 458 ASP A C 1
ATOM 3459 O O . ASP A 1 458 ? -16.457 1.871 33.003 1.00 76.69 458 ASP A O 1
ATOM 3463 N N . TYR A 1 459 ? -15.210 1.121 31.288 1.00 81.75 459 TYR A N 1
ATOM 3464 C CA . TYR A 1 459 ? -15.962 1.789 30.229 1.00 81.75 459 TYR A CA 1
ATOM 3465 C C . TYR A 1 459 ? -16.736 0.766 29.419 1.00 81.75 459 TYR A C 1
ATOM 3467 O O . TYR A 1 459 ? -16.246 -0.328 29.150 1.00 81.75 459 TYR A O 1
ATOM 3475 N N . GLU A 1 460 ? -17.955 1.116 29.024 1.00 86.69 460 GLU A N 1
ATOM 3476 C CA . GLU A 1 460 ? -18.789 0.253 28.201 1.00 86.69 460 GLU A CA 1
ATOM 3477 C C . GLU A 1 460 ? -19.567 1.051 27.160 1.00 86.69 460 GLU A C 1
ATOM 3479 O O . GLU A 1 460 ? -20.133 2.111 27.448 1.00 86.69 460 GLU A O 1
ATOM 3484 N N . LEU A 1 461 ? -19.668 0.470 25.967 1.00 88.31 461 LEU A N 1
ATOM 3485 C CA . LEU A 1 461 ? -20.660 0.834 24.975 1.00 88.31 461 LEU A CA 1
ATOM 3486 C C . LEU A 1 461 ? -21.857 -0.111 25.067 1.00 88.31 461 LEU A C 1
ATOM 3488 O O . LEU A 1 461 ? -21.704 -1.330 24.956 1.00 88.31 461 LEU A O 1
ATOM 3492 N N . ARG A 1 462 ? -23.063 0.443 25.207 1.00 86.75 462 ARG A N 1
ATOM 3493 C CA . ARG A 1 462 ? -24.284 -0.341 25.403 1.00 86.75 462 ARG A CA 1
ATOM 3494 C C . ARG A 1 462 ? -25.401 -0.004 24.430 1.00 86.75 462 ARG A C 1
ATOM 3496 O O . ARG A 1 462 ? -25.573 1.146 24.024 1.00 86.75 462 ARG A O 1
ATOM 3503 N N . MET A 1 463 ? -26.233 -1.013 24.178 1.00 85.25 463 MET A N 1
ATOM 3504 C CA . MET A 1 463 ? -27.527 -0.885 23.510 1.00 85.25 463 MET A CA 1
ATOM 3505 C C . MET A 1 463 ? -28.657 -1.426 24.391 1.00 85.25 463 MET A C 1
ATOM 3507 O O . MET A 1 463 ? -28.546 -2.492 24.999 1.00 85.25 463 MET A O 1
ATOM 3511 N N . ILE A 1 464 ? -29.773 -0.697 24.461 1.00 79.12 464 ILE A N 1
ATOM 3512 C CA . ILE A 1 464 ? -31.001 -1.150 25.130 1.00 79.12 464 ILE A CA 1
ATOM 3513 C C . ILE A 1 464 ? -32.186 -1.047 24.179 1.00 79.12 464 ILE A C 1
ATOM 3515 O O . ILE A 1 464 ? -32.615 0.060 23.848 1.00 79.12 464 ILE A O 1
ATOM 3519 N N . VAL A 1 465 ? -32.769 -2.199 23.843 1.00 75.12 465 VAL A N 1
ATOM 3520 C CA . VAL A 1 465 ? -33.937 -2.298 22.952 1.00 75.12 465 VAL A CA 1
ATOM 3521 C C . VAL A 1 465 ? -35.184 -1.653 23.556 1.00 75.12 465 VAL A C 1
ATOM 3523 O O . VAL A 1 465 ? -35.871 -0.899 22.883 1.00 75.12 465 VAL A O 1
ATOM 3526 N N . ALA A 1 466 ? -35.453 -1.864 24.851 1.00 70.38 466 ALA A N 1
ATOM 3527 C CA . ALA A 1 466 ? -36.672 -1.364 25.506 1.00 70.38 466 ALA A CA 1
ATOM 3528 C C . ALA A 1 466 ? -36.850 0.168 25.439 1.00 70.38 466 ALA A C 1
ATOM 3530 O O . ALA A 1 466 ? -37.965 0.662 25.584 1.00 70.38 466 ALA A O 1
ATOM 3531 N N . PHE A 1 467 ? -35.761 0.911 25.221 1.00 68.69 467 PHE A N 1
ATOM 3532 C CA . PHE A 1 467 ? -35.766 2.371 25.136 1.00 68.69 467 PHE A CA 1
ATOM 3533 C C . PHE A 1 467 ? -35.198 2.896 23.816 1.00 68.69 467 PHE A C 1
ATOM 3535 O O . PHE A 1 467 ? -35.029 4.106 23.696 1.00 68.69 467 PHE A O 1
ATOM 3542 N N . ASN A 1 468 ? -34.881 2.009 22.859 1.00 75.56 468 ASN A N 1
ATOM 3543 C CA . ASN A 1 468 ? -34.115 2.334 21.655 1.00 75.56 468 ASN A CA 1
ATOM 3544 C C . ASN A 1 468 ? -32.938 3.246 22.002 1.00 75.56 468 ASN A C 1
ATOM 3546 O O . ASN A 1 468 ? -32.892 4.408 21.628 1.00 75.56 468 ASN A O 1
ATOM 3550 N N . ARG A 1 469 ? -32.034 2.767 22.853 1.00 79.69 469 ARG A N 1
ATOM 3551 C CA . ARG A 1 469 ? -30.963 3.597 23.408 1.00 79.69 469 ARG A CA 1
ATOM 3552 C C . ARG A 1 469 ? -29.601 3.050 23.019 1.00 79.69 469 ARG A C 1
ATOM 3554 O O . ARG A 1 469 ? -29.373 1.854 23.191 1.00 79.69 469 ARG A O 1
ATOM 3561 N N . ILE A 1 470 ? -28.713 3.929 22.559 1.00 84.94 470 ILE A N 1
ATOM 3562 C CA . ILE A 1 470 ? -27.270 3.676 22.428 1.00 84.94 470 ILE A CA 1
ATOM 3563 C C . ILE A 1 470 ? -26.581 4.634 23.387 1.00 84.94 470 ILE A C 1
ATOM 3565 O O . ILE A 1 470 ? -26.903 5.825 23.408 1.00 84.94 470 ILE A O 1
ATOM 3569 N N . TYR A 1 471 ? -25.694 4.125 24.235 1.00 82.75 471 TYR A N 1
ATOM 3570 C CA . TYR A 1 471 ? -25.062 4.970 25.235 1.00 82.75 471 TYR A CA 1
ATOM 3571 C C . TYR A 1 471 ? -23.732 4.438 25.756 1.00 82.75 471 TYR A C 1
ATOM 3573 O O . TYR A 1 471 ? -23.495 3.231 25.785 1.00 82.75 471 TYR A O 1
ATOM 3581 N N . ALA A 1 472 ? -22.901 5.370 26.216 1.00 82.75 472 ALA A N 1
ATOM 3582 C CA . ALA A 1 472 ? -21.677 5.094 26.945 1.00 82.75 472 ALA A CA 1
ATOM 3583 C C . ALA A 1 472 ? -21.941 5.098 28.458 1.00 82.75 472 ALA A C 1
ATOM 3585 O O . ALA A 1 472 ? -22.665 5.954 28.985 1.00 82.75 472 ALA A O 1
ATOM 3586 N N . TRP A 1 473 ? -21.347 4.142 29.160 1.00 81.75 473 TRP A N 1
ATOM 3587 C CA . TRP A 1 473 ? -21.512 3.948 30.597 1.00 81.75 473 TRP A CA 1
ATOM 3588 C C . TRP A 1 473 ? -20.167 3.695 31.267 1.00 81.75 473 TRP A C 1
ATOM 3590 O O . TRP A 1 473 ? -19.291 3.079 30.662 1.00 81.75 473 TRP A O 1
ATOM 3600 N N . THR A 1 474 ? -20.015 4.156 32.510 1.00 78.38 474 THR A N 1
ATOM 3601 C CA . THR A 1 474 ? -18.832 3.863 33.324 1.00 78.38 474 THR A CA 1
ATOM 3602 C C . THR A 1 474 ? -19.170 3.494 34.764 1.00 78.38 474 THR A C 1
ATOM 3604 O O . THR A 1 474 ? -20.185 3.939 35.309 1.00 78.38 474 THR A O 1
ATOM 3607 N N . ASN A 1 475 ? -18.300 2.702 35.392 1.00 72.69 475 ASN A N 1
ATOM 3608 C CA . ASN A 1 475 ? -18.284 2.459 36.831 1.00 72.69 475 ASN A CA 1
ATOM 3609 C C . ASN A 1 475 ? -17.077 3.162 37.463 1.00 72.69 475 ASN A C 1
ATOM 3611 O O . ASN A 1 475 ? -16.000 2.579 37.554 1.00 72.69 475 ASN A O 1
ATOM 3615 N N . ASN A 1 476 ? -17.258 4.408 37.898 1.00 63.72 476 ASN A N 1
ATOM 3616 C CA . ASN A 1 476 ? -16.165 5.223 38.427 1.00 63.72 476 ASN A CA 1
ATOM 3617 C C . ASN A 1 476 ? -15.617 4.617 39.745 1.00 63.72 476 ASN A C 1
ATOM 3619 O O . ASN A 1 476 ? -16.344 4.468 40.738 1.00 63.72 476 ASN A O 1
ATOM 3623 N N . GLY A 1 477 ? -14.346 4.210 39.743 1.00 56.25 477 GLY A N 1
ATOM 3624 C CA . GLY A 1 477 ? -13.609 3.697 40.902 1.00 56.25 477 GLY A CA 1
ATOM 3625 C C . GLY A 1 477 ? -14.095 2.365 41.486 1.00 56.25 477 GLY A C 1
ATOM 3626 O O . GLY A 1 477 ? -13.873 2.111 42.670 1.00 56.25 477 GLY A O 1
ATOM 3627 N N . GLY A 1 478 ? -14.812 1.528 40.725 1.00 54.06 478 GLY A N 1
ATOM 3628 C CA . GLY A 1 478 ? -15.307 0.229 41.214 1.00 54.06 478 GLY A CA 1
ATOM 3629 C C . GLY A 1 478 ? -16.348 0.311 42.348 1.00 54.06 478 GLY A C 1
ATOM 3630 O O . GLY A 1 478 ? -16.679 -0.701 42.966 1.00 54.06 478 GLY A O 1
ATOM 3631 N N . THR A 1 479 ? -16.899 1.498 42.631 1.00 50.06 479 THR A N 1
ATOM 3632 C CA . THR A 1 479 ? -17.769 1.758 43.799 1.00 50.06 479 THR A CA 1
ATOM 3633 C C . THR A 1 479 ? -19.249 1.394 43.602 1.00 50.06 479 THR A C 1
ATOM 3635 O O . THR A 1 479 ? -20.091 1.746 44.423 1.00 50.06 479 THR A O 1
ATOM 3638 N N . SER A 1 480 ? -19.602 0.639 42.556 1.00 52.34 480 SER A N 1
ATOM 3639 C CA . SER A 1 480 ? -20.989 0.249 42.211 1.00 52.34 480 SER A CA 1
ATOM 3640 C C . SER A 1 480 ? -21.931 1.416 41.860 1.00 52.34 480 SER A C 1
ATOM 3642 O O . SER A 1 480 ? -23.092 1.184 41.517 1.00 52.34 480 SER A O 1
ATOM 3644 N N . ALA A 1 481 ? -21.460 2.666 41.896 1.00 58.94 481 ALA A N 1
ATOM 3645 C CA . ALA A 1 481 ? -22.216 3.850 41.505 1.00 58.94 481 ALA A CA 1
ATOM 3646 C C . ALA A 1 481 ? -22.002 4.142 40.011 1.00 58.94 481 ALA A C 1
ATOM 3648 O O . ALA A 1 481 ? -21.295 5.072 39.629 1.00 58.94 481 ALA A O 1
ATOM 3649 N N . GLY A 1 482 ? -22.606 3.311 39.159 1.00 66.12 482 GLY A N 1
ATOM 3650 C CA . GLY A 1 482 ? -22.531 3.470 37.708 1.00 66.12 482 GLY A CA 1
ATOM 3651 C C . GLY A 1 482 ? -23.066 4.824 37.234 1.00 66.12 482 GLY A C 1
ATOM 3652 O O . GLY A 1 482 ? -24.140 5.254 37.657 1.00 66.12 482 GLY A O 1
ATOM 3653 N N . GLN A 1 483 ? -22.352 5.463 36.310 1.00 71.75 483 GLN A N 1
ATOM 3654 C CA . GLN A 1 483 ? -22.734 6.737 35.708 1.00 71.75 483 GLN A CA 1
ATOM 3655 C C . GLN A 1 483 ? -22.978 6.570 34.206 1.00 71.75 483 GLN A C 1
ATOM 3657 O O . GLN A 1 483 ? -22.193 5.956 33.481 1.00 71.75 483 GLN A O 1
ATOM 3662 N N . ASN A 1 484 ? -24.088 7.133 33.726 1.00 72.50 484 ASN A N 1
ATOM 3663 C CA . ASN A 1 484 ? -24.303 7.291 32.293 1.00 72.50 484 ASN A CA 1
ATOM 3664 C C . ASN A 1 484 ? -23.446 8.464 31.822 1.00 72.50 484 ASN A C 1
ATOM 3666 O O . ASN A 1 484 ? -23.749 9.610 32.148 1.00 72.50 484 ASN A O 1
ATOM 3670 N N . ILE A 1 485 ? -22.406 8.169 31.050 1.00 70.94 485 ILE A N 1
ATOM 3671 C CA . ILE A 1 485 ? -21.547 9.192 30.444 1.00 70.94 485 ILE A CA 1
ATOM 3672 C C . ILE A 1 485 ? -22.325 9.950 29.370 1.00 70.94 485 ILE A C 1
ATOM 3674 O O . ILE A 1 485 ? -22.202 11.162 29.210 1.00 70.94 485 ILE A O 1
ATOM 3678 N N . HIS A 1 486 ? -23.175 9.210 28.666 1.00 71.56 486 HIS A N 1
ATOM 3679 C CA . HIS A 1 486 ? -24.156 9.743 27.745 1.00 71.56 486 HIS A CA 1
ATOM 3680 C C . HIS A 1 486 ? -25.472 8.974 27.891 1.00 71.56 486 HIS A C 1
ATOM 3682 O O . HIS A 1 486 ? -25.508 7.827 28.334 1.00 71.56 486 HIS A O 1
ATOM 3688 N N . SER A 1 487 ? -26.583 9.619 27.554 1.00 64.88 487 SER A N 1
ATOM 3689 C CA . SER A 1 487 ? -27.917 9.026 27.492 1.00 64.88 487 SER A CA 1
ATOM 3690 C C . SER A 1 487 ? -28.681 9.617 26.316 1.00 64.88 487 SER A C 1
ATOM 3692 O O . SER A 1 487 ? -29.160 10.741 26.423 1.00 64.88 487 SER A O 1
ATOM 3694 N N . GLY A 1 488 ? -28.859 8.877 25.222 1.00 70.38 488 GLY A N 1
ATOM 3695 C CA . GLY A 1 488 ? -29.713 9.319 24.118 1.00 70.38 488 GLY A CA 1
ATOM 3696 C C . GLY A 1 488 ? -30.625 8.202 23.634 1.00 70.38 488 GLY A C 1
ATOM 3697 O O . GLY A 1 488 ? -30.152 7.103 23.347 1.00 70.38 488 GLY A O 1
ATOM 3698 N N . ASN A 1 489 ? -31.928 8.474 23.555 1.00 78.50 489 ASN A N 1
ATOM 3699 C CA . ASN A 1 489 ? -32.852 7.577 22.869 1.00 78.50 489 ASN A CA 1
ATOM 3700 C C . ASN A 1 489 ? -32.710 7.836 21.366 1.00 78.50 489 ASN A C 1
ATOM 3702 O O . ASN A 1 489 ? -33.012 8.929 20.889 1.00 78.50 489 ASN A O 1
ATOM 3706 N N . TYR A 1 490 ? -32.233 6.830 20.649 1.00 80.88 490 TYR A N 1
ATOM 3707 C CA . TYR A 1 490 ? -31.996 6.826 19.220 1.00 80.88 490 TYR A CA 1
ATOM 3708 C C . TYR A 1 490 ? -32.761 5.667 18.605 1.00 80.88 490 TYR A C 1
ATOM 3710 O O . TYR A 1 490 ? -32.497 4.509 18.912 1.00 80.88 490 TYR A O 1
ATOM 3718 N N . THR A 1 491 ? -33.710 5.956 17.725 1.00 80.00 491 THR A N 1
ATOM 3719 C CA . THR A 1 491 ? -34.405 4.897 16.994 1.00 80.00 491 THR A CA 1
ATOM 3720 C C . THR A 1 491 ? -33.407 4.165 16.103 1.00 80.00 491 THR A C 1
ATOM 3722 O O . THR A 1 491 ? -32.795 4.785 15.238 1.00 80.00 491 THR A O 1
ATOM 3725 N N . TYR A 1 492 ? -33.265 2.855 16.299 1.00 80.06 492 TYR A N 1
ATOM 3726 C CA . TYR A 1 492 ? -32.489 1.982 15.425 1.00 80.06 492 TYR A CA 1
ATOM 3727 C C . TYR A 1 492 ? -33.301 0.734 15.043 1.00 80.06 492 TYR A C 1
ATOM 3729 O O . TYR A 1 492 ? -34.198 0.329 15.790 1.00 80.06 492 TYR A O 1
ATOM 3737 N N . PRO A 1 493 ? -33.019 0.127 13.881 1.00 82.81 493 PRO A N 1
ATOM 3738 C CA . PRO A 1 493 ? -33.646 -1.112 13.443 1.00 82.81 493 PRO A CA 1
ATOM 3739 C C . PRO A 1 493 ? -33.339 -2.276 14.386 1.00 82.81 493 PRO A C 1
ATOM 3741 O O . PRO A 1 493 ? -32.231 -2.407 14.897 1.00 82.81 493 PRO A O 1
ATOM 3744 N N . THR A 1 494 ? -34.318 -3.153 14.596 1.00 79.31 494 THR A N 1
ATOM 3745 C CA . THR A 1 494 ? -34.182 -4.345 15.453 1.00 79.31 494 THR A CA 1
ATOM 3746 C C . THR A 1 494 ? -33.958 -5.627 14.653 1.00 79.31 494 THR A C 1
ATOM 3748 O O . THR A 1 494 ? -34.141 -6.715 15.181 1.00 79.31 494 THR A O 1
ATOM 3751 N N . SER A 1 495 ? -33.651 -5.523 13.363 1.00 84.56 495 SER A N 1
ATOM 3752 C CA . SER A 1 495 ? -33.422 -6.668 12.482 1.00 84.56 495 SER A CA 1
ATOM 3753 C C . SER A 1 495 ? -32.664 -6.236 11.240 1.00 84.56 495 SER A C 1
ATOM 3755 O O . SER A 1 495 ? -32.941 -5.153 10.724 1.00 84.56 495 SER A O 1
ATOM 3757 N N . GLY A 1 496 ? -31.837 -7.131 10.709 1.00 88.44 496 GLY A N 1
ATOM 3758 C CA . GLY A 1 496 ? -31.059 -6.880 9.506 1.00 88.44 496 GLY A CA 1
ATOM 3759 C C . GLY A 1 496 ? -29.708 -6.259 9.834 1.00 88.44 496 GLY A C 1
ATOM 3760 O O . GLY A 1 496 ? -29.493 -5.729 10.925 1.00 88.44 496 GLY A O 1
ATOM 3761 N N . LEU A 1 497 ? -28.788 -6.356 8.876 1.00 92.25 497 LEU A N 1
ATOM 3762 C CA . LEU A 1 497 ? -27.459 -5.772 8.994 1.00 92.25 497 LEU A CA 1
ATOM 3763 C C . LEU A 1 497 ? -27.540 -4.257 8.838 1.00 92.25 497 LEU A C 1
ATOM 3765 O O . LEU A 1 497 ? -28.081 -3.760 7.850 1.00 92.25 497 LEU A O 1
ATOM 3769 N N . HIS A 1 498 ? -26.932 -3.550 9.784 1.00 93.94 498 HIS A N 1
ATOM 3770 C CA . HIS A 1 498 ? -26.777 -2.101 9.749 1.00 93.94 498 HIS A CA 1
ATOM 3771 C C . HIS A 1 498 ? -25.338 -1.698 10.056 1.00 93.94 498 HIS A C 1
ATOM 3773 O O . HIS A 1 498 ? -24.613 -2.409 10.761 1.00 93.94 498 HIS A O 1
ATOM 3779 N N . LEU A 1 499 ? -24.933 -0.552 9.512 1.00 96.19 499 LEU A N 1
ATOM 3780 C CA . LEU A 1 499 ? -23.659 0.079 9.819 1.00 96.19 499 LEU A CA 1
ATOM 3781 C C . LEU A 1 499 ? -23.862 1.035 10.988 1.00 96.19 499 LEU A C 1
ATOM 3783 O O . LEU A 1 499 ? -24.501 2.077 10.853 1.00 96.19 499 LEU A O 1
ATOM 3787 N N . PHE A 1 500 ? -23.288 0.689 12.129 1.00 94.75 500 PHE A N 1
ATOM 3788 C CA . PHE A 1 500 ? -23.260 1.551 13.294 1.00 94.75 500 PHE A CA 1
ATOM 3789 C C . PHE A 1 500 ? -21.939 2.296 13.347 1.00 94.75 500 PHE A C 1
ATOM 3791 O O . PHE A 1 500 ? -20.879 1.728 13.084 1.00 94.75 500 PHE A O 1
ATOM 3798 N N . GLU A 1 501 ? -21.997 3.567 13.724 1.00 95.81 501 GLU A N 1
ATOM 3799 C CA . GLU A 1 501 ? -20.795 4.350 13.950 1.00 95.81 501 GLU A CA 1
ATOM 3800 C C . GLU A 1 501 ? -20.950 5.220 15.182 1.00 95.81 501 GLU A C 1
ATOM 3802 O O . GLU A 1 501 ? -22.008 5.801 15.442 1.00 95.81 501 GLU A O 1
ATOM 3807 N N . ILE A 1 502 ? -19.858 5.337 15.918 1.00 93.31 502 ILE A N 1
ATOM 3808 C CA . ILE A 1 502 ? -19.750 6.218 17.063 1.00 93.31 502 ILE A CA 1
ATOM 3809 C C . ILE A 1 502 ? -18.501 7.047 16.900 1.00 93.31 502 ILE A C 1
ATOM 3811 O O . ILE A 1 502 ? -17.400 6.528 16.738 1.00 93.31 502 ILE A O 1
ATOM 3815 N N . GLU A 1 503 ? -18.700 8.349 16.971 1.00 92.94 503 GLU A N 1
ATOM 3816 C CA . GLU A 1 503 ? -17.632 9.296 17.174 1.00 92.94 503 GLU A CA 1
ATOM 3817 C C . GLU A 1 503 ? -17.478 9.568 18.657 1.00 92.94 503 GLU A C 1
ATOM 3819 O O . GLU A 1 503 ? -18.440 9.965 19.324 1.00 92.94 503 GLU A O 1
ATOM 3824 N N . LEU A 1 504 ? -16.257 9.396 19.147 1.00 87.81 504 LEU A N 1
ATOM 3825 C CA . LEU A 1 504 ? -15.888 9.821 20.479 1.00 87.81 504 LEU A CA 1
ATOM 3826 C C . LEU A 1 504 ? -14.728 10.802 20.394 1.00 87.81 504 LEU A C 1
ATOM 3828 O O . LEU A 1 504 ? -13.671 10.472 19.866 1.00 87.81 504 LEU A O 1
ATOM 3832 N N . SER A 1 505 ? -14.909 12.000 20.933 1.00 86.50 505 SER A N 1
ATOM 3833 C CA . SER A 1 505 ? -13.856 13.006 21.041 1.00 86.50 505 SER A CA 1
ATOM 3834 C C . SER A 1 505 ? -13.975 13.759 22.367 1.00 86.50 505 SER A C 1
ATOM 3836 O O . SER A 1 505 ? -15.038 13.728 22.993 1.00 86.50 505 SER A O 1
ATOM 3838 N N . PRO A 1 506 ? -12.942 14.513 22.783 1.00 79.44 506 PRO A N 1
ATOM 3839 C CA . PRO A 1 506 ? -13.060 15.398 23.941 1.00 79.44 506 PRO A CA 1
ATOM 3840 C C . PRO A 1 506 ? -14.185 16.438 23.792 1.00 79.44 506 PRO A C 1
ATOM 3842 O O . PRO A 1 506 ? -14.747 16.890 24.789 1.00 79.44 506 PRO A O 1
ATOM 3845 N N . ALA A 1 507 ? -14.534 16.801 22.550 1.00 77.00 507 ALA A N 1
ATOM 3846 C CA . ALA A 1 507 ? -15.606 17.744 22.239 1.00 77.00 507 ALA A CA 1
ATOM 3847 C C . ALA A 1 507 ? -17.009 17.135 22.398 1.00 77.00 507 ALA A C 1
ATOM 3849 O O . ALA A 1 507 ? -17.978 17.867 22.611 1.00 77.00 507 ALA A O 1
ATOM 3850 N N . GLY A 1 508 ? -17.136 15.808 22.323 1.00 81.56 508 GLY A N 1
ATOM 3851 C CA . GLY A 1 508 ? -18.410 15.141 22.529 1.00 81.56 508 GLY A CA 1
ATOM 3852 C C . GLY A 1 508 ? -18.549 13.804 21.818 1.00 81.56 508 GLY A C 1
ATOM 3853 O O . GLY A 1 508 ? -17.588 13.132 21.447 1.00 81.56 508 GLY A O 1
ATOM 3854 N N . TRP A 1 509 ? -19.810 13.429 21.664 1.00 86.44 509 TRP A N 1
ATOM 3855 C CA . TRP A 1 509 ? -20.270 12.152 21.158 1.00 86.44 509 TRP A CA 1
ATOM 3856 C C . TRP A 1 509 ? -21.188 12.360 19.960 1.00 86.44 509 TRP A C 1
ATOM 3858 O O . TRP A 1 509 ? -22.087 13.206 20.016 1.00 86.44 509 TRP A O 1
ATOM 3868 N N . ALA A 1 510 ? -21.049 11.532 18.929 1.00 90.94 510 ALA A N 1
ATOM 3869 C CA . ALA A 1 510 ? -22.018 11.457 17.842 1.00 90.94 510 ALA A CA 1
ATOM 3870 C C . ALA A 1 510 ? -22.283 10.005 17.425 1.00 90.94 510 ALA A C 1
ATOM 3872 O O . ALA A 1 510 ? -21.369 9.190 17.366 1.00 90.94 510 ALA A O 1
ATOM 3873 N N . VAL A 1 511 ? -23.547 9.683 17.144 1.00 91.75 511 VAL A N 1
ATOM 3874 C CA . VAL A 1 511 ? -23.986 8.365 16.666 1.00 91.75 511 VAL A CA 1
ATOM 3875 C C . VAL A 1 511 ? -24.466 8.484 15.241 1.00 91.75 511 VAL A C 1
ATOM 3877 O O . VAL A 1 511 ? -25.320 9.323 14.936 1.00 91.75 511 VAL A O 1
ATOM 3880 N N . TYR A 1 512 ? -23.988 7.579 14.402 1.00 94.12 512 TYR A N 1
ATOM 3881 C CA . TYR A 1 512 ? -24.443 7.443 13.036 1.00 94.12 512 TYR A CA 1
ATOM 3882 C C . TYR A 1 512 ? -24.990 6.041 12.824 1.00 94.12 512 TYR A C 1
ATOM 3884 O O . TYR A 1 512 ? -24.490 5.062 13.381 1.00 94.12 512 TYR A O 1
ATOM 3892 N N . LEU A 1 513 ? -26.034 5.968 12.015 1.00 92.81 513 LEU A N 1
ATOM 3893 C CA . LEU A 1 513 ? -26.621 4.727 11.548 1.00 92.81 513 LEU A CA 1
ATOM 3894 C C . LEU A 1 513 ? -26.711 4.803 10.033 1.00 92.81 513 LEU A C 1
ATOM 3896 O O . LEU A 1 513 ? -27.270 5.755 9.490 1.00 92.81 513 LEU A O 1
ATOM 3900 N N . ASP A 1 514 ? -26.113 3.823 9.368 1.00 93.88 514 ASP A N 1
ATOM 3901 C CA . ASP A 1 514 ? -26.034 3.724 7.913 1.00 93.88 514 ASP A CA 1
ATOM 3902 C C . ASP A 1 514 ? -25.479 4.999 7.254 1.00 93.88 514 ASP A C 1
ATOM 3904 O O . ASP A 1 514 ? -25.819 5.350 6.127 1.00 93.88 514 ASP A O 1
ATOM 3908 N N . GLY A 1 515 ? -24.588 5.691 7.969 1.00 92.69 515 GLY A N 1
ATOM 3909 C CA . GLY A 1 515 ? -23.966 6.950 7.566 1.00 92.69 515 GLY A CA 1
ATOM 3910 C C . GLY A 1 515 ? -24.738 8.221 7.934 1.00 92.69 515 GLY A C 1
ATOM 3911 O O . GLY A 1 515 ? -24.178 9.313 7.829 1.00 92.69 515 GLY A O 1
ATOM 3912 N N . ALA A 1 516 ? -25.979 8.115 8.415 1.00 92.69 516 ALA A N 1
ATOM 3913 C CA . ALA A 1 516 ? -26.778 9.258 8.850 1.00 92.69 516 ALA A CA 1
ATOM 3914 C C . ALA A 1 516 ? -26.554 9.566 10.337 1.00 92.69 516 ALA A C 1
ATOM 3916 O O . ALA A 1 516 ? -26.661 8.676 11.176 1.00 92.69 516 ALA A O 1
ATOM 3917 N N . LEU A 1 517 ? -26.296 10.833 10.680 1.00 93.06 517 LEU A N 1
ATOM 3918 C CA . LEU A 1 517 ? -26.244 11.286 12.073 1.00 93.06 517 LEU A CA 1
ATOM 3919 C C . LEU A 1 517 ? -27.636 11.149 12.706 1.00 93.06 517 LEU A C 1
ATOM 3921 O O . LEU A 1 517 ? -28.565 11.855 12.313 1.00 93.06 517 LEU A O 1
ATOM 3925 N N . ILE A 1 518 ? -27.772 10.280 13.707 1.00 90.44 518 ILE A N 1
ATOM 3926 C CA . ILE A 1 518 ? -29.033 10.086 14.446 1.00 90.44 518 ILE A CA 1
ATOM 3927 C C . ILE A 1 518 ? -29.027 10.781 15.808 1.00 90.44 518 ILE A C 1
ATOM 3929 O O . ILE A 1 518 ? -30.073 10.934 16.439 1.00 90.44 518 ILE A O 1
ATOM 3933 N N . GLY A 1 519 ? -27.861 11.254 16.244 1.00 87.69 519 GLY A N 1
ATOM 3934 C CA . GLY A 1 519 ? -27.777 12.252 17.292 1.00 87.69 519 GLY A CA 1
ATOM 3935 C C . GLY A 1 519 ? -26.378 12.471 17.831 1.00 87.69 519 GLY A C 1
ATOM 3936 O O . GLY A 1 519 ? -25.460 11.692 17.597 1.00 87.69 519 GLY A O 1
ATOM 3937 N N . SER A 1 520 ? -26.241 13.552 18.583 1.00 88.31 520 SER A N 1
ATOM 3938 C CA . SER A 1 520 ? -24.992 13.975 19.200 1.00 88.31 520 SER A CA 1
ATOM 3939 C C . SER A 1 520 ? -25.250 14.577 20.576 1.00 88.31 520 SER A C 1
ATOM 3941 O O . SER A 1 520 ? -26.377 14.966 20.897 1.00 88.31 520 SER A O 1
ATOM 3943 N N . ALA A 1 521 ? -24.220 14.599 21.416 1.00 80.94 521 ALA A N 1
ATOM 3944 C CA . ALA A 1 521 ? -24.278 15.185 22.747 1.00 80.94 521 ALA A CA 1
ATOM 3945 C C . ALA A 1 521 ? -22.887 15.585 23.246 1.00 80.94 521 ALA A C 1
ATOM 3947 O O . ALA A 1 521 ? -21.873 15.034 22.823 1.00 80.94 521 ALA A O 1
ATOM 3948 N N . VAL A 1 522 ? -22.860 16.513 24.201 1.00 79.12 522 VAL A N 1
ATOM 3949 C CA . VAL A 1 522 ? -21.670 16.772 25.016 1.00 79.12 522 VAL A CA 1
ATOM 3950 C C . VAL A 1 522 ? -21.501 15.668 26.060 1.00 79.12 522 VAL A C 1
ATOM 3952 O O . VAL A 1 522 ? -22.478 15.079 26.527 1.00 79.12 522 VAL A O 1
ATOM 3955 N N . ILE A 1 523 ? -20.260 15.401 26.448 1.00 73.25 523 ILE A N 1
ATOM 3956 C CA . ILE A 1 523 ? -19.926 14.446 27.508 1.00 73.25 523 ILE A CA 1
ATOM 3957 C C . ILE A 1 523 ? -20.438 14.974 28.856 1.00 73.25 523 ILE A C 1
ATOM 3959 O O . ILE A 1 523 ? -20.117 16.094 29.250 1.00 73.25 523 ILE A O 1
ATOM 3963 N N . LEU A 1 524 ? -21.229 14.165 29.571 1.00 65.88 524 LEU A N 1
ATOM 3964 C CA . LEU A 1 524 ? -21.972 14.611 30.759 1.00 65.88 524 LEU A CA 1
ATOM 3965 C C . LEU A 1 524 ? -21.185 14.528 32.080 1.00 65.88 524 LEU A C 1
ATOM 3967 O O . LEU A 1 524 ? -21.674 15.028 33.093 1.00 65.88 524 LEU A O 1
ATOM 3971 N N . ALA A 1 525 ? -20.001 13.907 32.108 1.00 61.56 525 ALA A N 1
ATOM 3972 C CA . ALA A 1 525 ? -19.233 13.719 33.342 1.00 61.56 525 ALA A CA 1
ATOM 3973 C C . ALA A 1 525 ? -17.710 13.712 33.110 1.00 61.56 525 ALA A C 1
ATOM 3975 O O . ALA A 1 525 ? -17.212 12.988 32.255 1.00 61.56 525 ALA A O 1
ATOM 3976 N N . ALA A 1 526 ? -16.963 14.476 33.915 1.00 52.22 526 ALA A N 1
ATOM 3977 C CA . ALA A 1 526 ? -15.525 14.268 34.127 1.00 52.22 526 ALA A CA 1
ATOM 3978 C C . ALA A 1 526 ? -15.306 12.982 34.960 1.00 52.22 526 ALA A C 1
ATOM 3980 O O . ALA A 1 526 ? -16.176 12.677 35.783 1.00 52.22 526 ALA A O 1
ATOM 3981 N N . PRO A 1 527 ? -14.198 12.222 34.802 1.00 52.91 527 PRO A N 1
ATOM 3982 C CA . PRO A 1 527 ? -12.911 12.550 34.157 1.00 52.91 527 PRO A CA 1
ATOM 3983 C C . PRO A 1 527 ? -12.777 12.132 32.676 1.00 52.91 527 PRO A C 1
ATOM 3985 O O . PRO A 1 527 ? -11.676 12.038 32.149 1.00 52.91 527 PRO A O 1
ATOM 3988 N N . PHE A 1 528 ? -13.888 11.917 31.982 1.00 61.25 528 PHE A N 1
ATOM 3989 C CA . PHE A 1 528 ? -13.983 11.302 30.652 1.00 61.25 528 PHE A CA 1
ATOM 3990 C C . PHE A 1 528 ? -13.276 12.018 29.472 1.00 61.25 528 PHE A C 1
ATOM 3992 O O . PHE A 1 528 ? -13.408 11.610 28.325 1.00 61.25 528 PHE A O 1
ATOM 3999 N N . GLN A 1 529 ? -12.557 13.115 29.700 1.00 62.66 529 GLN A N 1
ATOM 4000 C CA . GLN A 1 529 ? -12.056 13.966 28.613 1.00 62.66 529 GLN A CA 1
ATOM 4001 C C . GLN A 1 529 ? -10.763 13.463 27.956 1.00 62.66 529 GLN A C 1
ATOM 4003 O O . GLN A 1 529 ? -10.408 13.981 26.901 1.00 62.66 529 GLN A O 1
ATOM 4008 N N . THR A 1 530 ? -10.070 12.478 28.540 1.00 68.94 530 THR A N 1
ATOM 4009 C CA . THR A 1 530 ? -8.760 12.027 28.037 1.00 68.94 530 THR A CA 1
ATOM 4010 C C . THR A 1 530 ? -8.778 10.650 27.381 1.00 68.94 530 THR A C 1
ATOM 4012 O O . THR A 1 530 ? -8.152 10.503 26.339 1.00 68.94 530 THR A O 1
ATOM 4015 N N . ASP A 1 531 ? -9.507 9.663 27.921 1.00 79.69 531 ASP A N 1
ATOM 4016 C CA . ASP A 1 531 ? -9.463 8.281 27.419 1.00 79.69 531 ASP A CA 1
ATOM 4017 C C . ASP A 1 531 ? -10.791 7.520 27.526 1.00 79.69 531 ASP A C 1
ATOM 4019 O O . ASP A 1 531 ? -11.582 7.732 28.444 1.00 79.69 531 ASP A O 1
ATOM 4023 N N . PHE A 1 532 ? -10.986 6.567 26.606 1.00 84.69 532 PHE A N 1
ATOM 4024 C CA . PHE A 1 532 ? -12.069 5.578 26.634 1.00 84.69 532 PHE A CA 1
ATOM 4025 C C . PHE A 1 532 ? -11.508 4.183 26.404 1.00 84.69 532 PHE A C 1
ATOM 4027 O O . PHE A 1 532 ? -11.445 3.696 25.274 1.00 84.69 532 PHE A O 1
ATOM 4034 N N . LEU A 1 533 ? -11.040 3.570 27.486 1.00 88.50 533 LEU A N 1
ATOM 4035 C CA . LEU A 1 533 ? -10.286 2.325 27.436 1.00 88.50 533 LEU A CA 1
ATOM 4036 C C . LEU A 1 533 ? -11.207 1.108 27.316 1.00 88.50 533 LEU A C 1
ATOM 4038 O O . LEU A 1 533 ? -12.085 0.907 28.153 1.00 88.50 533 LEU A O 1
ATOM 4042 N N . LEU A 1 534 ? -10.960 0.274 26.308 1.00 89.75 534 LEU A N 1
ATOM 4043 C CA . LEU A 1 534 ? -11.690 -0.965 26.039 1.00 89.75 534 LEU A CA 1
ATOM 4044 C C . LEU A 1 534 ? -10.719 -2.132 25.861 1.00 89.75 534 LEU A C 1
ATOM 4046 O O . LEU A 1 534 ? -9.617 -1.954 25.345 1.00 89.75 534 LEU A O 1
ATOM 4050 N N . ASP A 1 535 ? -11.139 -3.328 26.264 1.00 91.81 535 ASP A N 1
ATOM 4051 C CA . ASP A 1 535 ? -10.419 -4.579 26.000 1.00 91.81 535 ASP A CA 1
ATOM 4052 C C . ASP A 1 535 ? -11.317 -5.729 25.536 1.00 91.81 535 ASP A C 1
ATOM 4054 O O . ASP A 1 535 ? -10.797 -6.769 25.152 1.00 91.81 535 ASP A O 1
ATOM 4058 N N . ARG A 1 536 ? -12.643 -5.574 25.522 1.00 92.00 536 ARG A N 1
ATOM 4059 C CA . ARG A 1 536 ? -13.587 -6.634 25.151 1.00 92.00 536 ARG A CA 1
ATOM 4060 C C . ARG A 1 536 ? -14.520 -6.206 24.033 1.00 92.00 536 ARG A C 1
ATOM 4062 O O . ARG A 1 536 ? -15.038 -5.089 24.031 1.00 92.00 536 ARG A O 1
ATOM 4069 N N . ILE A 1 537 ? -14.791 -7.145 23.128 1.00 93.06 537 ILE A N 1
ATOM 4070 C CA . ILE A 1 537 ? -15.786 -7.028 22.055 1.00 93.06 537 ILE A CA 1
ATOM 4071 C C . ILE A 1 537 ? -16.940 -7.990 22.362 1.00 93.06 537 ILE A C 1
ATOM 4073 O O . ILE A 1 537 ? -16.718 -9.149 22.703 1.00 93.06 537 ILE A O 1
ATOM 4077 N N . GLY A 1 538 ? -18.182 -7.516 22.275 1.00 89.88 538 GLY A N 1
ATOM 4078 C CA . GLY A 1 538 ? -19.390 -8.288 22.588 1.00 89.88 538 GLY A CA 1
ATOM 4079 C C . GLY A 1 538 ? -19.621 -8.545 24.083 1.00 89.88 538 GLY A C 1
ATOM 4080 O O . GLY A 1 538 ? -20.489 -9.336 24.458 1.00 89.88 538 GLY A O 1
ATOM 4081 N N . GLN A 1 539 ? -18.850 -7.899 24.955 1.00 87.25 539 GLN A N 1
ATOM 4082 C CA . GLN A 1 539 ? -18.957 -8.008 26.407 1.00 87.25 539 GLN A CA 1
ATOM 4083 C C . GLN A 1 539 ? -18.424 -6.723 27.054 1.00 87.25 539 GLN A C 1
ATOM 4085 O O . GLN A 1 539 ? -17.726 -5.951 26.406 1.00 87.25 539 GLN A O 1
ATOM 4090 N N . GLY A 1 540 ? -18.736 -6.483 28.328 1.00 76.94 540 GLY A N 1
ATOM 4091 C CA . GLY A 1 540 ? -18.085 -5.413 29.097 1.00 76.94 540 GLY A CA 1
ATOM 4092 C C . GLY A 1 540 ? -17.583 -5.894 30.450 1.00 76.94 540 GLY A C 1
ATOM 4093 O O . GLY A 1 540 ? -17.101 -7.024 30.547 1.00 76.94 540 GLY A O 1
ATOM 4094 N N . ALA A 1 541 ? -17.732 -5.061 31.480 1.00 68.25 541 ALA A N 1
ATOM 4095 C CA . ALA A 1 541 ? -17.193 -5.251 32.828 1.00 68.25 541 ALA A CA 1
ATOM 4096 C C . ALA A 1 541 ? -17.716 -6.503 33.530 1.00 68.25 541 ALA A C 1
ATOM 4098 O O . ALA A 1 541 ? -17.078 -7.061 34.409 1.00 68.25 541 ALA A O 1
ATOM 4099 N N . THR A 1 542 ? -18.912 -6.965 33.161 1.00 66.19 542 THR A N 1
ATOM 4100 C CA . THR A 1 542 ? -19.489 -8.183 33.739 1.00 66.19 542 THR A CA 1
ATOM 4101 C C . THR A 1 542 ? -19.855 -9.173 32.648 1.00 66.19 542 THR A C 1
ATOM 4103 O O . THR A 1 542 ? -20.311 -8.795 31.565 1.00 66.19 542 THR A O 1
ATOM 4106 N N . THR A 1 543 ? -19.751 -10.460 32.973 1.00 64.50 543 THR A N 1
ATOM 4107 C CA . THR A 1 543 ? -20.190 -11.559 32.103 1.00 64.50 543 THR A CA 1
ATOM 4108 C C . THR A 1 543 ? -21.714 -11.711 32.045 1.00 64.50 543 THR A C 1
ATOM 4110 O O . THR A 1 543 ? -22.222 -12.521 31.277 1.00 64.50 543 THR A O 1
ATOM 4113 N N . ALA A 1 544 ? -22.460 -10.925 32.831 1.00 60.88 544 ALA A N 1
ATOM 4114 C CA . ALA A 1 544 ? -23.880 -11.142 33.095 1.00 60.88 544 ALA A CA 1
ATOM 4115 C C . ALA A 1 544 ? -24.808 -10.904 31.891 1.00 60.88 544 ALA A C 1
ATOM 4117 O O . ALA A 1 544 ? -25.896 -11.471 31.860 1.00 60.88 544 ALA A O 1
ATOM 4118 N N . VAL A 1 545 ? -24.419 -10.062 30.922 1.00 70.12 545 VAL A N 1
ATOM 4119 C CA . VAL A 1 545 ? -25.214 -9.819 29.697 1.00 70.12 545 VAL A CA 1
ATOM 4120 C C . VAL A 1 545 ? -24.268 -9.582 28.510 1.00 70.12 545 VAL A C 1
ATOM 4122 O O . VAL A 1 545 ? -23.898 -8.429 28.258 1.00 70.12 545 VAL A O 1
ATOM 4125 N N . PRO A 1 546 ? -23.800 -10.650 27.841 1.00 78.31 546 PRO A N 1
ATOM 4126 C CA . PRO A 1 546 ? -23.024 -10.547 26.610 1.00 78.31 546 PRO A CA 1
ATOM 4127 C C . PRO A 1 546 ? -23.925 -10.170 25.428 1.00 78.31 546 PRO A C 1
ATOM 4129 O O . PRO A 1 546 ? -25.149 -10.323 25.479 1.00 78.31 546 PRO A O 1
ATOM 4132 N N . LEU A 1 547 ? -23.310 -9.656 24.368 1.00 87.50 547 LEU A N 1
ATOM 4133 C CA . LEU A 1 547 ? -23.980 -9.376 23.107 1.00 87.50 547 LEU A CA 1
ATOM 4134 C C . LEU A 1 547 ? -24.482 -10.680 22.476 1.00 87.50 547 LEU A C 1
ATOM 4136 O O . LEU A 1 547 ? -23.761 -11.675 22.434 1.00 87.50 547 LEU A O 1
ATOM 4140 N N . VAL A 1 548 ? -25.714 -10.651 21.969 1.00 89.00 548 VAL A N 1
ATOM 4141 C CA . VAL A 1 548 ? -26.255 -11.690 21.089 1.00 89.00 548 VAL A CA 1
ATOM 4142 C C . VAL A 1 548 ? -26.524 -11.039 19.741 1.00 89.00 548 VAL A C 1
ATOM 4144 O O . VAL A 1 548 ? -27.501 -10.307 19.592 1.00 89.00 548 VAL A O 1
ATOM 4147 N N . ALA A 1 549 ? -25.616 -11.242 18.792 1.00 90.12 549 ALA A N 1
ATOM 4148 C CA . ALA A 1 549 ? -25.678 -10.629 17.470 1.00 90.12 549 ALA A CA 1
ATOM 4149 C C . ALA A 1 549 ? -24.739 -11.339 16.491 1.00 90.12 549 ALA A C 1
ATOM 4151 O O . ALA A 1 549 ? -23.751 -11.950 16.902 1.00 90.12 549 ALA A O 1
ATOM 4152 N N . ASP A 1 550 ? -25.012 -11.161 15.201 1.00 91.88 550 ASP A N 1
ATOM 4153 C CA . ASP A 1 550 ? -24.032 -11.402 14.147 1.00 91.88 550 ASP A CA 1
ATOM 4154 C C . ASP A 1 550 ? -23.278 -10.086 13.903 1.00 91.88 550 ASP A C 1
ATOM 4156 O O . ASP A 1 550 ? -23.860 -9.106 13.433 1.00 91.88 550 ASP A O 1
ATOM 4160 N N . MET A 1 551 ? -21.991 -10.042 14.257 1.00 93.50 551 MET A N 1
ATOM 4161 C CA . MET A 1 551 ? -21.139 -8.853 14.117 1.00 93.50 551 MET A CA 1
ATOM 4162 C C . MET A 1 551 ? -20.158 -9.027 12.957 1.00 93.50 551 MET A C 1
ATOM 4164 O O . MET A 1 551 ? -19.457 -10.030 12.874 1.00 93.50 551 MET A O 1
ATOM 4168 N N . GLY A 1 552 ? -20.135 -8.063 12.043 1.00 94.94 552 GLY A N 1
ATOM 4169 C CA . GLY A 1 552 ? -19.212 -8.001 10.916 1.00 94.94 552 GLY A CA 1
ATOM 4170 C C . GLY A 1 552 ? -17.893 -7.320 11.271 1.00 94.94 552 GLY A C 1
ATOM 4171 O O . GLY A 1 552 ? -17.416 -7.388 12.402 1.00 94.94 552 GLY A O 1
ATOM 4172 N N . ASP A 1 553 ? -17.308 -6.658 10.278 1.00 95.25 553 ASP A N 1
ATOM 4173 C CA . ASP A 1 553 ? -16.025 -5.980 10.430 1.00 95.25 553 ASP A CA 1
ATOM 4174 C C . ASP A 1 553 ? -16.138 -4.756 11.350 1.00 95.25 553 ASP A C 1
ATOM 4176 O O . ASP A 1 553 ? -17.171 -4.077 11.383 1.00 95.25 553 ASP A O 1
ATOM 4180 N N . ILE A 1 554 ? -15.041 -4.458 12.052 1.00 96.81 554 ILE A N 1
ATOM 4181 C CA . ILE A 1 554 ? -14.880 -3.273 12.903 1.00 96.81 554 ILE A CA 1
ATOM 4182 C C . ILE A 1 554 ? -13.739 -2.422 12.341 1.00 96.81 554 ILE A C 1
ATOM 4184 O O . ILE A 1 554 ? -12.624 -2.915 12.163 1.00 96.81 554 ILE A O 1
ATOM 4188 N N . LEU A 1 555 ? -14.001 -1.141 12.088 1.00 96.12 555 LEU A N 1
ATOM 4189 C CA . LEU A 1 555 ? -13.022 -0.154 11.638 1.00 96.12 555 LEU A CA 1
ATOM 4190 C C . LEU A 1 555 ? -12.946 1.022 12.606 1.00 96.12 555 LEU A C 1
ATOM 4192 O O . LEU A 1 555 ? -13.949 1.429 13.181 1.00 96.12 555 LEU A O 1
ATOM 4196 N N . GLY A 1 556 ? -11.760 1.599 12.754 1.00 96.81 556 GLY A N 1
ATOM 4197 C CA . GLY A 1 556 ? -11.530 2.796 13.556 1.00 96.81 556 GLY A CA 1
ATOM 4198 C C . GLY A 1 556 ? -10.708 3.805 12.777 1.00 96.81 556 GLY A C 1
ATOM 4199 O O . GLY A 1 556 ? -9.531 3.560 12.500 1.00 96.81 556 GLY A O 1
ATOM 4200 N N . VAL A 1 557 ? -11.336 4.932 12.446 1.00 96.62 557 VAL A N 1
ATOM 4201 C CA . VAL A 1 557 ? -10.691 6.075 11.791 1.00 96.62 557 VAL A CA 1
ATOM 4202 C C . VAL A 1 557 ? -10.353 7.115 12.849 1.00 96.62 557 VAL A C 1
ATOM 4204 O O . VAL A 1 557 ? -11.240 7.554 13.582 1.00 96.62 557 VAL A O 1
ATOM 4207 N N . ARG A 1 558 ? -9.089 7.529 12.934 1.00 94.25 558 ARG A N 1
ATOM 4208 C CA . ARG A 1 558 ? -8.693 8.634 13.809 1.00 94.25 558 ARG A CA 1
ATOM 4209 C C . ARG A 1 558 ? -9.303 9.935 13.291 1.00 94.25 558 ARG A C 1
ATOM 4211 O O . ARG A 1 558 ? -9.190 10.253 12.110 1.00 94.25 558 ARG A O 1
ATOM 4218 N N . LEU A 1 559 ? -9.969 10.673 14.168 1.00 93.06 559 LEU A N 1
ATOM 4219 C CA . LEU A 1 559 ? -10.587 11.957 13.848 1.00 93.06 559 LEU A CA 1
ATOM 4220 C C . LEU A 1 559 ? -9.520 13.022 13.574 1.00 93.06 559 LEU A C 1
ATOM 4222 O O . LEU A 1 559 ? -8.381 12.889 14.019 1.00 93.06 559 LEU A O 1
ATOM 4226 N N . GLY A 1 560 ? -9.910 14.066 12.845 1.00 90.19 560 GLY A N 1
ATOM 4227 C CA . GLY A 1 560 ? -9.042 15.175 12.451 1.00 90.19 560 GLY A CA 1
ATOM 4228 C C . GLY A 1 560 ? -9.033 15.395 10.937 1.00 90.19 560 GLY A C 1
ATOM 4229 O O . GLY A 1 560 ? -9.986 15.029 10.238 1.00 90.19 560 GLY A O 1
ATOM 4230 N N . ALA A 1 561 ? -7.972 16.009 10.421 1.00 87.38 561 ALA A N 1
ATOM 4231 C CA . ALA A 1 561 ? -7.822 16.314 9.005 1.00 87.38 561 ALA A CA 1
ATOM 4232 C C . ALA A 1 561 ? -7.970 15.055 8.128 1.00 87.38 561 ALA A C 1
ATOM 4234 O O . ALA A 1 561 ? -7.345 14.024 8.356 1.00 87.38 561 ALA A O 1
ATOM 4235 N N . GLY A 1 562 ? -8.829 15.132 7.107 1.00 81.62 562 GLY A N 1
ATOM 4236 C CA . GLY A 1 562 ? -9.056 14.035 6.159 1.00 81.62 562 GLY A CA 1
ATOM 4237 C C . GLY A 1 562 ? -9.897 12.863 6.681 1.00 81.62 562 GLY A C 1
ATOM 4238 O O . GLY A 1 562 ? -10.140 11.932 5.916 1.00 81.62 562 GLY A O 1
ATOM 4239 N N . ALA A 1 563 ? -10.383 12.895 7.930 1.00 91.00 563 ALA A N 1
ATOM 4240 C CA . ALA A 1 563 ? -11.177 11.801 8.496 1.00 91.00 563 ALA A CA 1
ATOM 4241 C C . ALA A 1 563 ? -12.486 11.544 7.744 1.00 91.00 563 ALA A C 1
ATOM 4243 O O . ALA A 1 563 ? -12.829 10.387 7.522 1.00 91.00 563 ALA A O 1
ATOM 4244 N N . GLU A 1 564 ? -13.182 12.586 7.287 1.00 93.19 564 GLU A N 1
ATOM 4245 C CA . GLU A 1 564 ? -14.439 12.426 6.542 1.00 93.19 564 GLU A CA 1
ATOM 4246 C C . GLU A 1 564 ? -14.251 11.676 5.212 1.00 93.19 564 GLU A C 1
ATOM 4248 O O . GLU A 1 564 ? -15.069 10.819 4.876 1.00 93.19 564 GLU A O 1
ATOM 4253 N N . ASP A 1 565 ? -13.145 11.909 4.492 1.00 84.06 565 ASP A N 1
ATOM 4254 C CA . ASP A 1 565 ? -12.823 11.158 3.269 1.00 84.06 565 ASP A CA 1
ATOM 4255 C C . ASP A 1 565 ? -12.613 9.672 3.578 1.00 84.06 565 ASP A C 1
ATOM 4257 O O . ASP A 1 565 ? -13.122 8.792 2.879 1.00 84.06 565 ASP A O 1
ATOM 4261 N N . THR A 1 566 ? -11.866 9.385 4.644 1.00 87.00 566 THR A N 1
ATOM 4262 C CA . THR A 1 566 ? -11.565 8.020 5.080 1.00 87.00 566 THR A CA 1
ATOM 4263 C C . THR A 1 566 ? -12.809 7.305 5.582 1.00 87.00 566 THR A C 1
ATOM 4265 O O . THR A 1 566 ? -13.011 6.138 5.260 1.00 87.00 566 THR A O 1
ATOM 4268 N N . ILE A 1 567 ? -13.677 7.999 6.321 1.00 95.19 567 ILE A N 1
ATOM 4269 C CA . ILE A 1 567 ? -14.973 7.482 6.772 1.00 95.19 567 ILE A CA 1
ATOM 4270 C C . ILE A 1 567 ? -15.855 7.179 5.558 1.00 95.19 567 ILE A C 1
ATOM 4272 O O . ILE A 1 567 ? -16.461 6.110 5.494 1.00 95.19 567 ILE A O 1
ATOM 4276 N N . ALA A 1 568 ? -15.903 8.063 4.558 1.00 89.56 568 ALA A N 1
ATOM 4277 C CA . ALA A 1 568 ? -16.645 7.815 3.324 1.00 89.56 568 ALA A CA 1
ATOM 4278 C C . ALA A 1 568 ? -16.101 6.595 2.553 1.00 89.56 568 ALA A C 1
ATOM 4280 O O . ALA A 1 568 ? -16.883 5.773 2.053 1.00 89.56 568 ALA A O 1
ATOM 4281 N N . GLU A 1 569 ? -14.776 6.428 2.494 1.00 84.00 569 GLU A N 1
ATOM 4282 C CA . GLU A 1 569 ? -14.150 5.251 1.889 1.00 84.00 569 GLU A CA 1
ATOM 4283 C C . GLU A 1 569 ? -14.467 3.972 2.682 1.00 84.00 569 GLU A C 1
ATOM 4285 O O . GLU A 1 569 ? -14.886 2.973 2.092 1.00 84.00 569 GLU A O 1
ATOM 4290 N N . ALA A 1 570 ? -14.365 4.017 4.013 1.00 91.56 570 ALA A N 1
ATOM 4291 C CA . ALA A 1 570 ? -14.686 2.910 4.910 1.00 91.56 570 ALA A CA 1
ATOM 4292 C C . ALA A 1 570 ? -16.161 2.489 4.801 1.00 91.56 570 ALA A C 1
ATOM 4294 O O . ALA A 1 570 ? -16.450 1.301 4.664 1.00 91.56 570 ALA A O 1
ATOM 4295 N N . ARG A 1 571 ? -17.104 3.444 4.761 1.00 92.94 571 ARG A N 1
ATOM 4296 C CA . ARG A 1 571 ? -18.535 3.180 4.504 1.00 92.94 571 ARG A CA 1
ATOM 4297 C C . ARG A 1 571 ? -18.735 2.455 3.181 1.00 92.94 571 ARG A C 1
ATOM 4299 O O . ARG A 1 571 ? -19.456 1.463 3.114 1.00 92.94 571 ARG A O 1
ATOM 4306 N N . THR A 1 572 ? -18.087 2.944 2.124 1.00 84.94 572 THR A N 1
ATOM 4307 C CA . THR A 1 572 ? -18.175 2.349 0.784 1.00 84.94 572 THR A CA 1
ATOM 4308 C C . THR A 1 572 ? -17.637 0.920 0.781 1.00 84.94 572 THR A C 1
ATOM 4310 O O . THR A 1 572 ? -18.265 0.019 0.221 1.00 84.94 572 THR A O 1
ATOM 4313 N N . PHE A 1 573 ? -16.500 0.694 1.441 1.00 86.81 573 PHE A N 1
ATOM 4314 C CA . PHE A 1 573 ? -15.917 -0.631 1.614 1.00 86.81 573 PHE A CA 1
ATOM 4315 C C . PHE A 1 573 ? -16.860 -1.581 2.363 1.00 86.81 573 PHE A C 1
ATOM 4317 O O . PHE A 1 573 ? -17.156 -2.662 1.849 1.00 86.81 573 PHE A O 1
ATOM 4324 N N . LEU A 1 574 ? -17.393 -1.160 3.515 1.00 91.19 574 LEU A N 1
ATOM 4325 C CA . LEU A 1 574 ? -18.305 -1.966 4.327 1.00 91.19 574 LEU A CA 1
ATOM 4326 C C . LEU A 1 574 ? -19.599 -2.298 3.575 1.00 91.19 574 LEU A C 1
ATOM 4328 O O . LEU A 1 574 ? -19.998 -3.456 3.542 1.00 91.19 574 LEU A O 1
ATOM 4332 N N . ARG A 1 575 ? -20.217 -1.336 2.879 1.00 88.88 575 ARG A N 1
ATOM 4333 C CA . ARG A 1 575 ? -21.423 -1.580 2.059 1.00 88.88 575 ARG A CA 1
ATOM 4334 C C . ARG A 1 575 ? -21.191 -2.568 0.923 1.00 88.88 575 ARG A C 1
ATOM 4336 O O . ARG A 1 575 ? -22.076 -3.358 0.608 1.00 88.88 575 ARG A O 1
ATOM 4343 N N . ARG A 1 576 ? -20.005 -2.550 0.310 1.00 83.50 576 ARG A N 1
ATOM 4344 C CA . ARG A 1 576 ? -19.636 -3.533 -0.717 1.00 83.50 576 ARG A CA 1
ATOM 4345 C C . ARG A 1 576 ? -19.450 -4.925 -0.117 1.00 83.50 576 ARG A C 1
ATOM 4347 O O . ARG A 1 576 ? -19.843 -5.909 -0.734 1.00 83.50 576 ARG A O 1
ATOM 4354 N N . ARG A 1 577 ? -18.821 -5.000 1.055 1.00 85.25 577 ARG A N 1
ATOM 4355 C CA . ARG A 1 577 ? -18.497 -6.261 1.728 1.00 85.25 577 ARG A CA 1
ATOM 4356 C C . ARG A 1 577 ? -19.713 -6.925 2.376 1.00 85.25 577 ARG A C 1
ATOM 4358 O O . ARG A 1 577 ? -19.800 -8.147 2.386 1.00 85.25 577 ARG A O 1
ATOM 4365 N N . PHE A 1 578 ? -20.656 -6.132 2.872 1.00 90.25 578 PHE A N 1
ATOM 4366 C CA . PHE A 1 578 ? -21.879 -6.591 3.524 1.00 90.25 578 PHE A CA 1
ATOM 4367 C C . PHE A 1 578 ? -23.098 -6.242 2.653 1.00 90.25 578 PHE A C 1
ATOM 4369 O O . PHE A 1 578 ? -23.777 -5.240 2.905 1.00 90.25 578 PHE A O 1
ATOM 4376 N N . PRO A 1 579 ? -23.381 -7.039 1.599 1.00 76.31 579 PRO A N 1
ATOM 4377 C CA . PRO A 1 579 ? -24.523 -6.800 0.726 1.00 76.31 579 PRO A CA 1
ATOM 4378 C C . PRO A 1 579 ? -25.821 -6.902 1.537 1.00 76.31 579 PRO A C 1
ATOM 4380 O O . PRO A 1 579 ? -26.104 -7.931 2.144 1.00 76.31 579 PRO A O 1
ATOM 4383 N N . GLY A 1 580 ? -26.600 -5.820 1.559 1.00 80.44 580 GLY A N 1
ATOM 4384 C CA . GLY A 1 580 ? -27.806 -5.697 2.386 1.00 80.44 580 GLY A CA 1
ATOM 4385 C C . GLY A 1 580 ? -27.777 -4.514 3.353 1.00 80.44 580 GLY A C 1
ATOM 4386 O O . GLY A 1 580 ? -28.836 -4.129 3.839 1.00 80.44 580 GLY A O 1
ATOM 4387 N N . LEU A 1 581 ? -26.606 -3.900 3.570 1.00 88.31 581 LEU A N 1
ATOM 4388 C CA . LEU A 1 581 ? -26.524 -2.615 4.264 1.00 88.31 581 LEU A CA 1
ATOM 4389 C C . LEU A 1 581 ? -27.316 -1.529 3.510 1.00 88.31 581 LEU A C 1
ATOM 4391 O O . LEU A 1 581 ? -27.179 -1.428 2.283 1.00 88.31 581 LEU A O 1
ATOM 4395 N N . PRO A 1 582 ? -28.100 -0.689 4.212 1.00 83.81 582 PRO A N 1
ATOM 4396 C CA . PRO A 1 582 ? -28.728 0.481 3.608 1.00 83.81 582 PRO A CA 1
ATOM 4397 C C . PRO A 1 582 ? -27.702 1.438 2.976 1.00 83.81 582 PRO A C 1
ATOM 4399 O O . PRO A 1 582 ? -26.573 1.593 3.462 1.00 83.81 582 PRO A O 1
ATOM 4402 N N . GLN A 1 583 ? -28.096 2.051 1.853 1.00 72.00 583 GLN A N 1
ATOM 4403 C CA . GLN A 1 583 ? -27.267 3.012 1.112 1.00 72.00 583 GLN A CA 1
ATOM 4404 C C . GLN A 1 583 ? -27.343 4.422 1.681 1.00 72.00 583 GLN A C 1
ATOM 4406 O O . GLN A 1 583 ? -28.462 4.853 2.031 1.00 72.00 583 GLN A O 1
#

pLDDT: mean 82.45, std 11.32, range [44.16, 97.69]

Foldseek 3Di:
DWKKWKAALQFFTDDIDDDPDPVRVVVVDDPNIDIDTDDDDRQWGADPNDIDGQDDAPDPQWDQRPVVRDTDRPDDPVNVVVVLVVVLQPQKDFQLLLLVLCCVVVVDPPVQSVCQSQLHHRPLLLVLLVVDDPVCSVVLSVCSSPGGMDGLPPPSNVSSCVSSVNDSVNSCVSRVVAPDDCLDPVNQVVLLVVLQVQLVCVVVVHAEAEAEFFADFAPRLVCLLVSVQAVVVSQVLLQPDPSRPHGYFYQSLSQLVVVVVVVDPPDDQAPVRGHGADPVDDPPGCLVVLVVQLVVCLVPVDRDDDDPPDDPVSVVSVVSSNVRCQQGVRHPDCRVDDRNHDDDPDSSHPDHDNADFADDDAQHWQFKFWPVQFDADPVRFGQWTFGPGVVGLQQTWGFDAATWDDDQQWTFWDLRGTWTFRPFWDFLAQKWKKWKWFQQFDAAWWWQWWEADPQAKIWTWTAGPVQCWTFIKIDHRNPPPIDTQDTDRFDDDNGFIWMWIWHHYLQWIWIDILRHTRDIDHGDDPPPNPGRITTIGQDYNDSPHGHGITIGMMIITRHDPNNVVSVVVVSVVVCVSRPGYDD